Protein AF-A0A543AIZ7-F1 (afdb_monomer_lite)

InterPro domains:
  IPR013549 Domain of unknown function DUF1731 [PF08338] (418-453)
  IPR019587 Polyketide cyclase/dehydrase [PF10604] (6-138)
  IPR023393 START-like domain superfamily [G3DSA:3.30.530.20] (2-149)
  IPR036291 NAD(P)-binding domain superfamily [SSF51735] (160-445)

pLDDT: mean 88.49, std 11.75, range [43.41, 98.62]

Foldseek 3Di:
DKQKAKDKAKFPAALQLVQVQVQAQVNCVQLQVQWPFWAWDADDDRGDDFFTWTLTAGPQQPPPPPQSVVFGTWTFHDRDRSAKTKTWGDDVFWIKMWMWGWDADPSRIIIIMIMIMIDGPCRVVCCVNPVVSRNPQVLLSLLSSCVVRHAADLLAAAEEEEVLVDDLNLSLQSNCSSVRHHYEYEDCDDDPPRSHHYDYDDDPDCPSVLVSQLRPSAHEYHYPFFDDQWADLDVVSLVNRLVRQQVSQLVVQVSNVVSVVVPGDYDAYEAEAAQAFAALPDPDEAEQPDQLPNHCRARHNRSVSRVSNLVSHDDRHAYEHEFAEFAQPDPVVVVLLVCLVQLEAAPGWAWGQYDYSVQVSLVVVCQSPDPDHDRYWHSGAADIGISLVLSCLLPVVVPSRGDHDYLVRVSVVCVVVRHYCSSSRGHHNYHYPRCVVVPHDGPDNDSNSSSVNNND

Structure (mmCIF, N/CA/C/O backbone):
data_AF-A0A543AIZ7-F1
#
_entry.id   AF-A0A543AIZ7-F1
#
loop_
_atom_site.group_PDB
_atom_site.id
_atom_site.type_symbol
_atom_site.label_atom_id
_atom_site.label_alt_id
_atom_site.label_comp_id
_atom_site.label_asym_id
_atom_site.label_entity_id
_atom_site.label_seq_id
_atom_site.pdbx_PDB_ins_code
_atom_site.Cartn_x
_atom_site.Cartn_y
_atom_site.Cartn_z
_atom_site.occupancy
_atom_site.B_iso_or_equiv
_atom_site.auth_seq_id
_atom_site.auth_comp_id
_atom_site.auth_asym_id
_atom_site.auth_atom_id
_atom_site.pdbx_PDB_model_num
ATOM 1 N N . MET A 1 1 ? -20.139 23.470 1.898 1.00 52.34 1 MET A N 1
ATOM 2 C CA . MET A 1 1 ? -19.293 22.330 1.492 1.00 52.34 1 MET A CA 1
ATOM 3 C C . MET A 1 1 ? -18.878 21.617 2.762 1.00 52.34 1 MET A C 1
ATOM 5 O O . MET A 1 1 ? -18.315 22.275 3.629 1.00 52.34 1 MET A O 1
ATOM 9 N N . GLY A 1 2 ? -19.282 20.357 2.920 1.00 68.94 2 GLY A N 1
ATOM 10 C CA . GLY A 1 2 ? -18.852 19.510 4.035 1.00 68.94 2 GLY A CA 1
ATOM 11 C C . GLY A 1 2 ? -17.487 18.885 3.745 1.00 68.94 2 GLY A C 1
ATOM 12 O O . GLY A 1 2 ? -17.076 18.846 2.588 1.00 68.94 2 GLY A O 1
ATOM 13 N N . PHE A 1 3 ? -16.800 18.411 4.779 1.00 82.31 3 PHE A N 1
ATOM 14 C CA . PHE A 1 3 ? -15.708 17.446 4.620 1.00 82.31 3 PHE A CA 1
ATOM 15 C C . PHE A 1 3 ? -16.319 16.050 4.736 1.00 82.31 3 PHE A C 1
ATOM 17 O O . PHE A 1 3 ? -17.136 15.834 5.631 1.00 82.31 3 PHE A O 1
ATOM 24 N N . SER A 1 4 ? -15.958 15.117 3.862 1.00 87.12 4 SER A N 1
ATOM 25 C CA . SER A 1 4 ? -16.390 13.723 3.963 1.00 87.12 4 SER A CA 1
ATOM 26 C C . SER A 1 4 ? -15.297 12.818 3.423 1.00 87.12 4 SER A C 1
ATOM 28 O O . SER A 1 4 ? -14.764 13.112 2.359 1.00 87.12 4 SER A O 1
ATOM 30 N N . ARG A 1 5 ? -14.980 11.754 4.165 1.00 87.44 5 ARG A N 1
ATOM 31 C CA . ARG A 1 5 ? -13.922 10.800 3.844 1.00 87.44 5 ARG A CA 1
ATOM 32 C C . ARG A 1 5 ? -14.359 9.386 4.146 1.00 87.44 5 ARG A C 1
ATOM 34 O O . ARG A 1 5 ? -14.850 9.131 5.245 1.00 87.44 5 ARG A O 1
ATOM 41 N N . THR A 1 6 ? -14.173 8.470 3.199 1.00 91.25 6 THR A N 1
ATOM 42 C CA . THR A 1 6 ? -14.511 7.050 3.379 1.00 91.25 6 THR A CA 1
ATOM 43 C C . THR A 1 6 ? -13.324 6.177 3.020 1.00 91.25 6 THR A C 1
ATOM 45 O O . THR A 1 6 ? -12.800 6.260 1.918 1.00 91.25 6 THR A O 1
ATOM 48 N N . GLN A 1 7 ? -12.925 5.307 3.939 1.00 92.25 7 GLN A N 1
ATOM 49 C CA . GLN A 1 7 ? -11.838 4.353 3.747 1.00 92.25 7 GLN A CA 1
ATOM 50 C C . GLN A 1 7 ? -12.317 2.970 4.175 1.00 92.25 7 GLN A C 1
ATOM 52 O O . GLN A 1 7 ? -13.063 2.851 5.145 1.00 92.25 7 GLN A O 1
ATOM 57 N N . SER A 1 8 ? -11.896 1.927 3.464 1.00 94.75 8 SER A N 1
ATOM 58 C CA . SER A 1 8 ? -12.238 0.542 3.801 1.00 94.75 8 SER A CA 1
ATOM 59 C C . SER A 1 8 ? -10.995 -0.331 3.806 1.00 94.75 8 SER A C 1
ATOM 61 O O . SER A 1 8 ? -10.092 -0.117 3.001 1.00 94.75 8 SER A O 1
ATOM 63 N N . ILE A 1 9 ? -10.970 -1.319 4.694 1.00 96.81 9 ILE A N 1
ATOM 64 C CA . ILE A 1 9 ? -9.908 -2.318 4.791 1.00 96.81 9 ILE A CA 1
ATOM 65 C C . ILE A 1 9 ? -10.525 -3.690 5.053 1.00 96.81 9 ILE A C 1
ATOM 67 O O . ILE A 1 9 ? -11.509 -3.809 5.784 1.00 96.81 9 ILE A O 1
ATOM 71 N N . TYR A 1 10 ? -9.946 -4.726 4.454 1.00 97.88 10 TYR A N 1
ATOM 72 C CA . TYR A 1 10 ? -10.261 -6.102 4.814 1.00 97.88 10 TYR A CA 1
ATOM 73 C C . TYR A 1 10 ? -9.465 -6.511 6.059 1.00 97.88 10 TYR A C 1
ATOM 75 O O . TYR A 1 10 ? -8.259 -6.273 6.143 1.00 97.88 10 TYR A O 1
ATOM 83 N N . LEU A 1 11 ? -10.147 -7.145 7.006 1.00 98.12 11 LEU A N 1
ATOM 84 C CA . LEU A 1 11 ? -9.579 -7.745 8.201 1.00 98.12 11 LEU A CA 1
ATOM 85 C C . LEU A 1 11 ? -9.800 -9.253 8.158 1.00 98.12 11 LEU A C 1
ATOM 87 O O . LEU A 1 11 ? -10.943 -9.699 8.081 1.00 98.12 11 LEU A O 1
ATOM 91 N N . ALA A 1 12 ? -8.736 -10.033 8.331 1.00 98.25 12 ALA A N 1
ATOM 92 C CA . ALA A 1 12 ? -8.815 -11.468 8.609 1.00 98.25 12 ALA A CA 1
ATOM 93 C C . ALA A 1 12 ? -9.242 -11.719 10.072 1.00 98.25 12 ALA A C 1
ATOM 95 O O . ALA A 1 12 ? -8.576 -12.418 10.832 1.00 98.25 12 ALA A O 1
ATOM 96 N N . LEU A 1 13 ? -10.331 -11.070 10.483 1.00 98.44 13 LEU A N 1
ATOM 97 C CA . LEU A 1 13 ? -10.968 -11.178 11.787 1.00 98.44 13 LEU A CA 1
ATOM 98 C C . LEU A 1 13 ? -12.482 -11.296 11.588 1.00 98.44 13 LEU A C 1
ATOM 100 O O . LEU A 1 13 ? -13.034 -10.575 10.746 1.00 98.44 13 LEU A O 1
ATOM 104 N N . PRO A 1 14 ? -13.169 -12.120 12.392 1.00 98.31 14 PRO A N 1
ATOM 105 C CA . PRO A 1 14 ? -14.622 -12.159 12.386 1.00 98.31 14 PRO A CA 1
ATOM 106 C C . PRO A 1 14 ? -15.194 -10.854 12.958 1.00 98.31 14 PRO A C 1
ATOM 108 O O . PRO A 1 14 ? -14.534 -10.154 13.738 1.00 98.31 14 PRO A O 1
ATOM 111 N N . THR A 1 15 ? -16.434 -10.522 12.592 1.00 98.12 15 THR A N 1
ATOM 112 C CA . THR A 1 15 ? -17.074 -9.253 12.979 1.00 98.12 15 THR A CA 1
ATOM 113 C C . THR A 1 15 ? -17.149 -9.056 14.492 1.00 98.12 15 THR A C 1
ATOM 115 O O . THR A 1 15 ? -17.023 -7.929 14.961 1.00 98.12 15 THR A O 1
ATOM 118 N N . GLU A 1 16 ? -17.270 -10.144 15.255 1.00 98.25 16 GLU A N 1
ATOM 119 C CA . GLU A 1 16 ? -17.281 -10.166 16.718 1.00 98.25 16 GLU A CA 1
ATOM 120 C C . GLU A 1 16 ? -15.966 -9.639 17.302 1.00 98.25 16 GLU A C 1
ATOM 122 O O . GLU A 1 16 ? -15.972 -8.794 18.195 1.00 98.25 16 GLU A O 1
ATOM 127 N N . ALA A 1 17 ? -14.825 -10.072 16.758 1.00 98.31 17 ALA A N 1
ATOM 128 C CA . ALA A 1 17 ? -13.512 -9.624 17.217 1.00 98.31 17 ALA A CA 1
ATOM 129 C C . ALA A 1 17 ? -13.271 -8.144 16.877 1.00 98.31 17 ALA A C 1
ATOM 131 O O . ALA A 1 17 ? -12.712 -7.389 17.676 1.00 98.31 17 ALA A O 1
ATOM 132 N N . VAL A 1 18 ? -13.726 -7.705 15.699 1.00 98.44 18 VAL A N 1
ATOM 133 C CA . VAL A 1 18 ? -13.649 -6.296 15.283 1.00 98.44 18 VAL A CA 1
ATOM 134 C C . VAL A 1 18 ? -14.538 -5.423 16.176 1.00 98.44 18 VAL A C 1
ATOM 136 O O . VAL A 1 18 ? -14.096 -4.374 16.655 1.00 98.44 18 VAL A O 1
ATOM 139 N N . TRP A 1 19 ? -15.760 -5.877 16.460 1.00 98.44 19 TRP A N 1
ATOM 140 C CA . TRP A 1 19 ? -16.688 -5.220 17.376 1.00 98.44 19 TRP A CA 1
ATOM 141 C C . TRP A 1 19 ? -16.131 -5.132 18.794 1.00 98.44 19 TRP A C 1
ATOM 143 O O . TRP A 1 19 ? -16.206 -4.071 19.416 1.00 98.44 19 TRP A O 1
ATOM 153 N N . ASP A 1 20 ? -15.528 -6.203 19.304 1.00 98.06 20 ASP A N 1
ATOM 154 C CA . ASP A 1 20 ? -14.906 -6.222 20.624 1.00 98.06 20 ASP A CA 1
ATOM 155 C C . ASP A 1 20 ? -13.806 -5.162 20.753 1.00 98.06 20 ASP A C 1
ATOM 157 O O . ASP A 1 20 ? -13.664 -4.541 21.805 1.00 98.06 20 ASP A O 1
ATOM 161 N N . LEU A 1 21 ? -13.043 -4.892 19.697 1.00 98.06 21 LEU A N 1
ATOM 162 C CA . LEU A 1 21 ? -12.058 -3.813 19.722 1.00 98.06 21 LEU A CA 1
ATOM 163 C C . LEU A 1 21 ? -12.724 -2.433 19.663 1.00 98.06 21 LEU A C 1
ATOM 165 O O . LEU A 1 21 ? -12.423 -1.566 20.484 1.00 98.06 21 LEU A O 1
ATOM 169 N N . LEU A 1 22 ? -13.651 -2.223 18.727 1.00 97.81 22 LEU A N 1
ATOM 170 C CA . LEU A 1 22 ? -14.294 -0.921 18.516 1.00 97.81 22 LEU A CA 1
ATOM 171 C C . LEU A 1 22 ? -15.179 -0.488 19.692 1.00 97.81 22 LEU A C 1
ATOM 173 O O . LEU A 1 22 ? -15.226 0.695 20.040 1.00 97.81 22 LEU A O 1
ATOM 177 N N . SER A 1 23 ? -15.860 -1.438 20.326 1.00 97.31 23 SER A N 1
ATOM 178 C CA . SER A 1 23 ? -16.725 -1.190 21.477 1.00 97.31 23 SER A CA 1
ATOM 179 C C . SER A 1 23 ? -15.944 -1.003 22.781 1.00 97.31 23 SER A C 1
ATOM 181 O O . SER A 1 23 ? -16.521 -0.492 23.734 1.00 97.31 23 SER A O 1
ATOM 183 N N . ALA A 1 24 ? -14.652 -1.357 22.862 1.00 97.12 24 ALA A N 1
ATOM 184 C CA . ALA A 1 24 ? -13.809 -1.119 24.040 1.00 97.12 24 ALA A CA 1
ATOM 185 C C . ALA A 1 24 ? -13.039 0.210 23.939 1.00 97.12 24 ALA A C 1
ATOM 187 O O . ALA A 1 24 ? -12.033 0.276 23.233 1.00 97.12 24 ALA A O 1
ATOM 188 N N . PRO A 1 25 ? -13.376 1.250 24.726 1.00 95.19 25 PRO A N 1
ATOM 189 C CA . PRO A 1 25 ? -12.649 2.526 24.705 1.00 95.19 25 PRO A CA 1
ATOM 190 C C . PRO A 1 25 ? -11.145 2.387 24.982 1.00 95.19 25 PRO A C 1
ATOM 192 O O . PRO A 1 25 ? -10.338 3.134 24.437 1.00 95.19 25 PRO A O 1
ATOM 195 N N . SER A 1 26 ? -10.758 1.411 25.808 1.00 94.62 26 SER A N 1
ATOM 196 C CA . SER A 1 26 ? -9.363 1.121 26.166 1.00 94.62 26 SER A CA 1
ATOM 197 C C . SER A 1 26 ? -8.513 0.590 25.002 1.00 94.62 26 SER A C 1
ATOM 199 O O . SER A 1 26 ? -7.282 0.635 25.082 1.00 94.62 26 SER A O 1
ATOM 201 N N . ALA A 1 27 ? -9.136 0.103 23.926 1.00 96.62 27 ALA A N 1
ATOM 202 C CA . ALA A 1 27 ? -8.449 -0.423 22.748 1.00 96.62 27 ALA A CA 1
ATOM 203 C C . ALA A 1 27 ? -8.089 0.668 21.724 1.00 96.62 27 ALA A C 1
ATOM 205 O O . ALA A 1 27 ? -7.119 0.512 20.986 1.00 96.62 27 ALA A O 1
ATOM 206 N N . TRP A 1 28 ? -8.810 1.794 21.698 1.00 96.06 28 TRP A N 1
ATOM 207 C CA . TRP A 1 28 ? -8.714 2.791 20.622 1.00 96.06 28 TRP A CA 1
ATOM 208 C C . TRP A 1 28 ? -7.314 3.367 20.423 1.00 96.06 28 TRP A C 1
ATOM 210 O O . TRP A 1 28 ? -6.854 3.478 19.295 1.00 96.06 28 TRP A O 1
ATOM 220 N N . LEU A 1 29 ? -6.592 3.676 21.503 1.00 95.12 29 LEU A N 1
ATOM 221 C CA . LEU A 1 29 ? -5.227 4.210 21.387 1.00 95.12 29 LEU A CA 1
ATOM 222 C C . LEU A 1 29 ? -4.194 3.160 20.945 1.00 95.12 29 LEU A C 1
ATOM 224 O O . LEU A 1 29 ? -3.069 3.518 20.598 1.00 95.12 29 LEU A O 1
ATOM 228 N N . GLN A 1 30 ? -4.551 1.874 20.997 1.00 94.88 30 GLN A N 1
ATOM 229 C CA . GLN A 1 30 ? -3.675 0.774 20.598 1.00 94.88 30 GLN A CA 1
ATOM 230 C C . GLN A 1 30 ? -3.769 0.507 19.095 1.00 94.88 30 GLN A C 1
ATOM 232 O O . GLN A 1 30 ? -2.745 0.200 18.483 1.00 94.88 30 GLN A O 1
ATOM 237 N N . PHE A 1 31 ? -4.962 0.655 18.499 1.00 95.31 31 PHE A N 1
ATOM 238 C CA . PHE A 1 31 ? -5.165 0.442 17.064 1.00 95.31 31 PHE A CA 1
ATOM 239 C C . PHE A 1 31 ? -5.218 1.722 16.225 1.00 95.31 31 PHE A C 1
ATOM 241 O O . PHE A 1 31 ? -4.879 1.665 15.050 1.00 95.31 31 PHE A O 1
ATOM 248 N N . ASP A 1 32 ? -5.599 2.869 16.786 1.00 93.94 32 ASP A N 1
ATOM 249 C CA . ASP A 1 32 ? -5.689 4.130 16.048 1.00 93.94 32 ASP A CA 1
ATOM 250 C C . ASP A 1 32 ? -4.625 5.112 16.548 1.00 93.94 32 ASP A C 1
ATOM 252 O O . ASP A 1 32 ? -4.763 5.794 17.569 1.00 93.94 32 ASP A O 1
ATOM 256 N N . ASP A 1 33 ? -3.516 5.176 15.812 1.00 89.69 33 ASP A N 1
ATOM 257 C CA . ASP A 1 33 ? -2.404 6.056 16.140 1.00 89.69 33 ASP A CA 1
ATOM 258 C C . ASP A 1 33 ? -2.650 7.521 15.767 1.00 89.69 33 ASP A C 1
ATOM 260 O O . ASP A 1 33 ? -1.801 8.355 16.091 1.00 89.69 33 ASP A O 1
ATOM 264 N N . GLN A 1 34 ? -3.805 7.857 15.193 1.00 89.81 34 GLN A N 1
ATOM 265 C CA . GLN A 1 34 ? -4.230 9.238 14.995 1.00 89.81 34 GLN A CA 1
ATOM 266 C C . GLN A 1 34 ? -4.853 9.834 16.257 1.00 89.81 34 GLN A C 1
ATOM 268 O O . GLN A 1 34 ? -5.013 11.052 16.349 1.00 89.81 34 GLN A O 1
ATOM 273 N N . LEU A 1 35 ? -5.155 9.017 17.270 1.00 90.81 35 LEU A N 1
ATOM 274 C CA . LEU A 1 35 ? -5.750 9.465 18.524 1.00 90.81 35 LEU A CA 1
ATOM 275 C C . LEU A 1 35 ? -4.697 9.725 19.604 1.00 90.81 35 LEU A C 1
ATOM 277 O O . LEU A 1 35 ? -3.839 8.901 19.912 1.00 90.81 35 LEU A O 1
ATOM 281 N N . GLN A 1 36 ? -4.778 10.904 20.215 1.00 89.44 36 GLN A N 1
ATOM 282 C CA . GLN A 1 36 ? -4.082 11.231 21.457 1.00 89.44 36 GLN A CA 1
ATOM 283 C C . GLN A 1 36 ? -4.896 10.780 22.672 1.00 89.44 36 GLN A C 1
ATOM 285 O O . GLN A 1 36 ? -4.326 10.344 23.671 1.00 89.44 36 GLN A O 1
ATOM 290 N N . LYS A 1 37 ? -6.225 10.933 22.611 1.00 90.06 37 LYS A N 1
ATOM 291 C CA . LYS A 1 37 ? -7.149 10.512 23.669 1.00 90.06 37 LYS A CA 1
ATOM 292 C C . LYS A 1 37 ? -8.422 9.937 23.069 1.00 90.06 37 LYS A C 1
ATOM 294 O O . LYS A 1 37 ? -8.981 10.508 22.136 1.00 90.06 37 LYS A O 1
ATOM 299 N N . PHE A 1 38 ? -8.879 8.855 23.680 1.00 93.25 38 PHE A N 1
ATOM 300 C CA . PHE A 1 38 ? -10.201 8.280 23.503 1.00 93.25 38 PHE A CA 1
ATOM 301 C C . PHE A 1 38 ? -10.618 7.727 24.866 1.00 93.25 38 PHE A C 1
ATOM 303 O O . PHE A 1 38 ? -10.222 6.633 25.257 1.00 93.25 38 PHE A O 1
ATOM 310 N N . THR A 1 39 ? -11.279 8.552 25.676 1.00 92.62 39 THR A N 1
ATOM 311 C CA . THR A 1 39 ? -11.505 8.244 27.099 1.00 92.62 39 THR A CA 1
ATOM 312 C C . THR A 1 39 ? -12.979 8.401 27.450 1.00 92.62 39 THR A C 1
ATOM 314 O O . THR A 1 39 ? -13.532 9.461 27.157 1.00 92.62 39 THR A O 1
ATOM 317 N N . PRO A 1 40 ? -13.619 7.407 28.089 1.00 93.62 40 PRO A N 1
ATOM 318 C CA . PRO A 1 40 ? -14.992 7.540 28.570 1.00 93.62 40 PRO A CA 1
ATOM 319 C C . PRO A 1 40 ? -15.163 8.740 29.504 1.00 93.62 40 PRO A C 1
ATOM 321 O O . PRO A 1 40 ? -14.300 9.015 30.337 1.00 93.62 40 PRO A O 1
ATOM 324 N N . VAL A 1 41 ? -16.275 9.455 29.349 1.00 92.88 41 VAL A N 1
ATOM 325 C CA . VAL A 1 41 ? -16.694 10.563 30.223 1.00 92.88 41 VAL A CA 1
ATOM 326 C C . VAL A 1 41 ? -17.929 10.158 31.019 1.00 92.88 41 VAL A C 1
ATOM 328 O O . VAL A 1 41 ? -17.942 10.291 32.238 1.00 92.88 41 VAL A O 1
ATOM 331 N N . ASN A 1 42 ? -18.943 9.627 30.337 1.00 93.38 42 ASN A N 1
ATOM 332 C CA . ASN A 1 42 ? -20.112 9.010 30.953 1.00 93.38 42 ASN A CA 1
ATOM 333 C C . ASN A 1 42 ? -20.409 7.710 30.210 1.00 93.38 42 ASN A C 1
ATOM 335 O O . ASN A 1 42 ? -20.662 7.749 29.006 1.00 93.38 42 ASN A O 1
ATOM 339 N N . MET A 1 43 ? -20.298 6.592 30.921 1.00 93.62 43 MET A N 1
ATOM 340 C CA . MET A 1 43 ? -20.423 5.246 30.380 1.00 93.62 43 MET A CA 1
ATOM 341 C C . MET A 1 43 ? -20.744 4.286 31.527 1.00 93.62 43 MET A C 1
ATOM 343 O O . MET A 1 43 ? -20.052 4.292 32.545 1.00 93.62 43 MET A O 1
ATOM 347 N N . ALA A 1 44 ? -21.803 3.489 31.377 1.00 83.88 44 ALA A N 1
ATOM 348 C CA . ALA A 1 44 ? -22.279 2.599 32.441 1.00 83.88 44 ALA A CA 1
ATOM 349 C C . ALA A 1 44 ? -21.519 1.260 32.506 1.00 83.88 44 ALA A C 1
ATOM 351 O O . ALA A 1 44 ? -21.436 0.651 33.572 1.00 83.88 44 ALA A O 1
ATOM 352 N N . GLY A 1 45 ? -20.981 0.795 31.373 1.00 89.12 45 GLY A N 1
ATOM 353 C CA . GLY A 1 45 ? -20.309 -0.500 31.240 1.00 89.12 45 GLY A CA 1
ATOM 354 C C . GLY A 1 45 ? -18.845 -0.398 30.810 1.00 89.12 45 GLY A C 1
ATOM 355 O O . GLY A 1 45 ? -18.206 0.642 30.932 1.00 89.12 45 GLY A O 1
ATOM 356 N N . ASN A 1 46 ? -18.311 -1.502 30.285 1.00 89.38 46 ASN A N 1
ATOM 357 C CA . ASN A 1 46 ? -16.980 -1.585 29.668 1.00 89.38 46 ASN A CA 1
ATOM 358 C C . ASN A 1 46 ? -17.025 -1.606 28.124 1.00 89.38 46 ASN A C 1
ATOM 360 O O . ASN A 1 46 ? -15.978 -1.497 27.484 1.00 89.38 46 ASN A O 1
ATOM 364 N N . ARG A 1 47 ? -18.226 -1.706 27.538 1.00 95.31 47 ARG A N 1
ATOM 365 C CA . ARG A 1 47 ? -18.500 -1.596 26.102 1.00 95.31 47 ARG A CA 1
ATOM 366 C C . ARG A 1 47 ? -19.321 -0.340 25.813 1.00 95.31 47 ARG A C 1
ATOM 368 O O . ARG A 1 47 ? -20.258 -0.056 26.553 1.00 95.31 47 ARG A O 1
ATOM 375 N N . LEU A 1 48 ? -18.967 0.379 24.752 1.00 96.44 48 LEU A N 1
ATOM 376 C CA . LEU A 1 48 ? -19.675 1.569 24.287 1.00 96.44 48 LEU A CA 1
ATOM 377 C C . LEU A 1 48 ? -21.099 1.225 23.848 1.00 96.44 48 LEU A C 1
ATOM 379 O O . LEU A 1 48 ? -21.311 0.319 23.042 1.00 96.44 48 LEU A O 1
ATOM 383 N N . GLN A 1 49 ? -22.057 2.005 24.332 1.00 96.62 49 GLN A N 1
ATOM 384 C CA . GLN A 1 49 ? -23.468 1.946 23.973 1.00 96.62 49 GLN A CA 1
ATOM 385 C C . GLN A 1 49 ? -23.950 3.303 23.459 1.00 96.62 49 GLN A C 1
ATOM 387 O O . GLN A 1 49 ? -23.343 4.345 23.710 1.00 96.62 49 GLN A O 1
ATOM 392 N N . ALA A 1 50 ? -25.065 3.303 22.727 1.00 96.94 50 ALA A N 1
ATOM 393 C CA . ALA A 1 50 ? -25.680 4.546 22.281 1.00 96.94 50 ALA A CA 1
ATOM 394 C C . ALA A 1 50 ? -26.051 5.425 23.490 1.00 96.94 50 ALA A C 1
ATOM 396 O O . ALA A 1 50 ? -26.682 4.960 24.436 1.00 96.94 50 ALA A O 1
ATOM 397 N N . GLY A 1 51 ? -25.665 6.699 23.444 1.00 95.94 51 GLY A N 1
ATOM 398 C CA . GLY A 1 51 ? -25.833 7.652 24.543 1.00 95.94 51 GLY A CA 1
ATOM 399 C C . GLY A 1 51 ? -24.603 7.819 25.438 1.00 95.94 51 GLY A C 1
ATOM 400 O O . GLY A 1 51 ? -24.496 8.855 26.099 1.00 95.94 51 GLY A O 1
ATOM 401 N N . ASP A 1 52 ? -23.644 6.885 25.409 1.00 97.31 52 ASP A N 1
ATOM 402 C CA . ASP A 1 52 ? -22.366 7.063 26.102 1.00 97.31 52 ASP A CA 1
ATOM 403 C C . ASP A 1 52 ? -21.612 8.275 25.547 1.00 97.31 52 ASP A C 1
ATOM 405 O O . ASP A 1 52 ? -21.794 8.697 24.399 1.00 97.31 52 ASP A O 1
ATOM 409 N N . THR A 1 53 ? -20.724 8.841 26.362 1.00 96.62 53 THR A N 1
ATOM 410 C CA . THR A 1 53 ? -19.888 9.970 25.952 1.00 96.62 53 THR A CA 1
ATOM 411 C C . THR A 1 53 ? -18.410 9.678 26.134 1.00 96.62 53 THR A C 1
ATOM 413 O O . THR A 1 53 ? -17.981 9.129 27.149 1.00 96.62 53 THR A O 1
ATOM 416 N N . VAL A 1 54 ? -17.616 10.084 25.146 1.00 94.62 54 VAL A N 1
ATOM 417 C CA . VAL A 1 54 ? -16.169 9.873 25.082 1.00 94.62 54 VAL A CA 1
ATOM 418 C C . VAL A 1 54 ? -15.454 11.171 24.729 1.00 94.62 54 VAL A C 1
ATOM 420 O O . VAL A 1 54 ? -15.901 11.966 23.903 1.00 94.62 54 VAL A O 1
ATOM 423 N N . LYS A 1 55 ? -14.300 11.404 25.346 1.00 91.88 55 LYS A N 1
ATOM 424 C CA . LYS A 1 55 ? -13.386 12.471 24.957 1.00 91.88 55 LYS A CA 1
ATOM 425 C C . LYS A 1 55 ? -12.484 11.961 23.841 1.00 91.88 55 LYS A C 1
ATOM 427 O O . LYS A 1 55 ? -11.630 11.116 24.096 1.00 91.88 55 LYS A O 1
ATOM 432 N N . VAL A 1 56 ? -12.659 12.509 22.641 1.00 89.69 56 VAL A N 1
ATOM 433 C CA . VAL A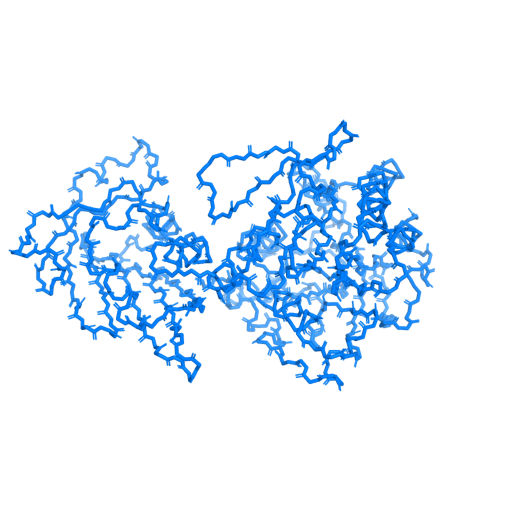 1 56 ? -11.848 12.210 21.454 1.00 89.69 56 VAL A CA 1
ATOM 434 C C . VAL A 1 56 ? -10.907 13.381 21.190 1.00 89.69 56 VAL A C 1
ATOM 436 O O . VAL A 1 56 ? -11.353 14.525 21.115 1.00 89.69 56 VAL A O 1
ATOM 439 N N . VAL A 1 57 ? -9.606 13.112 21.084 1.00 86.44 57 VAL A N 1
ATOM 440 C CA . VAL A 1 57 ? -8.588 14.125 20.766 1.00 86.44 57 VAL A CA 1
ATOM 441 C C . VAL A 1 57 ? -7.627 13.559 19.717 1.00 86.44 57 VAL A C 1
ATOM 443 O O . VAL A 1 57 ? -6.883 12.638 20.051 1.00 86.44 57 VAL A O 1
ATOM 446 N N . PRO A 1 58 ? -7.613 14.089 18.482 1.00 85.00 58 PRO A N 1
ATOM 447 C CA . PRO A 1 58 ? -6.599 13.769 17.470 1.00 85.00 58 PRO A CA 1
ATOM 448 C C . PRO A 1 58 ? -5.167 14.155 17.893 1.00 85.00 58 PRO A C 1
ATOM 450 O O . PRO A 1 58 ? -4.971 15.164 18.570 1.00 85.00 58 PRO A O 1
ATOM 453 N N . LYS A 1 59 ? -4.142 13.411 17.451 1.00 82.69 59 LYS A N 1
ATOM 454 C CA . LYS A 1 59 ? -2.718 13.713 17.715 1.00 82.69 59 LYS A CA 1
ATOM 455 C C . LYS A 1 59 ? -2.211 14.952 16.983 1.00 82.69 59 LYS A C 1
ATOM 457 O O . LYS A 1 59 ? -1.394 15.675 17.545 1.00 82.69 59 LYS A O 1
ATOM 462 N N . ALA A 1 60 ? -2.667 15.200 15.753 1.00 70.00 60 ALA A N 1
ATOM 463 C CA . ALA A 1 60 ? -2.147 16.288 14.916 1.00 70.00 60 ALA A CA 1
ATOM 464 C C . ALA A 1 60 ? -2.626 17.691 15.335 1.00 70.00 60 ALA A C 1
ATOM 466 O O . ALA A 1 60 ? -2.235 18.684 14.722 1.00 70.00 60 ALA A O 1
ATOM 467 N N . LEU A 1 61 ? -3.446 17.802 16.386 1.00 62.94 61 LEU A N 1
ATOM 468 C CA . LEU A 1 61 ? -3.849 19.086 16.951 1.00 62.94 61 LEU A CA 1
ATOM 469 C C . LEU A 1 61 ? -2.637 19.810 17.551 1.00 62.94 61 LEU A C 1
ATOM 471 O O . LEU A 1 61 ? -2.260 19.631 18.710 1.00 62.94 61 LEU A O 1
ATOM 475 N N . VAL A 1 62 ? -2.028 20.662 16.726 1.00 50.47 62 VAL A N 1
ATOM 476 C CA . VAL A 1 62 ? -1.010 21.634 17.123 1.00 50.47 62 VAL A CA 1
ATOM 477 C C . VAL A 1 62 ? -1.555 22.489 18.272 1.00 50.47 62 VAL A C 1
ATOM 479 O O . VAL A 1 62 ? -2.722 22.882 18.271 1.00 50.47 62 VAL A O 1
ATOM 482 N N . ARG A 1 63 ? -0.672 22.827 19.223 1.00 43.41 63 ARG A N 1
ATOM 483 C CA . ARG A 1 63 ? -0.856 23.663 20.433 1.00 43.41 63 ARG A CA 1
ATOM 484 C C . ARG A 1 63 ? -1.600 25.016 20.267 1.00 43.41 63 ARG A C 1
ATOM 486 O O . ARG A 1 63 ? -1.684 25.754 21.241 1.00 43.41 63 ARG A O 1
ATOM 493 N N . GLY A 1 64 ? -2.125 25.363 19.089 1.00 44.25 64 GLY A N 1
ATOM 494 C CA . GLY A 1 64 ? -2.788 26.639 18.786 1.00 44.25 64 GLY A CA 1
ATOM 495 C C . GLY A 1 64 ? -4.323 26.631 18.793 1.00 44.25 64 GLY A C 1
ATOM 496 O O . GLY A 1 64 ? -4.918 27.692 18.962 1.00 44.25 64 GLY A O 1
ATOM 497 N N . PHE A 1 65 ? -4.993 25.478 18.668 1.00 49.88 65 PHE A N 1
ATOM 498 C CA . PHE A 1 65 ? -6.455 25.414 18.814 1.00 49.88 65 PHE A CA 1
ATOM 499 C C . PHE A 1 65 ? -6.823 25.125 20.272 1.00 49.88 65 PHE A C 1
ATOM 501 O O . PHE A 1 65 ? -6.989 23.978 20.685 1.00 49.88 65 PHE A O 1
ATOM 508 N N . VAL A 1 66 ? -7.011 26.196 21.049 1.00 47.09 66 VAL A N 1
ATOM 509 C CA . VAL A 1 66 ? -7.540 26.172 22.431 1.00 47.09 66 VAL A CA 1
ATOM 510 C C . VAL A 1 66 ? -8.852 25.360 22.538 1.00 47.09 66 VAL A C 1
ATOM 512 O O . VAL A 1 66 ? -9.188 24.843 23.601 1.00 47.09 66 VAL A O 1
ATOM 515 N N . HIS A 1 67 ? -9.552 25.156 21.416 1.00 50.62 67 HIS A N 1
ATOM 516 C CA . HIS A 1 67 ? -10.808 24.417 21.327 1.00 50.62 67 HIS A CA 1
ATOM 517 C C . HIS A 1 67 ? -10.731 22.896 21.542 1.00 50.62 67 HIS A C 1
ATOM 519 O O . HIS A 1 67 ? -11.712 22.328 22.008 1.00 50.62 67 HIS A O 1
ATOM 525 N N . ALA A 1 68 ? -9.614 22.207 21.274 1.00 51.62 68 ALA A N 1
ATOM 526 C CA . ALA A 1 68 ? -9.570 20.744 21.453 1.00 51.62 68 ALA A CA 1
ATOM 527 C C . ALA A 1 68 ? -9.642 20.304 22.929 1.00 51.62 68 ALA A C 1
ATOM 529 O O . ALA A 1 68 ? -10.038 19.181 23.245 1.00 51.62 68 ALA A O 1
ATOM 530 N N . VAL A 1 69 ? -9.277 21.198 23.853 1.00 50.41 69 VAL A N 1
ATOM 531 C CA . VAL A 1 69 ? -9.358 20.942 25.297 1.00 50.41 69 VAL A CA 1
ATOM 532 C C . VAL A 1 69 ? -10.760 21.243 25.843 1.00 50.41 69 VAL A C 1
ATOM 534 O O . VAL A 1 69 ? -11.170 20.579 26.799 1.00 50.41 69 VAL A O 1
ATOM 537 N N . THR A 1 70 ? -11.489 22.179 25.219 1.00 58.75 70 THR A N 1
ATOM 538 C CA . THR A 1 70 ? -12.805 22.690 25.653 1.00 58.75 70 THR A CA 1
ATOM 539 C C . THR A 1 70 ? -13.993 22.159 24.847 1.00 58.75 70 THR A C 1
ATOM 541 O O . THR A 1 70 ? -15.135 22.419 25.222 1.00 58.75 70 THR A O 1
ATOM 544 N N . ALA A 1 71 ? -13.755 21.422 23.758 1.00 68.81 71 ALA A N 1
ATOM 545 C CA . ALA A 1 71 ? -14.815 20.798 22.978 1.00 68.81 71 ALA A CA 1
ATOM 546 C C . ALA A 1 71 ? -15.633 19.830 23.855 1.00 68.81 71 ALA A C 1
ATOM 548 O O . ALA A 1 71 ? -15.050 19.104 24.673 1.00 68.81 71 ALA A O 1
ATOM 549 N N . PRO A 1 72 ? -16.971 19.806 23.702 1.00 82.38 72 PRO A N 1
ATOM 550 C CA . PRO A 1 72 ? -17.808 18.881 24.448 1.00 82.38 72 PRO A CA 1
ATOM 551 C C . PRO A 1 72 ? -17.406 17.429 24.135 1.00 82.38 72 PRO A C 1
ATOM 553 O O . PRO A 1 72 ? -16.881 17.152 23.048 1.00 82.38 72 PRO A O 1
ATOM 556 N N . PRO A 1 73 ? -17.641 16.489 25.065 1.00 90.69 73 PRO A N 1
ATOM 557 C CA . PRO A 1 73 ? -17.491 15.068 24.781 1.00 90.69 73 PRO A CA 1
ATOM 558 C C . PRO A 1 73 ? -18.261 14.677 23.514 1.00 90.69 73 PRO A C 1
ATOM 560 O O . PRO A 1 73 ? -19.351 15.192 23.259 1.00 90.69 73 PRO A O 1
ATOM 563 N N . ALA A 1 74 ? -17.696 13.767 22.725 1.00 94.25 74 ALA A N 1
ATOM 564 C CA . ALA A 1 74 ? -18.433 13.134 21.647 1.00 94.25 74 ALA A CA 1
ATOM 565 C C . ALA A 1 74 ? -19.457 12.163 22.244 1.00 94.25 74 ALA A C 1
ATOM 567 O O . ALA A 1 74 ? -19.163 11.475 23.220 1.00 94.25 74 ALA A O 1
ATOM 568 N N . THR A 1 75 ? -20.642 12.095 21.655 1.00 97.25 75 THR A N 1
ATOM 569 C CA . THR A 1 75 ? -21.685 11.131 22.013 1.00 97.25 75 THR A CA 1
ATOM 570 C C . THR A 1 75 ? -21.613 9.944 21.066 1.00 97.25 75 THR A C 1
ATOM 572 O O . THR A 1 75 ? -21.496 10.136 19.855 1.00 97.25 75 THR A O 1
ATOM 575 N N . ILE A 1 76 ? -21.726 8.724 21.583 1.00 97.88 76 ILE A N 1
ATOM 576 C CA . ILE A 1 76 ? -21.967 7.538 20.763 1.00 97.88 76 ILE A CA 1
ATOM 577 C C . ILE A 1 76 ? -23.406 7.618 20.245 1.00 97.88 76 ILE A C 1
ATOM 579 O O . ILE A 1 76 ? -24.362 7.460 21.001 1.00 97.88 76 ILE A O 1
ATOM 583 N N . VAL A 1 77 ? -23.570 7.922 18.960 1.00 97.56 77 VAL A N 1
ATOM 584 C CA . VAL A 1 77 ? -24.887 8.107 18.324 1.00 97.56 77 VAL A CA 1
ATOM 585 C C . VAL A 1 77 ? -25.446 6.809 17.754 1.00 97.56 77 VAL A C 1
ATOM 587 O O . VAL A 1 77 ? -26.645 6.700 17.516 1.00 97.56 77 VAL A O 1
ATOM 590 N N . THR A 1 78 ? -24.597 5.809 17.524 1.00 97.69 78 THR A N 1
ATOM 591 C CA . THR A 1 78 ? -25.003 4.467 17.097 1.00 97.69 78 THR A CA 1
ATOM 592 C C . THR A 1 78 ? -24.021 3.453 17.664 1.00 97.69 78 THR A C 1
ATOM 594 O O . THR A 1 78 ? -22.817 3.692 17.651 1.00 97.69 78 THR A O 1
ATOM 597 N N . ALA A 1 79 ? -24.542 2.343 18.177 1.00 97.31 79 ALA A N 1
ATOM 598 C CA . ALA A 1 79 ? -23.783 1.184 18.630 1.00 97.31 79 ALA A CA 1
ATOM 599 C C . ALA A 1 79 ? -24.657 -0.053 18.385 1.00 97.31 79 ALA A C 1
A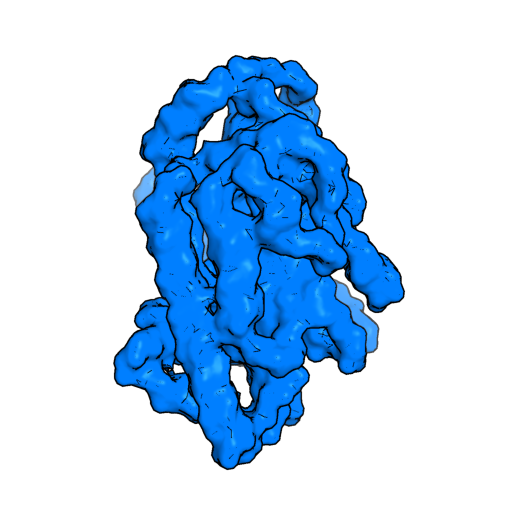TOM 601 O O . ALA A 1 79 ? -25.535 -0.373 19.185 1.00 97.31 79 ALA A O 1
ATOM 602 N N . ARG A 1 80 ? -24.484 -0.678 17.222 1.00 97.75 80 ARG A N 1
ATOM 603 C CA . ARG A 1 80 ? -25.166 -1.904 16.806 1.00 97.75 80 ARG A CA 1
ATOM 604 C C . ARG A 1 80 ? -24.125 -3.005 16.743 1.00 97.75 80 ARG A C 1
ATOM 606 O O . ARG A 1 80 ? -23.222 -2.949 15.907 1.00 97.75 80 ARG A O 1
ATOM 613 N N . GLU A 1 81 ? -24.265 -3.967 17.642 1.00 97.62 81 GLU A N 1
ATOM 614 C CA . GLU A 1 81 ? -23.329 -5.074 17.799 1.00 97.62 81 GLU A CA 1
ATOM 615 C C . GLU A 1 81 ? -23.018 -5.753 16.462 1.00 97.62 81 GLU A C 1
ATOM 617 O O . GLU A 1 81 ? -23.924 -6.030 15.673 1.00 97.62 81 GLU A O 1
ATOM 622 N N . ASN A 1 82 ? -21.723 -5.947 16.193 1.00 97.50 82 ASN A N 1
ATOM 623 C CA . ASN A 1 82 ? -21.167 -6.557 14.977 1.00 97.50 82 ASN A CA 1
ATOM 624 C C . ASN A 1 82 ? -21.522 -5.863 13.648 1.00 97.50 82 ASN A C 1
ATOM 626 O O . ASN A 1 82 ? -21.212 -6.394 12.586 1.00 97.50 82 ASN A O 1
ATOM 630 N N . GLN A 1 83 ? -22.148 -4.680 13.678 1.00 97.62 83 GLN A N 1
ATOM 631 C CA . GLN A 1 83 ? -22.609 -3.978 12.473 1.00 97.62 83 GLN A CA 1
ATOM 632 C C . GLN A 1 83 ? -22.046 -2.566 12.353 1.00 97.62 83 GLN A C 1
ATOM 634 O O . GLN A 1 83 ? -21.487 -2.206 11.319 1.00 97.62 83 GLN A O 1
ATOM 639 N N . GLU A 1 84 ? -22.192 -1.744 13.394 1.00 98.06 84 GLU A N 1
ATOM 640 C CA . GLU A 1 84 ? -21.857 -0.325 13.297 1.00 98.06 84 GLU A CA 1
ATOM 641 C C . GLU A 1 84 ? -21.602 0.317 14.660 1.00 98.06 84 GLU A C 1
ATOM 643 O O . GLU A 1 84 ? -22.366 0.123 15.606 1.00 98.06 84 GLU A O 1
ATOM 648 N N . ILE A 1 85 ? -20.593 1.183 14.740 1.00 98.19 85 ILE A N 1
ATOM 649 C CA . ILE A 1 85 ? -20.455 2.143 15.836 1.00 98.19 85 ILE A CA 1
ATOM 650 C C . ILE A 1 85 ? -20.142 3.534 15.292 1.00 98.19 85 ILE A C 1
ATOM 652 O O . ILE A 1 85 ? -19.327 3.700 14.387 1.00 98.19 85 ILE A O 1
ATOM 656 N N . ALA A 1 86 ? -20.780 4.556 15.851 1.00 98.00 86 ALA A N 1
ATOM 657 C CA . ALA A 1 86 ? -20.570 5.933 15.439 1.00 98.00 86 ALA A CA 1
ATOM 658 C C . ALA A 1 86 ? -20.529 6.863 16.640 1.00 98.00 86 ALA A C 1
ATOM 660 O O . ALA A 1 86 ? -21.405 6.820 17.508 1.00 98.00 86 ALA A O 1
ATOM 661 N N . TRP A 1 87 ? -19.544 7.754 16.650 1.00 96.75 87 TRP A N 1
ATOM 662 C CA . TRP A 1 87 ? -19.475 8.851 17.601 1.00 96.75 87 TRP A CA 1
ATOM 663 C C . TRP A 1 87 ? -19.617 10.189 16.881 1.00 96.75 87 TRP A C 1
ATOM 665 O O . TRP A 1 87 ? -19.172 10.361 15.746 1.00 96.75 87 TRP A O 1
ATOM 675 N N . ARG A 1 88 ? -20.248 11.154 17.552 1.00 95.50 88 ARG A N 1
ATOM 676 C CA . ARG A 1 88 ? -20.481 12.507 17.049 1.00 95.50 88 ARG A CA 1
ATOM 677 C C . ARG A 1 88 ? -20.062 13.533 18.085 1.00 95.50 88 ARG A C 1
ATOM 679 O O . ARG A 1 88 ? -20.544 13.514 19.214 1.00 95.50 88 ARG A O 1
ATOM 686 N N . GLN A 1 89 ? -19.224 14.475 17.679 1.00 91.69 89 GLN A N 1
ATOM 687 C CA . GLN A 1 89 ? -18.892 15.654 18.464 1.00 91.69 89 GLN A CA 1
ATOM 688 C C . GLN A 1 89 ? -19.602 16.875 17.878 1.00 91.69 89 GLN A C 1
ATOM 690 O O . GLN A 1 89 ? -19.293 17.325 16.774 1.00 91.69 89 GLN A O 1
ATOM 695 N N . ASN A 1 90 ? -20.567 17.408 18.626 1.00 89.94 90 ASN A N 1
ATOM 696 C CA . ASN A 1 90 ? -21.302 18.603 18.221 1.00 89.94 90 ASN A CA 1
ATOM 697 C C . ASN A 1 90 ? -20.428 19.856 18.344 1.00 89.94 90 ASN A C 1
ATOM 699 O O . ASN A 1 90 ? -19.636 20.001 19.277 1.00 89.94 90 ASN A O 1
ATOM 703 N N . GLN A 1 91 ? -20.612 20.775 17.403 1.00 83.81 91 GLN A N 1
ATOM 704 C CA . GLN A 1 91 ? -19.918 22.056 17.308 1.00 83.81 91 GLN A CA 1
ATOM 705 C C . GLN A 1 91 ? -20.950 23.154 16.990 1.00 83.81 91 GLN A C 1
ATOM 707 O O . GLN A 1 91 ? -22.062 22.842 16.557 1.00 83.81 91 GLN A O 1
ATOM 712 N N . PRO A 1 92 ? -20.640 24.447 17.189 1.00 82.31 92 PRO A N 1
ATOM 713 C CA . PRO A 1 92 ? -21.580 25.516 16.861 1.00 82.31 92 PRO A CA 1
ATOM 714 C C . PRO A 1 92 ? -22.049 25.449 15.396 1.00 82.31 92 PRO A C 1
ATOM 716 O O . PRO A 1 92 ? -21.260 25.627 14.469 1.00 82.31 92 PRO A O 1
ATOM 719 N N . GLY A 1 93 ? -23.341 25.175 15.190 1.00 84.25 93 GLY A N 1
ATOM 720 C CA . GLY A 1 93 ? -23.957 25.078 13.861 1.00 84.25 93 GLY A CA 1
ATOM 721 C C . GLY A 1 93 ? -23.590 23.825 13.055 1.00 84.25 93 GLY A C 1
ATOM 722 O O . GLY A 1 93 ? -23.802 23.817 11.842 1.00 84.25 93 GLY A O 1
ATOM 723 N N . GLY A 1 94 ? -23.026 22.788 13.683 1.00 89.69 94 GLY A N 1
ATOM 724 C CA . GLY A 1 94 ? -22.488 21.635 12.967 1.00 89.69 94 GLY A CA 1
ATOM 725 C C . GLY A 1 94 ? -22.060 20.463 13.850 1.00 89.69 94 GLY A C 1
ATOM 726 O O . GLY A 1 94 ? -22.343 20.419 15.047 1.00 89.69 94 GLY A O 1
ATOM 727 N N . HIS A 1 95 ? -21.372 19.497 13.251 1.00 90.62 95 HIS A N 1
ATOM 728 C CA . HIS A 1 95 ? -20.756 18.384 13.969 1.00 90.62 95 HIS A CA 1
ATOM 729 C C . HIS A 1 95 ? -19.624 17.744 13.164 1.00 90.62 95 HIS A C 1
ATOM 731 O O . HIS A 1 95 ? -19.611 17.795 11.935 1.00 90.62 95 HIS A O 1
ATOM 737 N N . THR A 1 96 ? -18.721 17.081 13.882 1.00 91.19 96 THR A N 1
ATOM 738 C CA . THR A 1 96 ? -17.823 16.062 13.332 1.00 91.19 96 THR A CA 1
ATOM 739 C C . THR A 1 96 ? -18.348 14.696 13.755 1.00 91.19 96 THR A C 1
ATOM 741 O O . THR A 1 96 ? -18.665 14.496 14.929 1.00 91.19 96 THR A O 1
ATOM 744 N N . GLN A 1 97 ? -18.458 13.759 12.821 1.00 94.19 97 GLN A N 1
ATOM 745 C CA . GLN A 1 97 ? -18.893 12.392 13.093 1.00 94.19 97 GLN A CA 1
ATOM 746 C C . GLN A 1 97 ? -17.935 11.407 12.440 1.00 94.19 97 GLN A C 1
ATOM 748 O O . GLN A 1 97 ? -17.520 11.603 11.302 1.00 94.19 97 GLN A O 1
ATOM 753 N N . GLN A 1 98 ? -17.622 10.337 13.162 1.00 95.75 98 GLN A N 1
ATOM 754 C CA . GLN A 1 98 ? -16.904 9.192 12.628 1.00 95.75 98 GLN A CA 1
ATOM 755 C C . GLN A 1 98 ? -17.734 7.941 12.875 1.00 95.75 98 GLN A C 1
ATOM 757 O O . GLN A 1 98 ? -18.134 7.645 14.004 1.00 95.75 98 GLN A O 1
ATOM 762 N N . ARG A 1 99 ? -18.000 7.230 11.788 1.00 97.75 99 ARG A N 1
ATOM 763 C CA . ARG A 1 99 ? -18.802 6.018 11.714 1.00 97.75 99 ARG A CA 1
ATOM 764 C C . ARG A 1 99 ? -17.907 4.877 11.263 1.00 97.75 99 ARG A C 1
ATOM 766 O O . ARG A 1 99 ? -17.136 5.037 10.320 1.00 97.75 99 ARG A O 1
ATOM 773 N N . TRP A 1 100 ? -18.035 3.742 11.921 1.00 98.25 100 TRP A N 1
ATOM 774 C CA . TRP A 1 100 ? -17.374 2.500 11.568 1.00 98.25 100 TRP A CA 1
ATOM 775 C C . TRP A 1 100 ? -18.441 1.465 11.266 1.00 98.25 100 TRP A C 1
ATOM 777 O O . TRP A 1 100 ? -19.273 1.202 12.131 1.00 98.25 100 TRP A O 1
ATOM 787 N N . THR A 1 101 ? -18.426 0.895 10.067 1.00 98.56 101 THR A N 1
ATOM 788 C CA . THR A 1 101 ? -19.324 -0.196 9.676 1.00 98.56 101 THR A CA 1
ATOM 789 C C . THR A 1 101 ? -18.526 -1.465 9.428 1.00 98.56 101 THR A C 1
ATOM 791 O O . THR A 1 101 ? -17.400 -1.421 8.932 1.00 98.56 101 THR A O 1
ATOM 794 N N . MET A 1 102 ? -19.110 -2.595 9.804 1.00 98.44 102 MET A N 1
ATOM 795 C CA . MET A 1 102 ? -18.528 -3.924 9.679 1.00 98.44 102 MET A CA 1
ATOM 796 C C . MET A 1 102 ? -19.437 -4.767 8.797 1.00 98.44 102 MET A C 1
ATOM 798 O O . MET A 1 102 ? -20.641 -4.860 9.036 1.00 98.44 102 MET A O 1
ATOM 802 N N . HIS A 1 103 ? -18.852 -5.387 7.779 1.00 98.38 103 HIS A N 1
ATOM 803 C CA . HIS A 1 103 ? -19.544 -6.330 6.911 1.00 98.38 103 HIS A CA 1
ATOM 804 C C . HIS A 1 103 ? -18.763 -7.638 6.882 1.00 98.38 103 HIS A C 1
ATOM 806 O O . HIS A 1 103 ? -17.607 -7.651 6.462 1.00 98.38 103 HIS A O 1
ATOM 812 N N . ALA A 1 104 ? -19.387 -8.725 7.334 1.00 97.88 104 ALA A N 1
ATOM 813 C CA . ALA A 1 104 ? -18.793 -10.053 7.251 1.00 97.88 104 ALA A CA 1
ATOM 814 C C . ALA A 1 104 ? -18.538 -10.430 5.785 1.00 97.88 104 ALA A C 1
ATOM 816 O O . ALA A 1 104 ? -19.375 -10.178 4.913 1.00 97.88 104 ALA A O 1
ATOM 817 N N . THR A 1 105 ? -17.387 -11.036 5.519 1.00 97.44 105 THR A N 1
ATOM 818 C CA . THR A 1 105 ? -17.024 -11.569 4.202 1.00 97.44 105 THR A CA 1
ATOM 819 C C . THR A 1 105 ? -17.212 -13.086 4.175 1.00 97.44 105 THR A C 1
ATOM 821 O O . THR A 1 105 ? -17.270 -13.751 5.209 1.00 97.44 105 THR A O 1
ATOM 824 N N . SER A 1 106 ? -17.343 -13.661 2.979 1.00 95.38 106 SER A N 1
ATOM 825 C CA . SER A 1 106 ? -17.646 -15.091 2.805 1.00 95.38 106 SER A CA 1
ATOM 826 C C . SER A 1 106 ? -16.556 -16.036 3.318 1.00 95.38 106 SER A C 1
ATOM 828 O O . SER A 1 106 ? -16.831 -17.201 3.579 1.00 95.38 106 SER A O 1
ATOM 830 N N . ASP A 1 107 ? -15.326 -15.548 3.447 1.00 94.19 107 ASP A N 1
ATOM 831 C CA . ASP A 1 107 ? -14.158 -16.260 3.973 1.00 94.19 107 ASP A CA 1
ATOM 832 C C . ASP A 1 107 ? -13.997 -16.120 5.501 1.00 94.19 107 ASP A C 1
ATOM 834 O O . ASP A 1 107 ? -12.991 -16.553 6.056 1.00 94.19 107 ASP A O 1
ATOM 838 N N . GLY A 1 108 ? -14.982 -15.530 6.191 1.00 94.88 108 GLY A N 1
ATOM 839 C CA . GLY A 1 108 ? -14.980 -15.361 7.648 1.00 94.88 108 GLY A CA 1
ATOM 840 C C . GLY A 1 108 ? -14.239 -14.117 8.151 1.00 94.88 108 GLY A C 1
ATOM 841 O O . GLY A 1 108 ? -14.124 -13.931 9.363 1.00 94.88 108 GLY A O 1
ATOM 842 N N . GLY A 1 109 ? -13.749 -13.268 7.245 1.00 97.94 109 GLY A N 1
ATOM 843 C CA . GLY A 1 109 ? -13.193 -11.957 7.569 1.00 97.94 109 GLY A CA 1
ATOM 844 C C . GLY A 1 109 ? -14.250 -10.856 7.728 1.00 97.94 109 GLY A C 1
ATOM 845 O O . GLY A 1 109 ? -15.463 -11.090 7.761 1.00 97.94 109 GLY A O 1
ATOM 846 N N . THR A 1 110 ? -13.770 -9.616 7.806 1.00 98.62 110 THR A N 1
ATOM 847 C CA . THR A 1 110 ? -14.591 -8.407 7.929 1.00 98.62 110 THR A CA 1
ATOM 848 C C . THR A 1 110 ? -14.087 -7.323 6.987 1.00 98.62 110 THR A C 1
ATOM 850 O O . THR A 1 110 ? -12.927 -6.924 7.048 1.00 98.62 110 THR A O 1
ATOM 853 N N . THR A 1 111 ? -14.974 -6.757 6.172 1.00 98.38 111 THR A N 1
ATOM 854 C CA . THR A 1 111 ? -14.740 -5.446 5.558 1.00 98.38 111 THR A CA 1
ATOM 855 C C . THR A 1 111 ? -15.090 -4.373 6.583 1.00 98.38 111 THR A C 1
ATOM 857 O O . THR A 1 111 ? -16.261 -4.192 6.926 1.00 98.38 111 THR A O 1
ATOM 860 N N . LEU A 1 112 ? -14.068 -3.686 7.095 1.00 98.44 112 LEU A N 1
ATOM 861 C CA . LEU A 1 112 ? -14.209 -2.566 8.019 1.00 98.44 112 LEU A CA 1
ATOM 862 C C . LEU A 1 112 ? -14.146 -1.257 7.234 1.00 98.44 112 LEU A C 1
ATOM 864 O O . LEU A 1 112 ? -13.128 -0.948 6.613 1.00 98.44 112 LEU A O 1
ATOM 868 N N . THR A 1 113 ? -15.208 -0.462 7.307 1.00 97.81 113 THR A N 1
ATOM 869 C CA . THR A 1 113 ? -15.282 0.847 6.656 1.00 97.81 113 THR A CA 1
ATOM 870 C C . THR A 1 113 ? -15.332 1.947 7.703 1.00 97.81 113 THR A C 1
ATOM 872 O O . THR A 1 113 ? -16.202 1.955 8.570 1.00 97.81 113 THR A O 1
ATOM 875 N N . ARG A 1 114 ? -14.416 2.911 7.598 1.00 96.75 114 ARG A N 1
ATOM 876 C CA . ARG A 1 114 ? -14.428 4.161 8.358 1.00 96.75 114 ARG A CA 1
ATOM 877 C C . ARG A 1 114 ? -14.956 5.276 7.472 1.00 96.75 114 ARG A C 1
ATOM 879 O O . ARG A 1 114 ? -14.402 5.539 6.408 1.00 96.75 114 ARG A O 1
ATOM 886 N N . HIS A 1 115 ? -15.970 5.976 7.952 1.00 95.62 115 HIS A N 1
ATOM 887 C CA . HIS A 1 115 ? -16.487 7.183 7.331 1.00 95.62 115 HIS A CA 1
ATOM 888 C C . HIS A 1 115 ? -16.412 8.352 8.307 1.00 95.62 115 HIS A C 1
ATOM 890 O O . HIS A 1 115 ? -16.937 8.265 9.416 1.00 95.62 115 HIS A O 1
ATOM 896 N N . ILE A 1 116 ? -15.786 9.448 7.891 1.00 93.69 116 ILE A N 1
ATOM 897 C CA . ILE A 1 116 ? -15.658 10.676 8.675 1.00 93.69 116 ILE A CA 1
ATOM 898 C C . ILE A 1 116 ? -16.352 11.798 7.921 1.00 93.69 116 ILE A C 1
ATOM 900 O O . ILE A 1 116 ? -16.104 11.991 6.736 1.00 93.69 116 ILE A O 1
ATOM 904 N N . GLU A 1 117 ? -17.188 12.566 8.605 1.00 92.56 117 GLU A N 1
ATOM 905 C CA . GLU A 1 117 ? -17.837 13.740 8.035 1.00 92.56 117 GLU A CA 1
ATOM 906 C C . GLU A 1 117 ? -17.758 14.940 8.975 1.00 92.56 117 GLU A C 1
ATOM 908 O O . GLU A 1 117 ? -17.796 14.812 10.203 1.00 92.56 117 GLU A O 1
ATOM 913 N N . VAL A 1 118 ? -17.662 16.128 8.381 1.00 90.94 118 VAL A N 1
ATOM 914 C CA . VAL A 1 118 ? -17.825 17.402 9.076 1.00 90.94 118 VAL A CA 1
ATOM 915 C C . VAL A 1 118 ? -18.898 18.207 8.370 1.00 90.94 118 VAL A C 1
ATOM 917 O O . VAL A 1 118 ? -18.784 18.544 7.188 1.00 90.94 118 VAL A O 1
ATOM 920 N N . VAL A 1 119 ? -19.933 18.546 9.128 1.00 91.44 119 VAL A N 1
ATOM 921 C CA . VAL A 1 119 ? -21.100 19.293 8.666 1.00 91.44 119 VAL A CA 1
ATOM 922 C C . VAL A 1 119 ? -21.165 20.616 9.415 1.00 91.44 119 VAL A C 1
ATOM 924 O O . VAL A 1 119 ? -20.916 20.659 10.616 1.00 91.44 119 VAL A O 1
ATOM 927 N N . GLY A 1 120 ? -21.531 21.693 8.719 1.00 89.06 120 GLY A N 1
ATOM 928 C CA . GLY A 1 120 ? -21.759 23.014 9.310 1.00 89.06 120 GLY A CA 1
ATOM 929 C C . GLY A 1 120 ? -20.942 24.136 8.660 1.00 89.06 120 GLY A C 1
ATOM 930 O O . GLY A 1 120 ? -20.188 23.899 7.714 1.00 89.06 120 GLY A O 1
ATOM 931 N N . PRO A 1 121 ? -21.068 25.378 9.160 1.00 84.44 121 PRO A N 1
ATOM 932 C CA . PRO A 1 121 ? -20.401 26.549 8.583 1.00 84.44 121 PRO A CA 1
ATOM 933 C C . PRO A 1 121 ? -18.872 26.494 8.715 1.00 84.44 121 PRO A C 1
ATOM 935 O O . PRO A 1 121 ? -18.162 27.120 7.935 1.00 84.44 121 PRO A O 1
ATOM 938 N N . LEU A 1 122 ? -18.363 25.715 9.673 1.00 81.31 122 LEU A N 1
ATOM 939 C CA . LEU A 1 122 ? -16.934 25.513 9.917 1.00 81.31 122 LEU A CA 1
ATOM 940 C C . LEU A 1 122 ? -16.400 24.205 9.310 1.00 81.31 122 LEU A C 1
ATOM 942 O O . LEU A 1 122 ? -15.290 23.793 9.636 1.00 81.31 122 LEU A O 1
ATOM 946 N N . ALA A 1 123 ? -17.159 23.548 8.427 1.00 83.75 123 ALA A N 1
ATOM 947 C CA . ALA A 1 123 ? -16.804 22.223 7.926 1.00 83.75 123 ALA A CA 1
ATOM 948 C C . ALA A 1 123 ? -15.457 22.164 7.195 1.00 83.75 123 ALA A C 1
ATOM 950 O O . ALA A 1 123 ? -14.705 21.225 7.411 1.00 83.75 123 ALA A O 1
ATOM 951 N N . ALA A 1 124 ? -15.114 23.167 6.383 1.00 79.56 124 ALA A N 1
ATOM 952 C CA . ALA A 1 124 ? -13.817 23.209 5.707 1.00 79.56 124 ALA A CA 1
ATOM 953 C C . ALA A 1 124 ? -12.629 23.367 6.687 1.00 79.56 124 ALA A C 1
ATOM 955 O O . ALA A 1 124 ? -11.747 22.506 6.684 1.00 79.56 124 ALA A O 1
ATOM 956 N N . PRO A 1 125 ? -12.582 24.398 7.562 1.00 77.75 125 PRO A N 1
ATOM 957 C CA . PRO A 1 125 ? -11.466 24.550 8.496 1.00 77.75 125 PRO A CA 1
ATOM 958 C C . PRO A 1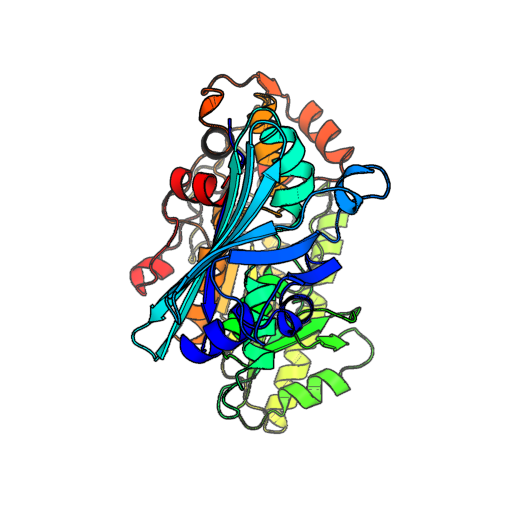 125 ? -11.391 23.427 9.541 1.00 77.75 125 PRO A C 1
ATOM 960 O O . PRO A 1 125 ? -10.292 23.015 9.901 1.00 77.75 125 PRO A O 1
ATOM 963 N N . LEU A 1 126 ? -12.525 22.896 10.011 1.00 77.31 126 LEU A N 1
ATOM 964 C CA . LEU A 1 126 ? -12.539 21.775 10.961 1.00 77.31 126 LEU A CA 1
ATOM 965 C C . LEU A 1 126 ? -12.285 20.428 10.282 1.00 77.31 126 LEU A C 1
ATOM 967 O O . LEU A 1 126 ? -11.687 19.551 10.896 1.00 77.31 126 LEU A O 1
ATOM 971 N N . GLY A 1 127 ? -12.659 20.284 9.012 1.00 79.62 127 GLY A N 1
ATOM 972 C CA . GLY A 1 127 ? -12.258 19.168 8.164 1.00 79.62 127 GLY A CA 1
ATOM 973 C C . GLY A 1 127 ? -10.741 19.028 8.139 1.00 79.62 127 GLY A C 1
ATOM 974 O O . GLY A 1 127 ? -10.213 18.018 8.585 1.00 79.62 127 GLY A O 1
ATOM 975 N N . ALA A 1 128 ? -10.039 20.094 7.750 1.00 76.62 128 ALA A N 1
ATOM 976 C CA . ALA A 1 128 ? -8.577 20.107 7.704 1.00 76.62 128 ALA A CA 1
ATOM 977 C C . ALA A 1 128 ? -7.910 19.976 9.089 1.00 76.62 128 ALA A C 1
ATOM 979 O O . ALA A 1 128 ? -6.860 19.354 9.214 1.00 76.62 128 ALA A O 1
ATOM 980 N N . ALA A 1 129 ? -8.487 20.573 10.138 1.00 73.31 129 ALA A N 1
ATOM 981 C CA . ALA A 1 129 ? -7.855 20.616 11.460 1.00 73.31 129 ALA A CA 1
ATOM 982 C C . ALA A 1 129 ? -8.150 19.400 12.358 1.00 73.31 129 ALA A C 1
ATOM 984 O O . ALA A 1 129 ? -7.375 19.131 13.276 1.00 73.31 129 ALA A O 1
ATOM 985 N N . LEU A 1 130 ? -9.275 18.707 12.150 1.00 74.38 130 LEU A N 1
ATOM 986 C CA . LEU A 1 130 ? -9.744 17.616 13.015 1.00 74.38 130 LEU A CA 1
ATOM 987 C C . LEU A 1 130 ? -9.987 16.319 12.249 1.00 74.38 130 LEU A C 1
ATOM 989 O O . LEU A 1 130 ? -9.479 15.280 12.657 1.00 74.38 130 LEU A O 1
ATOM 993 N N . ALA A 1 131 ? -10.771 16.368 11.173 1.00 80.50 131 ALA A N 1
ATOM 994 C CA . ALA A 1 131 ? -11.229 15.161 10.490 1.00 80.50 131 ALA A CA 1
ATOM 995 C C . ALA A 1 131 ? -10.153 14.531 9.600 1.00 80.50 131 ALA A C 1
ATOM 997 O O . ALA A 1 131 ? -9.996 13.315 9.621 1.00 80.50 131 ALA A O 1
ATOM 998 N N . ASP A 1 132 ? -9.381 15.340 8.877 1.00 79.62 132 ASP A N 1
ATOM 999 C CA . ASP A 1 132 ? -8.284 14.861 8.039 1.00 79.62 132 ASP A CA 1
ATOM 1000 C C . ASP A 1 132 ? -7.174 14.181 8.866 1.00 79.62 132 ASP A C 1
ATOM 1002 O O . ASP A 1 132 ? -6.808 13.053 8.539 1.00 79.62 132 ASP A O 1
ATOM 1006 N N . PRO A 1 133 ? -6.750 14.725 10.028 1.00 82.31 133 PRO A N 1
ATOM 1007 C CA . PRO A 1 133 ? -5.908 13.986 10.967 1.00 82.31 133 PRO A CA 1
ATOM 1008 C C . PRO A 1 133 ? -6.462 12.633 11.416 1.00 82.31 133 PRO A C 1
ATOM 1010 O O . PRO A 1 133 ? -5.690 11.719 11.662 1.00 82.31 133 PRO A O 1
ATOM 1013 N N . LEU A 1 134 ? -7.783 12.488 11.553 1.00 84.00 134 LEU A N 1
ATOM 1014 C CA . LEU A 1 134 ? -8.414 11.218 11.933 1.00 84.00 134 LEU A CA 1
ATOM 1015 C C . LEU A 1 134 ? -8.525 10.236 10.755 1.00 84.00 134 LEU A C 1
ATOM 1017 O O . LEU A 1 134 ? -8.747 9.046 10.968 1.00 84.00 134 LEU A O 1
ATOM 1021 N N . ALA A 1 135 ? -8.351 10.715 9.523 1.00 84.31 135 ALA A N 1
ATOM 1022 C CA . ALA A 1 135 ? -8.441 9.942 8.290 1.00 84.31 135 ALA A CA 1
ATOM 1023 C C . ALA A 1 135 ? -7.091 9.355 7.826 1.00 84.31 135 ALA A C 1
ATOM 1025 O O . ALA A 1 135 ? -6.923 9.072 6.638 1.00 84.31 135 ALA A O 1
ATOM 1026 N N . GLY A 1 136 ? -6.137 9.155 8.746 1.00 85.38 136 GLY A N 1
ATOM 1027 C CA . GLY A 1 136 ? -4.834 8.537 8.452 1.00 85.38 136 GLY A CA 1
ATOM 1028 C C . GLY A 1 136 ? -4.938 7.113 7.881 1.00 85.38 136 GLY A C 1
ATOM 1029 O O . GLY A 1 136 ? -6.027 6.603 7.644 1.00 85.38 136 GLY A O 1
ATOM 1030 N N . ASP A 1 137 ? -3.820 6.426 7.662 1.00 89.19 137 ASP A N 1
ATOM 1031 C CA . ASP A 1 137 ? -3.811 5.104 7.011 1.00 89.19 137 ASP A CA 1
ATOM 1032 C C . ASP A 1 137 ? -4.717 4.058 7.711 1.00 89.19 137 ASP A C 1
ATOM 1034 O O . ASP A 1 137 ? -4.402 3.551 8.791 1.00 89.19 137 ASP A O 1
ATOM 1038 N N . ILE A 1 138 ? -5.845 3.699 7.076 1.00 93.94 138 ILE A N 1
ATOM 1039 C CA . ILE A 1 138 ? -6.757 2.661 7.583 1.00 93.94 138 ILE A CA 1
ATOM 1040 C C . ILE A 1 138 ? -6.110 1.268 7.561 1.00 93.94 138 ILE A C 1
ATOM 1042 O O . ILE A 1 138 ? -6.469 0.412 8.370 1.00 93.94 138 ILE A O 1
ATOM 1046 N N . GLY A 1 139 ? -5.126 1.040 6.685 1.00 95.38 139 GLY A N 1
ATOM 1047 C CA . GLY A 1 139 ? -4.341 -0.188 6.661 1.00 95.38 139 GLY A CA 1
ATOM 1048 C C . GLY A 1 139 ? -3.574 -0.359 7.966 1.00 95.38 139 GLY A C 1
ATOM 1049 O O . GLY A 1 139 ? -3.628 -1.424 8.578 1.00 95.38 139 GLY A O 1
ATOM 1050 N N . ALA A 1 140 ? -2.915 0.698 8.454 1.00 95.88 140 ALA A N 1
ATOM 1051 C CA . ALA A 1 140 ? -2.220 0.681 9.741 1.00 95.88 140 ALA A CA 1
ATOM 1052 C C . ALA A 1 140 ? -3.168 0.405 10.916 1.00 95.88 140 ALA A C 1
ATOM 1054 O O . ALA A 1 140 ? -2.809 -0.368 11.809 1.00 95.88 140 ALA A O 1
ATOM 1055 N N . VAL A 1 141 ? -4.377 0.980 10.890 1.00 97.00 141 VAL A N 1
ATOM 1056 C CA . VAL A 1 141 ? -5.431 0.652 11.862 1.00 97.00 141 VAL A CA 1
ATOM 1057 C C . VAL A 1 141 ? -5.749 -0.838 11.814 1.00 97.00 141 VAL A C 1
ATOM 1059 O O . VAL A 1 141 ? -5.660 -1.523 12.835 1.00 97.00 141 VAL A O 1
ATOM 1062 N N . GLY A 1 142 ? -6.040 -1.363 10.624 1.00 98.00 142 GLY A N 1
ATOM 1063 C CA . GLY A 1 142 ? -6.407 -2.761 10.465 1.00 98.00 142 GLY A CA 1
ATOM 1064 C C . GLY A 1 142 ? -5.295 -3.735 10.860 1.00 98.00 142 GLY A C 1
ATOM 1065 O O . GLY A 1 142 ? -5.549 -4.712 11.560 1.00 98.00 142 GLY A O 1
ATOM 1066 N N . ALA A 1 143 ? -4.043 -3.423 10.525 1.00 98.19 143 ALA A N 1
ATOM 1067 C CA . ALA A 1 143 ? -2.878 -4.208 10.922 1.00 98.19 143 ALA A CA 1
ATOM 1068 C C . ALA A 1 143 ? -2.716 -4.280 12.446 1.00 98.19 143 ALA A C 1
ATOM 1070 O O . ALA A 1 143 ? -2.367 -5.325 12.997 1.00 98.19 143 ALA A O 1
ATOM 1071 N N . ARG A 1 144 ? -2.955 -3.170 13.157 1.00 98.00 144 ARG A N 1
ATOM 1072 C CA . ARG A 1 144 ? -2.912 -3.158 14.625 1.00 98.00 144 ARG A CA 1
ATOM 1073 C C . ARG A 1 144 ? -4.078 -3.944 15.217 1.00 98.00 144 ARG A C 1
ATOM 1075 O O . ARG A 1 144 ? -3.830 -4.730 16.123 1.00 98.00 144 ARG A O 1
ATOM 1082 N N . MET A 1 145 ? -5.291 -3.803 14.676 1.00 98.50 145 MET A N 1
ATOM 1083 C CA . MET A 1 145 ? -6.448 -4.603 15.102 1.00 98.50 145 MET A CA 1
ATOM 1084 C C . MET A 1 145 ? -6.191 -6.104 14.925 1.00 98.50 145 MET A C 1
ATOM 1086 O O . MET A 1 145 ? -6.380 -6.865 15.872 1.00 98.50 145 MET A O 1
ATOM 1090 N N . PHE A 1 146 ? -5.671 -6.522 13.766 1.00 98.44 146 PHE A N 1
ATOM 1091 C CA . PHE A 1 146 ? -5.309 -7.919 13.517 1.00 98.44 146 PHE A CA 1
ATOM 1092 C C . PHE A 1 146 ? -4.285 -8.433 14.534 1.00 98.44 146 PHE A C 1
ATOM 1094 O O . PHE A 1 146 ? -4.490 -9.482 15.128 1.00 98.44 146 PHE A O 1
ATOM 1101 N N . LYS A 1 147 ? -3.228 -7.668 14.831 1.00 97.06 147 LYS A N 1
ATOM 1102 C CA . LYS A 1 147 ? -2.239 -8.064 15.852 1.00 97.06 147 LYS A CA 1
ATOM 1103 C C . LYS A 1 147 ? -2.796 -8.132 17.278 1.00 97.06 147 LYS A C 1
ATOM 1105 O O . LYS A 1 147 ? -2.188 -8.781 18.121 1.00 97.06 147 LYS A O 1
ATOM 1110 N N . MET A 1 148 ? -3.884 -7.420 17.572 1.00 97.50 148 MET A N 1
ATOM 1111 C CA . MET A 1 148 ? -4.511 -7.424 18.897 1.00 97.50 148 MET A CA 1
ATOM 1112 C C . MET A 1 148 ? -5.458 -8.610 19.096 1.00 97.50 148 MET A C 1
ATOM 1114 O O . MET A 1 148 ? -5.592 -9.077 20.223 1.00 97.50 148 MET A O 1
ATOM 1118 N N . ALA A 1 149 ? -6.132 -9.058 18.034 1.00 97.44 149 ALA A N 1
ATOM 1119 C CA . ALA A 1 149 ? -7.240 -10.011 18.132 1.00 97.44 149 ALA A CA 1
ATOM 1120 C C . ALA A 1 149 ? -7.086 -11.270 17.260 1.00 97.44 149 ALA A C 1
ATOM 1122 O O . ALA A 1 149 ? -7.935 -12.155 17.319 1.00 97.44 149 ALA A O 1
ATOM 1123 N N . GLY A 1 150 ? -6.025 -11.363 16.459 1.00 95.88 150 GLY A N 1
ATOM 1124 C CA . GLY A 1 150 ? -5.763 -12.475 15.551 1.00 95.88 150 GLY A CA 1
ATOM 1125 C C . GLY A 1 150 ? -4.315 -12.949 15.599 1.00 95.88 150 GLY A C 1
ATOM 1126 O O . GLY A 1 150 ? -3.458 -12.392 16.288 1.00 95.88 150 GLY A O 1
ATOM 1127 N N . SER A 1 151 ? -4.039 -14.000 14.837 1.00 94.31 151 SER A N 1
ATOM 1128 C CA . SER A 1 151 ? -2.689 -14.511 14.615 1.00 94.31 151 SER A CA 1
ATOM 1129 C C . SER A 1 151 ? -2.562 -15.003 13.186 1.00 94.31 151 SER A C 1
ATOM 1131 O O . SER A 1 151 ? -3.459 -15.677 12.681 1.00 94.31 151 SER A O 1
ATOM 1133 N N . ALA A 1 152 ? -1.450 -14.669 12.539 1.00 94.50 152 ALA A N 1
ATOM 1134 C CA . ALA A 1 152 ? -1.163 -15.178 11.207 1.00 94.50 152 ALA A CA 1
ATOM 1135 C C . ALA A 1 152 ? -0.882 -16.685 11.274 1.00 94.50 152 ALA A C 1
ATOM 1137 O O . ALA A 1 152 ? -0.292 -17.169 12.241 1.00 94.50 152 ALA A O 1
ATOM 1138 N N . ASP A 1 153 ? -1.285 -17.410 10.236 1.00 94.62 153 ASP A N 1
ATOM 1139 C CA . ASP A 1 153 ? -1.003 -18.836 10.103 1.00 94.62 153 ASP A CA 1
ATOM 1140 C C . ASP A 1 153 ? 0.508 -19.048 9.874 1.00 94.62 153 ASP A C 1
ATOM 1142 O O . ASP A 1 153 ? 1.035 -18.579 8.859 1.00 94.62 153 ASP A O 1
ATOM 1146 N N . PRO A 1 154 ? 1.223 -19.728 10.792 1.00 94.62 154 PRO A N 1
ATOM 1147 C CA . PRO A 1 154 ? 2.667 -19.923 10.690 1.00 94.62 154 PRO A CA 1
ATOM 1148 C C . PRO A 1 154 ? 3.074 -20.810 9.509 1.00 94.62 154 PRO A C 1
ATOM 1150 O O . PRO A 1 154 ? 4.239 -20.781 9.132 1.00 94.62 154 PRO A O 1
ATOM 1153 N N . SER A 1 155 ? 2.147 -21.567 8.910 1.00 96.50 155 SER A N 1
ATOM 1154 C CA . SER A 1 155 ? 2.421 -22.372 7.713 1.00 96.50 155 SER A CA 1
ATOM 1155 C C . SER A 1 155 ? 2.454 -21.549 6.421 1.00 96.50 155 SER A C 1
ATOM 1157 O O . SER A 1 155 ? 2.903 -22.042 5.387 1.00 96.50 155 SER A O 1
ATOM 1159 N N . GLN A 1 156 ? 2.004 -20.290 6.459 1.00 96.31 156 GLN A N 1
ATOM 1160 C CA . GLN A 1 156 ? 2.088 -19.400 5.306 1.00 96.31 156 GLN A CA 1
ATOM 1161 C C . GLN A 1 156 ? 3.514 -18.864 5.137 1.00 96.31 156 GLN A C 1
ATOM 1163 O O . GLN A 1 156 ? 4.159 -18.538 6.137 1.00 96.31 156 GLN A O 1
ATOM 1168 N N . PRO A 1 157 ? 3.993 -18.678 3.895 1.00 97.56 157 PRO A N 1
ATOM 1169 C CA . PRO A 1 157 ? 5.294 -18.070 3.653 1.00 97.56 157 PRO A CA 1
ATOM 1170 C C . PRO A 1 157 ? 5.410 -16.661 4.244 1.00 97.56 157 PRO A C 1
ATOM 1172 O O . PRO A 1 157 ? 4.462 -15.865 4.205 1.00 97.56 157 PRO A O 1
ATOM 1175 N N . LEU A 1 158 ? 6.599 -16.320 4.741 1.00 98.50 158 LEU A N 1
ATOM 1176 C CA . LEU A 1 158 ? 6.909 -14.970 5.206 1.00 98.50 158 LEU A CA 1
ATOM 1177 C C . LEU A 1 158 ? 7.058 -14.003 4.021 1.00 98.50 158 LEU A C 1
ATOM 1179 O O . LEU A 1 158 ? 7.863 -14.230 3.122 1.00 98.50 158 LEU A O 1
ATOM 1183 N N . ASN A 1 159 ? 6.335 -12.882 4.024 1.00 98.56 159 ASN A N 1
ATOM 1184 C CA . ASN A 1 159 ? 6.452 -11.861 2.979 1.00 98.56 159 ASN A CA 1
ATOM 1185 C C . ASN A 1 159 ? 7.477 -10.798 3.381 1.00 98.56 159 ASN A C 1
ATOM 1187 O O . ASN A 1 159 ? 7.205 -9.924 4.208 1.00 98.56 159 ASN A O 1
ATOM 1191 N N . ILE A 1 160 ? 8.670 -10.872 2.798 1.00 98.25 160 ILE A N 1
ATOM 1192 C CA . ILE A 1 160 ? 9.781 -9.972 3.095 1.00 98.25 160 ILE A CA 1
ATOM 1193 C C . ILE A 1 160 ? 9.756 -8.802 2.107 1.00 98.25 160 ILE A C 1
ATOM 1195 O O . ILE A 1 160 ? 9.973 -8.975 0.907 1.00 98.25 160 ILE A O 1
ATOM 1199 N N . ILE A 1 161 ? 9.517 -7.591 2.610 1.00 97.88 161 ILE A N 1
ATOM 1200 C CA . ILE A 1 161 ? 9.386 -6.380 1.790 1.00 97.88 161 ILE A CA 1
ATOM 1201 C C . ILE A 1 161 ? 10.656 -5.534 1.922 1.00 97.88 161 ILE A C 1
ATOM 1203 O O . ILE A 1 161 ? 10.862 -4.828 2.917 1.00 97.88 161 ILE A O 1
ATOM 1207 N N . ALA A 1 162 ? 11.513 -5.575 0.901 1.00 94.31 162 ALA A N 1
ATOM 1208 C CA . ALA A 1 162 ? 12.720 -4.759 0.840 1.00 94.31 162 ALA A CA 1
ATOM 1209 C C . ALA A 1 162 ? 12.399 -3.336 0.372 1.00 94.31 162 ALA A C 1
ATOM 1211 O O . ALA A 1 162 ? 11.689 -3.145 -0.609 1.00 94.31 162 ALA A O 1
ATOM 1212 N N . GLY A 1 163 ? 12.886 -2.317 1.091 1.00 86.88 163 GLY A N 1
ATOM 1213 C CA . GLY A 1 163 ? 12.417 -0.940 0.874 1.00 86.88 163 GLY A CA 1
ATOM 1214 C C . GLY A 1 163 ? 10.998 -0.699 1.412 1.00 86.88 163 GLY A C 1
ATOM 1215 O O . GLY A 1 163 ? 10.376 0.312 1.088 1.00 86.88 163 GLY A O 1
ATOM 1216 N N . GLY A 1 164 ? 10.503 -1.598 2.272 1.00 88.12 164 GLY A N 1
ATOM 1217 C CA . GLY A 1 164 ? 9.139 -1.584 2.802 1.00 88.12 164 GLY A CA 1
ATOM 1218 C C . GLY A 1 164 ? 8.801 -0.411 3.730 1.00 88.12 164 GLY A C 1
ATOM 1219 O O . GLY A 1 164 ? 7.658 -0.264 4.130 1.00 88.12 164 GLY A O 1
ATOM 1220 N N . SER A 1 165 ? 9.767 0.437 4.095 1.00 89.94 165 SER A N 1
ATOM 1221 C CA . SER A 1 165 ? 9.520 1.659 4.879 1.00 89.94 165 SER A CA 1
ATOM 1222 C C . SER A 1 165 ? 9.108 2.870 4.032 1.00 89.94 165 SER A C 1
ATOM 1224 O O . SER A 1 165 ? 8.801 3.925 4.585 1.00 89.94 165 SER A O 1
ATOM 1226 N N . GLY A 1 166 ? 9.126 2.750 2.699 1.00 90.12 166 GLY A N 1
ATOM 1227 C CA . GLY A 1 166 ? 8.572 3.753 1.787 1.00 90.12 166 GLY A CA 1
ATOM 1228 C C . GLY A 1 166 ? 7.045 3.675 1.676 1.00 90.12 166 GLY A C 1
ATOM 1229 O O . GLY A 1 166 ? 6.439 2.729 2.158 1.00 90.12 166 GLY A O 1
ATOM 1230 N N . TYR A 1 167 ? 6.443 4.644 0.979 1.00 90.38 167 TYR A N 1
ATOM 1231 C CA . TYR A 1 167 ? 4.986 4.818 0.868 1.00 90.38 167 TYR A CA 1
ATOM 1232 C C . TYR A 1 167 ? 4.216 3.541 0.484 1.00 90.38 167 TYR A C 1
ATOM 1234 O O . TYR A 1 167 ? 3.344 3.094 1.224 1.00 90.38 167 TYR A O 1
ATOM 1242 N N . LEU A 1 168 ? 4.562 2.937 -0.660 1.00 93.75 168 LEU A N 1
ATOM 1243 C CA . LEU A 1 168 ? 3.894 1.725 -1.146 1.00 93.75 168 LEU A CA 1
ATOM 1244 C C . LEU A 1 168 ? 4.192 0.529 -0.246 1.00 93.75 168 LEU A C 1
ATOM 1246 O O . LEU A 1 168 ? 3.299 -0.236 0.094 1.00 93.75 168 LEU A O 1
ATOM 1250 N N . GLY A 1 169 ? 5.449 0.390 0.171 1.00 95.38 169 GLY A N 1
ATOM 1251 C CA . GLY A 1 169 ? 5.890 -0.726 0.993 1.00 95.38 169 GLY A CA 1
ATOM 1252 C C . GLY A 1 169 ? 5.209 -0.777 2.360 1.00 95.38 169 GLY A C 1
ATOM 1253 O O . GLY A 1 169 ? 4.809 -1.855 2.791 1.00 95.38 169 GLY A O 1
ATOM 1254 N N . SER A 1 170 ? 5.030 0.373 3.017 1.00 95.19 170 SER A N 1
ATOM 1255 C CA . SER A 1 170 ? 4.422 0.428 4.346 1.00 95.19 170 SER A CA 1
ATOM 1256 C C . SER A 1 170 ? 2.930 0.127 4.282 1.00 95.19 170 SER A C 1
ATOM 1258 O O . SER A 1 170 ? 2.436 -0.625 5.115 1.00 95.19 170 SER A O 1
ATOM 1260 N N . ARG A 1 171 ? 2.229 0.662 3.273 1.00 95.81 171 ARG A N 1
ATOM 1261 C CA . ARG A 1 171 ? 0.797 0.406 3.052 1.00 95.81 171 ARG A CA 1
ATOM 1262 C C . ARG A 1 171 ? 0.531 -1.032 2.604 1.00 95.81 171 ARG A C 1
ATOM 1264 O O . ARG A 1 171 ? -0.396 -1.661 3.101 1.00 95.81 171 ARG A O 1
ATOM 1271 N N . LEU A 1 172 ? 1.390 -1.595 1.751 1.00 97.56 172 LEU A N 1
ATOM 1272 C CA . LEU A 1 172 ? 1.344 -3.018 1.411 1.00 97.56 172 LEU A CA 1
ATOM 1273 C C . LEU A 1 172 ? 1.545 -3.880 2.666 1.00 97.56 172 LEU A C 1
ATOM 1275 O O . LEU A 1 172 ? 0.766 -4.794 2.911 1.00 97.56 172 LEU A O 1
ATOM 1279 N N . ALA A 1 173 ? 2.544 -3.564 3.499 1.00 97.94 173 ALA A N 1
ATOM 1280 C CA . ALA A 1 173 ? 2.809 -4.300 4.733 1.00 97.94 173 ALA A CA 1
ATOM 1281 C C . ALA A 1 173 ? 1.608 -4.284 5.689 1.00 97.94 173 ALA A C 1
ATOM 1283 O O . ALA A 1 173 ? 1.226 -5.327 6.218 1.00 97.94 173 ALA A O 1
ATOM 1284 N N . THR A 1 174 ? 1.004 -3.113 5.919 1.00 97.50 174 THR A N 1
ATOM 1285 C CA . THR A 1 174 ? -0.150 -2.996 6.817 1.00 97.50 174 THR A CA 1
ATOM 1286 C C . THR A 1 174 ? -1.378 -3.704 6.255 1.00 97.50 174 THR A C 1
ATOM 1288 O O . THR A 1 174 ? -2.040 -4.434 6.991 1.00 97.50 174 THR A O 1
ATOM 1291 N N . ARG A 1 175 ? -1.633 -3.590 4.950 1.00 97.31 175 ARG A N 1
ATOM 1292 C CA . ARG A 1 175 ? -2.711 -4.314 4.270 1.00 97.31 175 ARG A CA 1
ATOM 1293 C C . ARG A 1 175 ? -2.546 -5.834 4.359 1.00 97.31 175 ARG A C 1
ATOM 1295 O O . ARG A 1 175 ? -3.488 -6.526 4.733 1.00 97.31 175 ARG A O 1
ATOM 1302 N N . MET A 1 176 ? -1.345 -6.349 4.106 1.00 98.06 176 MET A N 1
ATOM 1303 C CA . MET A 1 176 ? -1.050 -7.781 4.210 1.00 98.06 176 MET A CA 1
ATOM 1304 C C . MET A 1 176 ? -1.238 -8.301 5.642 1.00 98.06 176 MET A C 1
ATOM 1306 O O . MET A 1 176 ? -1.840 -9.356 5.829 1.00 98.06 176 MET A O 1
ATOM 1310 N N . ILE A 1 177 ? -0.792 -7.554 6.660 1.00 98.44 177 ILE A N 1
ATOM 1311 C CA . ILE A 1 177 ? -1.009 -7.925 8.070 1.00 98.44 177 ILE A CA 1
ATOM 1312 C C . ILE A 1 177 ? -2.499 -7.896 8.417 1.00 98.44 177 ILE A C 1
ATOM 1314 O O . ILE A 1 177 ? -2.980 -8.812 9.074 1.00 98.44 177 ILE A O 1
ATOM 1318 N N . ALA A 1 178 ? -3.235 -6.874 7.974 1.00 98.25 178 ALA A N 1
ATOM 1319 C CA . ALA A 1 178 ? -4.682 -6.795 8.163 1.00 98.25 178 ALA A CA 1
ATOM 1320 C C . ALA A 1 178 ? -5.398 -8.014 7.549 1.00 98.25 178 ALA A C 1
ATOM 1322 O O . ALA A 1 178 ? -6.297 -8.575 8.172 1.00 98.25 178 ALA A O 1
ATOM 1323 N N . ALA A 1 179 ? -4.925 -8.489 6.393 1.00 97.69 179 ALA A N 1
ATOM 1324 C CA . ALA A 1 179 ? -5.375 -9.712 5.727 1.00 97.69 179 ALA A CA 1
ATOM 1325 C C . ALA A 1 179 ? -4.792 -11.018 6.315 1.00 97.69 179 ALA A C 1
ATOM 1327 O O . ALA A 1 179 ? -4.891 -12.081 5.702 1.00 97.69 179 ALA A O 1
ATOM 1328 N N . GLY A 1 180 ? -4.160 -10.953 7.489 1.00 97.50 180 GLY A N 1
ATOM 1329 C CA . GLY A 1 180 ? -3.646 -12.107 8.222 1.00 97.50 180 GLY A CA 1
ATOM 1330 C C . GLY A 1 180 ? -2.381 -12.747 7.659 1.00 97.50 180 GLY A C 1
ATOM 1331 O O . GLY A 1 180 ? -2.035 -13.865 8.041 1.00 97.50 180 GLY A O 1
ATOM 1332 N N . LYS A 1 181 ? -1.669 -12.054 6.766 1.00 97.94 181 LYS A N 1
ATOM 1333 C CA . LYS A 1 181 ? -0.405 -12.523 6.190 1.00 97.94 181 LYS A CA 1
ATOM 1334 C C . LYS A 1 181 ? 0.778 -12.190 7.095 1.00 97.94 181 LYS A C 1
ATOM 1336 O O . LYS A 1 181 ? 0.821 -11.155 7.763 1.00 97.94 181 LYS A O 1
ATOM 1341 N N . ARG A 1 182 ? 1.792 -13.054 7.055 1.00 97.88 182 ARG A N 1
ATOM 1342 C CA . ARG A 1 182 ? 3.085 -12.834 7.716 1.00 97.88 182 ARG A CA 1
ATOM 1343 C C . ARG A 1 182 ? 3.914 -11.856 6.893 1.00 97.88 182 ARG A C 1
ATOM 1345 O O . ARG A 1 182 ? 4.084 -12.063 5.693 1.00 97.88 182 ARG A O 1
ATOM 1352 N N . VAL A 1 183 ? 4.441 -10.811 7.523 1.00 98.00 183 VAL A N 1
ATOM 1353 C CA . VAL A 1 183 ? 5.226 -9.764 6.853 1.00 98.00 183 VAL A CA 1
ATOM 1354 C C . VAL A 1 183 ? 6.485 -9.466 7.654 1.00 98.00 183 VAL A C 1
ATOM 1356 O O . VAL A 1 183 ? 6.429 -9.442 8.878 1.00 98.00 183 VAL A O 1
ATOM 1359 N N . MET A 1 184 ? 7.589 -9.172 6.968 1.00 97.50 184 MET A N 1
ATOM 1360 C CA . MET A 1 184 ? 8.791 -8.570 7.544 1.00 97.50 184 MET A CA 1
ATOM 1361 C C . MET A 1 184 ? 9.289 -7.437 6.643 1.00 97.50 184 MET A C 1
ATOM 1363 O O . MET A 1 184 ? 9.581 -7.649 5.468 1.00 97.50 184 MET A O 1
ATOM 1367 N N . VAL A 1 185 ? 9.415 -6.220 7.174 1.00 96.94 185 VAL A N 1
ATOM 1368 C CA . VAL A 1 185 ? 9.937 -5.080 6.405 1.00 96.94 185 VAL A CA 1
ATOM 1369 C C . VAL A 1 185 ? 11.445 -4.947 6.596 1.00 96.94 185 VAL A C 1
ATOM 1371 O O . VAL A 1 185 ? 11.924 -4.757 7.715 1.00 96.94 185 VAL A O 1
ATOM 1374 N N . LEU A 1 186 ? 12.197 -4.945 5.494 1.00 93.44 186 LEU A N 1
ATOM 1375 C CA . LEU A 1 186 ? 13.622 -4.619 5.514 1.00 93.44 186 LEU A CA 1
ATOM 1376 C C . LEU A 1 186 ? 13.815 -3.107 5.365 1.00 93.44 186 LEU A C 1
ATOM 1378 O O . LEU A 1 186 ? 13.363 -2.494 4.390 1.00 93.44 186 LEU A O 1
ATOM 1382 N N . THR A 1 187 ? 14.522 -2.492 6.312 1.00 90.25 187 THR A N 1
ATOM 1383 C CA . THR A 1 187 ? 14.798 -1.049 6.298 1.00 90.25 187 THR A CA 1
ATOM 1384 C C . THR A 1 187 ? 16.190 -0.737 6.833 1.00 90.25 187 THR A C 1
ATOM 1386 O O . THR A 1 187 ? 16.700 -1.406 7.724 1.00 90.25 187 THR A O 1
ATOM 1389 N N . ARG A 1 188 ? 16.799 0.344 6.345 1.00 86.62 188 ARG A N 1
ATOM 1390 C CA . ARG A 1 188 ? 18.084 0.839 6.874 1.00 86.62 188 ARG A CA 1
ATOM 1391 C C . ARG A 1 188 ? 17.943 1.449 8.271 1.00 86.62 188 ARG A C 1
ATOM 1393 O O . ARG A 1 188 ? 18.878 1.408 9.063 1.00 86.62 188 ARG A O 1
ATOM 1400 N N . SER A 1 189 ? 16.759 1.985 8.568 1.00 88.00 189 SER A N 1
ATOM 1401 C CA . SER A 1 189 ? 16.467 2.712 9.803 1.00 88.00 189 SER A CA 1
ATOM 1402 C C . SER A 1 189 ? 15.144 2.218 10.393 1.00 88.00 189 SER A C 1
ATOM 1404 O O . SER A 1 189 ? 14.095 2.770 10.053 1.00 88.00 189 SER A O 1
ATOM 1406 N N . PRO A 1 190 ? 15.157 1.154 11.217 1.00 90.00 190 PRO A N 1
ATOM 1407 C CA . PRO A 1 190 ? 13.974 0.712 11.952 1.00 90.00 190 PRO A CA 1
ATOM 1408 C C . PRO A 1 190 ? 13.440 1.819 12.867 1.00 90.00 190 PRO A C 1
ATOM 1410 O O . PRO A 1 190 ? 14.221 2.576 13.449 1.00 90.00 190 PRO A O 1
ATOM 1413 N N . GLN A 1 191 ? 12.119 1.914 12.991 1.00 91.00 191 GLN A N 1
ATOM 1414 C CA . GLN A 1 191 ? 11.436 2.914 13.808 1.00 91.00 191 GLN A CA 1
ATOM 1415 C C . GLN A 1 191 ? 10.500 2.234 14.807 1.00 91.00 191 GLN A C 1
ATOM 1417 O O . GLN A 1 191 ? 9.880 1.218 14.510 1.00 91.00 191 GLN A O 1
ATOM 1422 N N . SER A 1 192 ? 10.380 2.800 16.006 1.00 89.38 192 SER A N 1
ATOM 1423 C CA . SER A 1 192 ? 9.412 2.319 16.988 1.00 89.38 192 SER A CA 1
ATOM 1424 C C . SER A 1 192 ? 7.999 2.792 16.642 1.00 89.38 192 SER A C 1
ATOM 1426 O O . SER A 1 192 ? 7.799 3.832 16.017 1.00 89.38 192 SER A O 1
ATOM 1428 N N . GLY A 1 193 ? 6.997 2.021 17.064 1.00 87.56 193 GLY A N 1
ATOM 1429 C CA . GLY A 1 193 ? 5.593 2.414 16.954 1.00 87.56 193 GLY A CA 1
ATOM 1430 C C . GLY A 1 193 ? 4.946 2.196 15.586 1.00 87.56 193 GLY A C 1
ATOM 1431 O O . GLY A 1 193 ? 3.743 2.422 15.484 1.00 87.56 193 GLY A O 1
ATOM 1432 N N . VAL A 1 194 ? 5.665 1.718 14.565 1.00 92.81 194 VAL A N 1
ATOM 1433 C CA . VAL A 1 194 ? 5.074 1.338 13.267 1.00 92.81 194 VAL A CA 1
ATOM 1434 C C . VAL A 1 194 ? 4.130 0.130 13.392 1.00 92.81 194 VAL A C 1
ATOM 1436 O O . VAL A 1 194 ? 4.189 -0.645 14.349 1.00 92.81 194 VAL A O 1
ATOM 1439 N N . ALA A 1 195 ? 3.225 -0.036 12.425 1.00 94.50 195 ALA A N 1
ATOM 1440 C CA . ALA A 1 195 ? 2.203 -1.085 12.451 1.00 94.50 195 ALA A CA 1
ATOM 1441 C C . ALA A 1 195 ? 2.690 -2.462 11.947 1.00 94.50 195 ALA A C 1
ATOM 1443 O O . ALA A 1 195 ? 1.943 -3.433 12.040 1.00 94.50 195 ALA A O 1
ATOM 1444 N N . TYR A 1 196 ? 3.946 -2.591 11.524 1.00 95.50 196 TYR A N 1
ATOM 1445 C CA . TYR A 1 196 ? 4.541 -3.813 10.968 1.00 95.50 196 TYR A CA 1
ATOM 1446 C C . TYR A 1 196 ? 5.910 -4.106 11.603 1.00 95.50 196 TYR A C 1
ATOM 1448 O O . TYR A 1 196 ? 6.589 -3.173 12.035 1.00 95.50 196 TYR A O 1
ATOM 1456 N N . PRO A 1 197 ? 6.339 -5.377 11.678 1.00 95.50 197 PRO A N 1
ATOM 1457 C CA . PRO A 1 197 ? 7.681 -5.711 12.138 1.00 95.50 197 PRO A CA 1
ATOM 1458 C C . PRO A 1 197 ? 8.730 -5.236 11.126 1.00 95.50 197 PRO A C 1
ATOM 1460 O O . PRO A 1 197 ? 8.494 -5.195 9.915 1.00 95.50 197 PRO A O 1
ATOM 1463 N N . GLN A 1 198 ? 9.895 -4.856 11.641 1.00 94.62 198 GLN A N 1
ATOM 1464 C CA . GLN A 1 198 ? 11.008 -4.365 10.842 1.00 94.62 198 GLN A CA 1
ATOM 1465 C C . GLN A 1 198 ? 12.296 -5.042 11.277 1.00 94.62 198 GLN A C 1
ATOM 1467 O O . GLN A 1 198 ? 12.553 -5.173 12.472 1.00 94.62 198 GLN A O 1
ATOM 1472 N N . THR A 1 199 ? 13.145 -5.358 10.308 1.00 91.31 199 THR A N 1
ATOM 1473 C CA . THR A 1 199 ? 14.529 -5.740 10.564 1.00 91.31 199 THR A CA 1
ATOM 1474 C C . THR A 1 199 ? 15.474 -4.803 9.825 1.00 91.31 199 THR A C 1
ATOM 1476 O O . THR A 1 199 ? 15.143 -4.228 8.776 1.00 91.31 199 THR A O 1
ATOM 1479 N N . ARG A 1 200 ? 16.646 -4.581 10.423 1.00 87.56 200 ARG A N 1
ATOM 1480 C CA . ARG A 1 200 ? 17.660 -3.724 9.820 1.00 87.56 200 ARG A CA 1
ATOM 1481 C C . ARG A 1 200 ? 18.256 -4.445 8.615 1.00 87.56 200 ARG A C 1
ATOM 1483 O O . ARG A 1 200 ? 18.639 -5.602 8.709 1.00 87.56 200 ARG A O 1
ATOM 1490 N N . TRP A 1 201 ? 18.371 -3.733 7.503 1.00 82.56 201 TRP A N 1
ATOM 1491 C CA . TRP A 1 201 ? 19.003 -4.231 6.288 1.00 82.56 201 TRP A CA 1
ATOM 1492 C C . TRP A 1 201 ? 19.817 -3.121 5.617 1.00 82.56 201 TRP A C 1
ATOM 1494 O O . TRP A 1 201 ? 19.323 -2.006 5.416 1.00 82.56 201 TRP A O 1
ATOM 1504 N N . GLY A 1 202 ? 21.080 -3.421 5.310 1.00 71.69 202 GLY A N 1
ATOM 1505 C CA . GLY A 1 202 ? 22.093 -2.487 4.816 1.00 71.69 202 GLY A CA 1
ATOM 1506 C C . GLY A 1 202 ? 23.338 -3.223 4.312 1.00 71.69 202 GLY A C 1
ATOM 1507 O O . GLY A 1 202 ? 23.279 -4.423 4.069 1.00 71.69 202 GLY A O 1
ATOM 1508 N N . GLU A 1 203 ? 24.445 -2.508 4.108 1.00 66.38 203 GLU A N 1
ATOM 1509 C CA . GLU A 1 203 ? 25.657 -3.085 3.496 1.00 66.38 203 GLU A CA 1
ATOM 1510 C C . GLU A 1 203 ? 26.455 -3.990 4.447 1.00 66.38 203 GLU A C 1
ATOM 1512 O O . GLU A 1 203 ? 27.109 -4.914 3.973 1.00 66.38 203 GLU A O 1
ATOM 1517 N N . ASP A 1 204 ? 26.345 -3.780 5.762 1.00 66.94 204 ASP A N 1
ATOM 1518 C CA . ASP A 1 204 ? 27.342 -4.287 6.718 1.00 66.94 204 ASP A CA 1
ATOM 1519 C C . ASP A 1 204 ? 26.886 -5.492 7.560 1.00 66.94 204 ASP A C 1
ATOM 1521 O O . ASP A 1 204 ? 27.725 -6.177 8.139 1.00 66.94 204 ASP A O 1
ATOM 1525 N N . ASP A 1 205 ? 25.578 -5.773 7.641 1.00 72.81 205 ASP A N 1
ATOM 1526 C CA . ASP A 1 205 ? 25.044 -6.891 8.434 1.00 72.81 205 ASP A CA 1
ATOM 1527 C C . ASP A 1 205 ? 23.833 -7.545 7.752 1.00 72.81 205 ASP A C 1
ATOM 1529 O O . ASP A 1 205 ? 22.771 -6.934 7.589 1.00 72.81 205 ASP A O 1
ATOM 1533 N N . LEU A 1 206 ? 24.017 -8.800 7.336 1.00 79.69 206 LEU A N 1
ATOM 1534 C CA . LEU A 1 206 ? 22.993 -9.636 6.709 1.00 79.69 206 LEU A CA 1
ATOM 1535 C C . LEU A 1 206 ? 22.450 -10.712 7.657 1.00 79.69 206 LEU A C 1
ATOM 1537 O O . LEU A 1 206 ? 21.520 -11.417 7.269 1.00 79.69 206 LEU A O 1
ATOM 1541 N N . ALA A 1 207 ? 22.982 -10.854 8.876 1.00 82.25 207 ALA A N 1
ATOM 1542 C CA . ALA A 1 207 ? 22.545 -11.903 9.797 1.00 82.25 207 ALA A CA 1
ATOM 1543 C C . ALA A 1 207 ? 21.048 -11.793 10.156 1.00 82.25 207 ALA A C 1
ATOM 1545 O O . ALA A 1 207 ? 20.354 -12.807 10.056 1.00 82.25 207 ALA A O 1
ATOM 1546 N N . PRO A 1 208 ? 20.493 -10.593 10.441 1.00 84.81 208 PRO A N 1
ATOM 1547 C CA . PRO A 1 208 ? 19.060 -10.448 10.690 1.00 84.81 208 PRO A CA 1
ATOM 1548 C C . PRO A 1 208 ? 18.187 -10.775 9.477 1.00 84.81 208 PRO A C 1
ATOM 1550 O O . PRO A 1 208 ? 17.033 -11.144 9.648 1.00 84.81 208 PRO A O 1
ATOM 1553 N N . LEU A 1 209 ? 18.703 -10.612 8.254 1.00 89.69 209 LEU A N 1
ATOM 1554 C CA . LEU A 1 209 ? 18.003 -11.037 7.043 1.00 89.69 209 LEU A CA 1
ATOM 1555 C C . LEU A 1 209 ? 18.060 -12.560 6.910 1.00 89.69 209 LEU A C 1
ATOM 1557 O O . LEU A 1 209 ? 17.041 -13.174 6.622 1.00 89.69 209 LEU A O 1
ATOM 1561 N N . HIS A 1 210 ? 19.228 -13.161 7.137 1.00 91.25 210 HIS A N 1
ATOM 1562 C CA . HIS A 1 210 ? 19.426 -14.600 7.007 1.00 91.25 210 HIS A CA 1
ATOM 1563 C C . HIS A 1 210 ? 18.453 -15.403 7.882 1.00 91.25 210 HIS A C 1
ATOM 1565 O O . HIS A 1 210 ? 17.849 -16.340 7.378 1.00 91.25 210 HIS A O 1
ATOM 1571 N N . GLU A 1 211 ? 18.210 -14.982 9.128 1.00 91.88 211 GLU A N 1
ATOM 1572 C CA . GLU A 1 211 ? 17.202 -15.605 10.004 1.00 91.88 211 GLU A CA 1
ATOM 1573 C C . GLU A 1 211 ? 15.809 -15.661 9.350 1.00 91.88 211 GLU A C 1
ATOM 1575 O O . GLU A 1 211 ? 15.146 -16.690 9.386 1.00 91.88 211 GLU A O 1
ATOM 1580 N N . GLN A 1 212 ? 15.389 -14.580 8.686 1.00 94.88 212 GLN A N 1
ATOM 1581 C CA . GLN A 1 212 ? 14.084 -14.507 8.016 1.00 94.88 212 GLN A CA 1
ATOM 1582 C C . GLN A 1 212 ? 14.035 -15.356 6.740 1.00 94.88 212 GLN A C 1
ATOM 1584 O O . GLN A 1 212 ? 12.970 -15.815 6.341 1.00 94.88 212 GLN A O 1
ATOM 1589 N N . LEU A 1 213 ? 15.179 -15.554 6.080 1.00 96.44 213 LEU A N 1
ATOM 1590 C CA . LEU A 1 213 ? 15.294 -16.398 4.888 1.00 96.44 213 LEU A CA 1
ATOM 1591 C C . LEU A 1 213 ? 15.312 -17.900 5.224 1.00 96.44 213 LEU A C 1
ATOM 1593 O O . LEU A 1 213 ? 15.158 -18.725 4.327 1.00 96.44 213 LEU A O 1
ATOM 1597 N N . MET A 1 214 ? 15.487 -18.254 6.497 1.00 97.31 214 MET A N 1
ATOM 1598 C CA . MET A 1 214 ? 15.447 -19.632 6.993 1.00 97.31 214 MET A CA 1
ATOM 1599 C C . MET A 1 214 ? 14.093 -19.990 7.626 1.00 97.31 214 MET A C 1
ATOM 1601 O O . MET A 1 214 ? 14.010 -20.940 8.395 1.00 97.31 214 MET A O 1
ATOM 1605 N N . ASP A 1 215 ? 13.036 -19.232 7.321 1.00 97.00 215 ASP A N 1
ATOM 1606 C CA . ASP A 1 215 ? 11.676 -19.530 7.773 1.00 97.00 215 ASP A CA 1
ATOM 1607 C C . ASP A 1 215 ? 11.214 -20.910 7.277 1.00 97.00 215 ASP A C 1
ATOM 1609 O O . ASP A 1 215 ? 11.285 -21.191 6.078 1.00 97.00 215 ASP A O 1
ATOM 1613 N N . ASP A 1 216 ? 10.703 -21.751 8.183 1.00 96.50 216 ASP A N 1
ATOM 1614 C CA . ASP A 1 216 ? 10.283 -23.127 7.873 1.00 96.50 216 ASP A CA 1
ATOM 1615 C C . ASP A 1 216 ? 9.178 -23.192 6.804 1.00 96.50 216 ASP A C 1
ATOM 1617 O O . ASP A 1 216 ? 9.118 -24.142 6.022 1.00 96.50 216 ASP A O 1
ATOM 1621 N N . ALA A 1 217 ? 8.307 -22.178 6.736 1.00 97.56 217 ALA A N 1
ATOM 1622 C CA . ALA A 1 217 ? 7.260 -22.089 5.715 1.00 97.56 217 ALA A CA 1
ATOM 1623 C C . ALA A 1 217 ? 7.779 -21.549 4.367 1.00 97.56 217 ALA A C 1
ATOM 1625 O O . ALA A 1 217 ? 7.028 -21.447 3.391 1.00 97.56 217 ALA A O 1
ATOM 1626 N N . GLY A 1 218 ? 9.059 -21.181 4.301 1.00 98.31 218 GLY A N 1
ATOM 1627 C CA . GLY A 1 218 ? 9.651 -20.430 3.207 1.00 98.31 218 GLY A CA 1
ATOM 1628 C C . GLY A 1 218 ? 9.230 -18.960 3.203 1.00 98.31 218 GLY A C 1
ATOM 1629 O O . GLY A 1 218 ? 8.550 -18.454 4.099 1.00 98.31 218 GLY A O 1
ATOM 1630 N N . PHE A 1 219 ? 9.643 -18.247 2.160 1.00 98.50 219 PHE A N 1
ATOM 1631 C CA . PHE A 1 219 ? 9.460 -16.804 2.069 1.00 98.50 219 PHE A CA 1
ATOM 1632 C C . PHE A 1 219 ? 9.182 -16.322 0.642 1.00 98.50 219 PHE A C 1
ATOM 1634 O O . PHE A 1 219 ? 9.538 -16.952 -0.354 1.00 98.50 219 PHE A O 1
ATOM 1641 N N . ASN A 1 220 ? 8.558 -15.149 0.562 1.00 98.56 220 ASN A N 1
ATOM 1642 C CA . ASN A 1 220 ? 8.439 -14.333 -0.638 1.00 98.56 220 ASN A CA 1
ATOM 1643 C C . ASN A 1 220 ? 9.313 -13.087 -0.488 1.00 98.56 220 ASN A C 1
ATOM 1645 O O . ASN A 1 220 ? 9.402 -12.513 0.598 1.00 98.56 220 ASN A O 1
ATOM 1649 N N . ILE A 1 221 ? 9.893 -12.618 -1.589 1.00 98.44 221 ILE A N 1
ATOM 1650 C CA . ILE A 1 221 ? 10.602 -11.339 -1.651 1.00 98.44 221 ILE A CA 1
ATOM 1651 C C . ILE A 1 221 ? 9.773 -10.358 -2.471 1.00 98.44 221 ILE A C 1
ATOM 1653 O O . ILE A 1 221 ? 9.495 -10.607 -3.639 1.00 98.44 221 ILE A O 1
ATOM 1657 N N . ILE A 1 222 ? 9.436 -9.213 -1.883 1.00 98.62 222 ILE A N 1
ATOM 1658 C CA . ILE A 1 222 ? 8.889 -8.056 -2.592 1.00 98.62 222 ILE A CA 1
ATOM 1659 C C . ILE A 1 222 ? 9.945 -6.953 -2.534 1.00 98.62 222 ILE A C 1
ATOM 1661 O O . ILE A 1 222 ? 10.105 -6.264 -1.524 1.00 98.62 222 ILE A O 1
ATOM 1665 N N . ASN A 1 223 ? 10.718 -6.813 -3.608 1.00 97.50 223 ASN A N 1
ATOM 1666 C CA . ASN A 1 223 ? 11.830 -5.878 -3.672 1.00 97.50 223 ASN A CA 1
ATOM 1667 C C . ASN A 1 223 ? 11.403 -4.524 -4.250 1.00 97.50 223 ASN A C 1
ATOM 1669 O O . ASN A 1 223 ? 11.330 -4.348 -5.465 1.00 97.50 223 ASN A O 1
ATOM 1673 N N . LEU A 1 224 ? 11.190 -3.550 -3.367 1.00 95.06 224 LEU A N 1
ATOM 1674 C CA . LEU A 1 224 ? 10.865 -2.157 -3.688 1.00 95.06 224 LEU A CA 1
ATOM 1675 C C . LEU A 1 224 ? 12.050 -1.220 -3.406 1.00 95.06 224 LEU A C 1
ATOM 1677 O O . LEU A 1 224 ? 11.869 -0.016 -3.209 1.00 95.06 224 LEU A O 1
ATOM 1681 N N . VAL A 1 225 ? 13.273 -1.762 -3.320 1.00 89.31 225 VAL A N 1
ATOM 1682 C CA . VAL A 1 225 ? 14.451 -0.967 -2.977 1.00 89.31 225 VAL A CA 1
ATOM 1683 C C . VAL A 1 225 ? 14.743 0.078 -4.049 1.00 89.31 225 VAL A C 1
ATOM 1685 O O . VAL A 1 225 ? 14.824 -0.200 -5.242 1.00 89.31 225 VAL A O 1
ATOM 1688 N N . GLY A 1 226 ? 14.939 1.309 -3.603 1.00 83.25 226 GLY A N 1
ATOM 1689 C CA . GLY A 1 226 ? 15.311 2.410 -4.468 1.00 83.25 226 GLY A CA 1
ATOM 1690 C C . GLY A 1 226 ? 15.169 3.723 -3.727 1.00 83.25 226 GLY A C 1
ATOM 1691 O O . GLY A 1 226 ? 14.313 3.887 -2.854 1.00 83.25 226 GLY A O 1
ATOM 1692 N N . ARG A 1 227 ? 16.025 4.688 -4.057 1.00 82.06 227 ARG A N 1
ATOM 1693 C CA . ARG A 1 227 ? 15.795 6.061 -3.606 1.00 82.06 227 ARG A CA 1
ATOM 1694 C C . ARG A 1 227 ? 14.618 6.669 -4.372 1.00 82.06 227 ARG A C 1
ATOM 1696 O O . ARG A 1 227 ? 14.383 6.339 -5.540 1.00 82.06 227 ARG A O 1
ATOM 1703 N N . ARG A 1 228 ? 13.940 7.621 -3.728 1.00 74.81 228 ARG A N 1
ATOM 1704 C CA . ARG A 1 228 ? 13.009 8.526 -4.412 1.00 74.81 228 ARG A CA 1
ATOM 1705 C C . ARG A 1 228 ? 13.752 9.265 -5.527 1.00 74.81 228 ARG A C 1
ATOM 1707 O O . ARG A 1 228 ? 14.931 9.591 -5.363 1.00 74.81 228 ARG A O 1
ATOM 1714 N N . MET A 1 229 ? 13.070 9.501 -6.641 1.00 68.88 229 MET A N 1
ATOM 1715 C CA . MET A 1 229 ? 13.625 10.277 -7.748 1.00 68.88 229 MET A CA 1
ATOM 1716 C C . MET A 1 229 ? 13.850 11.728 -7.310 1.00 68.88 229 MET A C 1
ATOM 1718 O O . MET A 1 229 ? 13.003 12.317 -6.637 1.00 68.88 229 MET A O 1
ATOM 1722 N N . GLY A 1 230 ? 15.031 12.274 -7.610 1.00 58.84 230 GLY A N 1
ATOM 1723 C CA . GLY A 1 230 ? 15.362 13.672 -7.346 1.00 58.84 230 GLY A CA 1
ATOM 1724 C C . GLY A 1 230 ? 14.676 14.644 -8.314 1.00 58.84 230 GLY A C 1
ATOM 1725 O O . GLY A 1 230 ? 14.123 14.257 -9.334 1.00 58.84 230 GLY A O 1
ATOM 1726 N N . ALA A 1 231 ? 14.755 15.945 -8.024 1.00 55.44 231 ALA A N 1
ATOM 1727 C CA . ALA A 1 231 ? 14.041 16.989 -8.771 1.00 55.44 231 ALA A CA 1
ATOM 1728 C C . ALA A 1 231 ? 14.527 17.222 -10.220 1.00 55.44 231 ALA A C 1
ATOM 1730 O O . ALA A 1 231 ? 13.888 17.960 -10.967 1.00 55.44 231 ALA A O 1
ATOM 1731 N N . LYS A 1 232 ? 15.677 16.663 -10.619 1.00 64.88 232 LYS A N 1
ATOM 1732 C CA . LYS A 1 232 ? 16.248 16.810 -11.967 1.00 64.88 232 LYS A CA 1
ATOM 1733 C C . LYS A 1 232 ? 16.891 15.505 -12.410 1.00 64.88 232 LYS A C 1
ATOM 1735 O O . LYS A 1 232 ? 17.717 14.960 -11.685 1.00 64.88 232 LYS A O 1
ATOM 1740 N N . PHE A 1 233 ? 16.602 15.082 -13.635 1.00 69.00 233 PHE A N 1
ATOM 1741 C CA . PHE A 1 233 ? 17.314 13.980 -14.272 1.00 69.00 233 PHE A CA 1
ATOM 1742 C C . PHE A 1 233 ? 18.585 14.473 -14.956 1.00 69.00 233 PHE A C 1
ATOM 1744 O O . PHE A 1 233 ? 18.643 14.676 -16.167 1.00 69.00 233 PHE A O 1
ATOM 1751 N N . SER A 1 234 ? 19.615 14.710 -14.151 1.00 77.06 234 SER A N 1
ATOM 1752 C CA . SER A 1 234 ? 20.984 14.782 -14.653 1.00 77.06 234 SER A CA 1
ATOM 1753 C C . SER A 1 234 ? 21.553 13.367 -14.809 1.00 77.06 234 SER A C 1
ATOM 1755 O O . SER A 1 234 ? 21.103 12.456 -14.112 1.00 77.06 234 SER A O 1
ATOM 1757 N N . PRO A 1 235 ? 22.597 13.174 -15.635 1.00 81.44 235 PRO A N 1
ATOM 1758 C CA . PRO A 1 235 ? 23.354 11.921 -15.650 1.00 81.44 235 PRO A CA 1
ATOM 1759 C C . PRO A 1 235 ? 23.779 11.474 -14.242 1.00 81.44 235 PRO A C 1
ATOM 1761 O O . PRO A 1 235 ? 23.637 10.312 -13.895 1.00 81.44 235 PRO A O 1
ATOM 1764 N N . THR A 1 236 ? 24.161 12.421 -13.378 1.00 85.06 236 THR A N 1
ATOM 1765 C CA . THR A 1 236 ? 24.506 12.139 -11.976 1.00 85.06 236 THR A CA 1
ATOM 1766 C C . THR A 1 236 ? 23.336 11.618 -11.137 1.00 85.06 236 THR A C 1
ATOM 1768 O O . THR A 1 236 ? 23.555 10.810 -10.238 1.00 85.06 236 THR A O 1
ATOM 1771 N N . GLU A 1 237 ? 22.100 12.061 -11.396 1.00 84.19 237 GLU A N 1
ATOM 1772 C CA . GLU A 1 237 ? 20.926 11.501 -10.722 1.00 84.19 237 GLU A CA 1
ATOM 1773 C C . GLU A 1 237 ? 20.626 10.105 -11.269 1.00 84.19 237 GLU A C 1
ATOM 1775 O O . GLU A 1 237 ? 20.349 9.218 -10.473 1.00 84.19 237 GLU A O 1
ATOM 1780 N N . VAL A 1 238 ? 20.756 9.870 -12.581 1.00 85.62 238 VAL A N 1
ATOM 1781 C CA . VAL A 1 238 ? 20.624 8.523 -13.173 1.00 85.62 238 VAL A CA 1
ATOM 1782 C C . VAL A 1 238 ? 21.632 7.556 -12.542 1.00 85.62 238 VAL A C 1
ATOM 1784 O O . VAL A 1 238 ? 21.231 6.502 -12.051 1.00 85.62 238 VAL A O 1
ATOM 1787 N N . ASP A 1 239 ? 22.902 7.941 -12.421 1.00 87.56 239 ASP A N 1
ATOM 1788 C CA . ASP A 1 239 ? 23.923 7.123 -11.755 1.00 87.56 239 ASP A CA 1
ATOM 1789 C C . ASP A 1 239 ? 23.564 6.852 -10.283 1.00 87.56 239 ASP A C 1
ATOM 1791 O O . ASP A 1 239 ? 23.643 5.721 -9.797 1.00 87.56 239 ASP A O 1
ATOM 1795 N N . ALA A 1 240 ? 23.095 7.872 -9.557 1.00 89.19 240 ALA A N 1
ATOM 1796 C CA . ALA A 1 240 ? 22.690 7.716 -8.163 1.00 89.19 240 ALA A CA 1
ATOM 1797 C C . ALA A 1 240 ? 21.440 6.827 -8.002 1.00 89.19 240 ALA A C 1
ATOM 1799 O O . ALA A 1 240 ? 21.323 6.076 -7.026 1.00 89.19 240 ALA A O 1
ATOM 1800 N N . LEU A 1 241 ? 20.500 6.901 -8.948 1.00 88.38 241 LEU A N 1
ATOM 1801 C CA . LEU A 1 241 ? 19.329 6.035 -9.021 1.00 88.38 241 LEU A CA 1
ATOM 1802 C C . LEU A 1 241 ? 19.753 4.586 -9.286 1.00 88.38 241 LEU A C 1
ATOM 1804 O O . LEU A 1 241 ? 19.230 3.701 -8.604 1.00 88.38 241 LEU A O 1
ATOM 1808 N N . ALA A 1 242 ? 20.711 4.362 -10.189 1.00 90.44 242 ALA A N 1
ATOM 1809 C CA . ALA A 1 242 ? 21.263 3.050 -10.512 1.00 90.44 242 ALA A CA 1
ATOM 1810 C C . ALA A 1 242 ? 21.946 2.419 -9.288 1.00 90.44 242 ALA A C 1
ATOM 1812 O O . ALA A 1 242 ? 21.577 1.317 -8.878 1.00 90.44 242 ALA A O 1
ATOM 1813 N N . VAL A 1 243 ? 22.840 3.155 -8.614 1.00 90.69 243 VAL A N 1
ATOM 1814 C CA . VAL A 1 243 ? 23.513 2.700 -7.380 1.00 90.69 243 VAL A CA 1
ATOM 1815 C C . VAL A 1 243 ? 22.502 2.312 -6.299 1.00 90.69 243 VAL A C 1
ATOM 1817 O O . VAL A 1 243 ? 22.646 1.279 -5.651 1.00 90.69 243 VAL A O 1
ATOM 1820 N N . SER A 1 244 ? 21.439 3.102 -6.123 1.00 89.88 244 SER A N 1
ATOM 1821 C CA . SER A 1 244 ? 20.427 2.846 -5.088 1.00 89.88 244 SER A CA 1
ATOM 1822 C C . SER A 1 244 ? 19.504 1.650 -5.359 1.00 89.88 244 SER A C 1
ATOM 1824 O O . SER A 1 244 ? 18.720 1.292 -4.480 1.00 89.88 244 SER A O 1
ATOM 1826 N N . ARG A 1 245 ? 19.555 1.076 -6.567 1.00 92.94 245 ARG A N 1
ATOM 1827 C CA . ARG A 1 245 ? 18.641 0.030 -7.049 1.00 92.94 245 ARG A CA 1
ATOM 1828 C C . ARG A 1 245 ? 19.373 -1.267 -7.365 1.00 92.94 245 ARG A C 1
ATOM 1830 O O . AR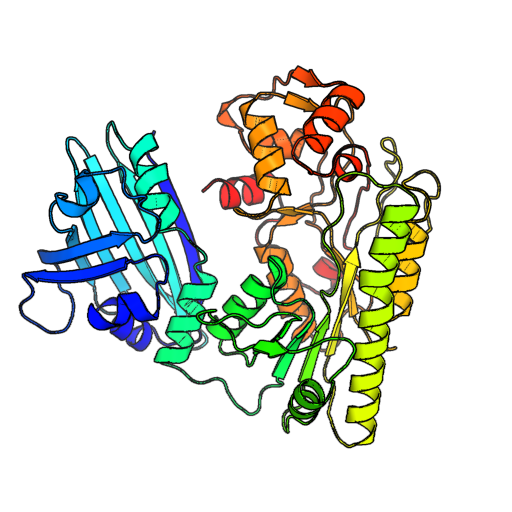G A 1 245 ? 19.024 -2.313 -6.822 1.00 92.94 245 ARG A O 1
ATOM 1837 N N . ILE A 1 246 ? 20.414 -1.193 -8.191 1.00 94.94 246 ILE A N 1
ATOM 1838 C CA . ILE A 1 246 ? 21.127 -2.355 -8.733 1.00 94.94 246 ILE A CA 1
ATOM 1839 C C . ILE A 1 246 ? 21.915 -3.064 -7.630 1.00 94.94 246 ILE A C 1
ATOM 1841 O O . ILE A 1 246 ? 21.659 -4.235 -7.357 1.00 94.94 246 ILE A O 1
ATOM 1845 N N . ALA A 1 247 ? 22.823 -2.358 -6.947 1.00 92.38 247 ALA A N 1
ATOM 1846 C CA . ALA A 1 247 ? 23.681 -2.976 -5.934 1.00 92.38 247 ALA A CA 1
ATOM 1847 C C . ALA A 1 247 ? 22.882 -3.579 -4.756 1.00 92.38 247 ALA A C 1
ATOM 1849 O O . ALA A 1 247 ? 23.144 -4.729 -4.393 1.00 92.38 247 ALA A O 1
ATOM 1850 N N . PRO A 1 248 ? 21.858 -2.905 -4.189 1.00 91.88 248 PRO A N 1
ATOM 1851 C CA . PRO A 1 248 ? 21.002 -3.521 -3.176 1.00 91.88 248 PRO A CA 1
ATOM 1852 C C . PRO A 1 248 ? 20.229 -4.745 -3.682 1.00 91.88 248 PRO A C 1
ATOM 1854 O O . PRO A 1 248 ? 20.117 -5.724 -2.948 1.00 91.88 248 PRO A O 1
ATOM 1857 N N . THR A 1 249 ? 19.739 -4.724 -4.928 1.00 95.19 249 THR A N 1
ATOM 1858 C CA . THR A 1 249 ? 19.036 -5.870 -5.532 1.00 95.19 249 THR A CA 1
ATOM 1859 C C . THR A 1 249 ? 19.974 -7.065 -5.703 1.00 95.19 249 THR A C 1
ATOM 1861 O O . THR A 1 249 ? 19.624 -8.175 -5.311 1.00 95.19 249 THR A O 1
ATOM 1864 N N . GLN A 1 250 ? 21.199 -6.842 -6.189 1.00 95.25 250 GLN A N 1
ATOM 1865 C CA . GLN A 1 250 ? 22.218 -7.890 -6.305 1.00 95.25 250 GLN A CA 1
ATOM 1866 C C . GLN A 1 250 ? 22.601 -8.469 -4.939 1.00 95.25 250 GLN A C 1
ATOM 1868 O O . GLN A 1 250 ? 22.727 -9.684 -4.804 1.00 95.25 250 GLN A O 1
ATOM 1873 N N . ARG A 1 251 ? 22.749 -7.626 -3.909 1.00 92.81 251 ARG A N 1
ATOM 1874 C CA . ARG A 1 251 ? 23.014 -8.091 -2.539 1.00 92.81 251 ARG A CA 1
ATOM 1875 C C . ARG A 1 251 ? 21.873 -8.938 -1.991 1.00 92.81 251 ARG A C 1
ATOM 1877 O O . ARG A 1 251 ? 22.136 -10.004 -1.442 1.00 92.81 251 ARG A O 1
ATOM 1884 N N . LEU A 1 252 ? 20.627 -8.494 -2.166 1.00 94.25 252 LEU A N 1
ATOM 1885 C CA . LEU A 1 252 ? 19.452 -9.259 -1.747 1.00 94.25 252 LEU A CA 1
ATOM 1886 C C . LEU A 1 252 ? 19.398 -10.609 -2.468 1.00 94.25 252 LEU A C 1
ATOM 1888 O O . LEU A 1 252 ? 19.212 -11.636 -1.825 1.00 94.25 252 LEU A O 1
ATOM 1892 N N . ARG A 1 253 ? 19.646 -10.618 -3.784 1.00 96.12 253 ARG A N 1
ATOM 1893 C CA . ARG A 1 253 ? 19.709 -11.840 -4.594 1.00 96.12 253 ARG A CA 1
ATOM 1894 C C . ARG A 1 253 ? 20.777 -12.795 -4.073 1.00 96.12 253 ARG A C 1
ATOM 1896 O O . ARG A 1 253 ? 20.512 -13.978 -3.923 1.00 96.12 253 ARG A O 1
ATOM 1903 N N . ASN A 1 254 ? 21.973 -12.292 -3.774 1.00 94.94 254 ASN A N 1
ATOM 1904 C CA . ASN A 1 254 ? 23.063 -13.126 -3.272 1.00 94.94 254 ASN A CA 1
ATOM 1905 C C . ASN A 1 254 ? 22.728 -13.726 -1.895 1.00 94.94 254 ASN A C 1
ATOM 1907 O O . ASN A 1 254 ? 23.015 -14.899 -1.661 1.00 94.94 254 ASN A O 1
ATOM 1911 N N . ALA A 1 255 ? 22.098 -12.951 -1.006 1.00 94.38 255 ALA A N 1
ATOM 1912 C CA . ALA A 1 255 ? 21.639 -13.438 0.295 1.00 94.38 255 ALA A CA 1
ATOM 1913 C C . ALA A 1 255 ? 20.581 -14.544 0.156 1.00 94.38 255 ALA A C 1
ATOM 1915 O O . ALA A 1 255 ? 20.696 -15.580 0.806 1.00 94.38 255 ALA A O 1
ATOM 1916 N N . VAL A 1 256 ? 19.605 -14.356 -0.736 1.00 96.19 256 VAL A N 1
ATOM 1917 C CA . VAL A 1 256 ? 18.577 -15.363 -1.038 1.00 96.19 256 VAL A CA 1
ATOM 1918 C C . VAL A 1 256 ? 19.192 -16.622 -1.634 1.00 96.19 256 VAL A C 1
ATOM 1920 O O . VAL A 1 256 ? 18.977 -17.694 -1.083 1.00 96.19 256 VAL A O 1
ATOM 1923 N N . ASN A 1 257 ? 20.056 -16.495 -2.645 1.00 96.50 257 ASN A N 1
ATOM 1924 C CA . ASN A 1 257 ? 20.770 -17.639 -3.210 1.00 96.50 257 ASN A CA 1
ATOM 1925 C C . ASN A 1 257 ? 21.540 -18.404 -2.122 1.00 96.50 257 ASN A C 1
ATOM 1927 O O . ASN A 1 257 ? 21.590 -19.627 -2.140 1.00 96.50 257 ASN A O 1
ATOM 1931 N N . THR A 1 258 ? 22.161 -17.696 -1.174 1.00 95.62 258 THR A N 1
ATOM 1932 C CA . THR A 1 258 ? 22.914 -18.327 -0.077 1.00 95.62 258 THR A CA 1
ATOM 1933 C C . THR A 1 258 ? 21.986 -19.108 0.848 1.00 95.62 258 THR A C 1
ATOM 1935 O O . THR A 1 258 ? 22.288 -20.253 1.175 1.00 95.62 258 THR A O 1
ATOM 1938 N N . ALA A 1 259 ? 20.845 -18.521 1.214 1.00 96.31 259 ALA A N 1
ATOM 1939 C CA . ALA A 1 259 ? 19.832 -19.181 2.029 1.00 96.31 259 ALA A CA 1
ATOM 1940 C C . ALA A 1 259 ? 19.238 -20.412 1.324 1.00 96.31 259 ALA A C 1
ATOM 1942 O O . ALA A 1 259 ? 19.120 -21.458 1.952 1.00 96.31 259 ALA A O 1
ATOM 1943 N N . GLU A 1 260 ? 18.955 -20.344 0.019 1.00 96.81 260 GLU A N 1
ATOM 1944 C CA . GLU A 1 260 ? 18.454 -21.493 -0.754 1.00 96.81 260 GLU A CA 1
ATOM 1945 C C . GLU A 1 260 ? 19.441 -22.670 -0.758 1.00 96.81 260 GLU A C 1
ATOM 1947 O O . GLU A 1 260 ? 19.045 -23.814 -0.538 1.00 96.81 260 GLU A O 1
ATOM 1952 N N . HIS A 1 261 ? 20.750 -22.411 -0.892 1.00 97.06 261 HIS A N 1
ATOM 1953 C CA . HIS A 1 261 ? 21.772 -23.462 -0.758 1.00 97.06 261 HIS A CA 1
ATOM 1954 C C . HIS A 1 261 ? 21.850 -24.059 0.659 1.00 97.06 261 HIS A C 1
ATOM 1956 O O . HIS A 1 261 ? 22.395 -25.148 0.835 1.00 97.06 261 HIS A O 1
ATOM 1962 N N . GLN A 1 262 ? 21.334 -23.353 1.665 1.00 97.12 262 GLN A N 1
ATOM 1963 C CA . GLN A 1 262 ? 21.320 -23.760 3.072 1.00 97.12 262 GLN A CA 1
ATOM 1964 C C . GLN A 1 262 ? 19.967 -24.344 3.514 1.00 97.12 262 GLN A C 1
ATOM 1966 O O . GLN A 1 262 ? 19.819 -24.698 4.681 1.00 97.12 262 GLN A O 1
ATOM 1971 N N . GLY A 1 263 ? 19.007 -24.494 2.595 1.00 97.56 263 GLY A N 1
ATOM 1972 C CA . GLY A 1 263 ? 17.694 -25.093 2.852 1.00 97.56 263 GLY A CA 1
ATOM 1973 C C . GLY A 1 263 ? 16.537 -24.097 2.988 1.00 97.56 263 GLY A C 1
ATOM 1974 O O . GLY A 1 263 ? 15.402 -24.527 3.176 1.00 97.56 263 GLY A O 1
ATOM 1975 N N . GLY A 1 264 ? 16.789 -22.790 2.867 1.00 97.88 264 GLY A N 1
ATOM 1976 C CA . GLY A 1 264 ? 15.735 -21.782 2.749 1.00 97.88 264 GLY A CA 1
ATOM 1977 C C . GLY A 1 264 ? 14.907 -21.985 1.476 1.00 97.88 264 GLY A C 1
ATOM 1978 O O . GLY A 1 264 ? 15.423 -22.419 0.450 1.00 97.88 264 GLY A O 1
ATOM 1979 N N . THR A 1 265 ? 13.612 -21.672 1.528 1.00 98.25 265 THR A N 1
ATOM 1980 C CA . THR A 1 265 ? 12.695 -21.890 0.395 1.00 98.25 265 THR A CA 1
ATOM 1981 C C . THR A 1 265 ? 12.127 -20.566 -0.107 1.00 98.25 265 THR A C 1
ATOM 1983 O O . THR A 1 265 ? 11.276 -19.965 0.550 1.00 98.25 265 THR A O 1
ATOM 1986 N N . LEU A 1 266 ? 12.572 -20.116 -1.284 1.00 98.12 266 LEU A N 1
ATOM 1987 C CA . LEU A 1 266 ? 11.978 -18.977 -1.985 1.00 98.12 266 LEU A CA 1
ATOM 1988 C C . LEU A 1 266 ? 10.754 -19.438 -2.790 1.00 98.12 266 LEU A C 1
ATOM 1990 O O . LEU A 1 266 ? 10.875 -20.224 -3.727 1.00 98.12 266 LEU A O 1
ATOM 1994 N N . HIS A 1 267 ? 9.578 -18.889 -2.485 1.00 97.38 267 HIS A N 1
ATOM 1995 C CA . HIS A 1 267 ? 8.346 -19.179 -3.232 1.00 97.38 267 HIS A CA 1
ATOM 1996 C C . HIS A 1 267 ? 8.128 -18.224 -4.407 1.00 97.38 267 HIS A C 1
ATOM 1998 O O . HIS A 1 267 ? 7.767 -18.654 -5.507 1.00 97.38 267 HIS A O 1
ATOM 2004 N N . ARG A 1 268 ? 8.322 -16.917 -4.186 1.00 97.62 268 ARG A N 1
ATOM 2005 C CA . ARG A 1 268 ? 8.163 -15.863 -5.202 1.00 97.62 268 ARG A CA 1
ATOM 2006 C C . ARG A 1 268 ? 9.149 -14.723 -4.976 1.00 97.62 268 ARG A C 1
ATOM 2008 O O . ARG A 1 268 ? 9.384 -14.300 -3.846 1.00 97.62 268 ARG A O 1
ATOM 2015 N N . TRP A 1 269 ? 9.650 -14.158 -6.074 1.00 98.56 269 TRP A N 1
ATOM 2016 C CA . TRP A 1 269 ? 10.366 -12.883 -6.077 1.00 98.56 269 TRP A CA 1
ATOM 2017 C C . TRP A 1 269 ? 9.635 -11.885 -6.970 1.00 98.56 269 TRP A C 1
ATOM 2019 O O . TRP A 1 269 ? 9.608 -12.052 -8.189 1.00 98.56 269 TRP A O 1
ATOM 2029 N N . ILE A 1 270 ? 9.097 -10.823 -6.378 1.00 98.62 270 ILE A N 1
ATOM 2030 C CA . ILE A 1 270 ? 8.543 -9.671 -7.085 1.00 98.62 270 ILE A CA 1
ATOM 2031 C C . ILE A 1 270 ? 9.576 -8.549 -7.064 1.00 98.62 270 ILE A C 1
ATOM 2033 O O . ILE A 1 270 ? 9.978 -8.061 -6.009 1.00 98.62 270 ILE A O 1
ATOM 2037 N N . GLN A 1 271 ? 10.008 -8.136 -8.249 1.00 98.44 271 GLN A N 1
ATOM 2038 C CA . GLN A 1 271 ? 11.003 -7.100 -8.460 1.00 98.44 271 GLN A CA 1
ATOM 2039 C C . GLN A 1 271 ? 10.340 -5.816 -8.946 1.00 98.44 271 GLN A C 1
ATOM 2041 O O . GLN A 1 271 ? 9.840 -5.761 -10.069 1.00 98.44 271 GLN A O 1
ATOM 2046 N N . GLY A 1 272 ? 10.424 -4.756 -8.144 1.00 96.81 272 GLY A N 1
ATOM 2047 C CA . GLY A 1 272 ? 10.076 -3.411 -8.584 1.00 96.81 272 GLY A CA 1
ATOM 2048 C C . GLY A 1 272 ? 10.912 -2.975 -9.790 1.00 96.81 272 GLY A C 1
ATOM 2049 O O . GLY A 1 272 ? 12.129 -3.162 -9.811 1.00 96.81 272 GLY A O 1
ATOM 2050 N N . SER A 1 273 ? 10.236 -2.388 -10.771 1.00 95.44 273 SER A N 1
ATOM 2051 C CA . SER A 1 273 ? 10.781 -1.711 -11.947 1.00 95.44 273 SER A CA 1
ATOM 2052 C C . SER A 1 273 ? 9.900 -0.485 -12.259 1.00 95.44 273 SER A C 1
ATOM 2054 O O . SER A 1 273 ? 9.007 -0.132 -11.482 1.00 95.44 273 SER A O 1
ATOM 2056 N N . ALA A 1 274 ? 10.131 0.195 -13.378 1.00 91.88 274 ALA A N 1
ATOM 2057 C CA . ALA A 1 274 ? 9.378 1.380 -13.779 1.00 91.88 274 ALA A CA 1
ATOM 2058 C C . ALA A 1 274 ? 8.998 1.336 -15.261 1.00 91.88 274 ALA A C 1
ATOM 2060 O O . ALA A 1 274 ? 9.729 0.787 -16.086 1.00 91.88 274 ALA A O 1
ATOM 2061 N N . VAL A 1 275 ? 7.874 1.966 -15.600 1.00 91.12 275 VAL A N 1
ATOM 2062 C CA . VAL A 1 275 ? 7.603 2.357 -16.988 1.00 91.12 275 VAL A CA 1
ATOM 2063 C C . VAL A 1 275 ? 8.619 3.445 -17.379 1.00 91.12 275 VAL A C 1
ATOM 2065 O O . VAL A 1 275 ? 8.753 4.430 -16.648 1.00 91.12 275 VAL A O 1
ATOM 2068 N N . PRO A 1 276 ? 9.372 3.286 -18.484 1.00 85.94 276 PRO A N 1
ATOM 2069 C CA . PRO A 1 276 ? 10.381 4.260 -18.886 1.00 85.94 276 PRO A CA 1
ATOM 2070 C C . PRO A 1 276 ? 9.744 5.590 -19.306 1.00 85.94 276 PRO A C 1
ATOM 2072 O O . PRO A 1 276 ? 8.610 5.635 -19.780 1.00 85.94 276 PRO A O 1
ATOM 2075 N N . LEU A 1 277 ? 10.503 6.677 -19.155 1.00 80.94 277 LEU A N 1
ATOM 2076 C CA . LEU A 1 277 ? 10.101 8.021 -19.574 1.00 80.94 277 LEU A CA 1
ATOM 2077 C C . LEU A 1 277 ? 10.593 8.284 -21.002 1.00 80.94 277 LEU A C 1
ATOM 2079 O O . LEU A 1 277 ? 11.797 8.457 -21.217 1.00 80.94 277 LEU A O 1
ATOM 2083 N N . TRP A 1 278 ? 9.669 8.297 -21.959 1.00 86.25 278 TRP A N 1
ATOM 2084 C CA . TRP A 1 278 ? 9.943 8.561 -23.376 1.00 86.25 278 TRP A CA 1
ATOM 2085 C C . TRP A 1 278 ? 9.752 10.038 -23.743 1.00 86.25 278 TRP A C 1
ATOM 2087 O O . TRP A 1 278 ? 9.357 10.853 -22.901 1.00 86.25 278 TRP A O 1
ATOM 2097 N N . ASP A 1 279 ? 10.060 10.399 -24.993 1.00 84.00 279 ASP A N 1
ATOM 2098 C CA . ASP A 1 279 ? 9.900 11.772 -25.483 1.00 84.00 279 ASP A CA 1
ATOM 2099 C C . ASP A 1 279 ? 8.467 12.290 -25.267 1.00 84.00 279 ASP A C 1
ATOM 2101 O O . ASP A 1 279 ? 7.484 11.561 -25.399 1.00 84.00 279 ASP A O 1
ATOM 2105 N N . ALA A 1 280 ? 8.340 13.585 -24.977 1.00 81.81 280 ALA A N 1
ATOM 2106 C CA . ALA A 1 280 ? 7.071 14.266 -24.719 1.00 81.81 280 ALA A CA 1
ATOM 2107 C C . ALA A 1 280 ? 6.015 14.097 -25.829 1.00 81.81 280 ALA A C 1
ATOM 2109 O O . ALA A 1 280 ? 4.821 14.281 -25.582 1.00 81.81 280 ALA A O 1
ATOM 2110 N N . LYS A 1 281 ? 6.443 13.811 -27.064 1.00 83.50 281 LYS A N 1
ATOM 2111 C CA . LYS A 1 281 ? 5.582 13.626 -28.239 1.00 83.50 281 LYS A CA 1
ATOM 2112 C C . LYS A 1 281 ? 5.336 12.156 -28.564 1.00 83.50 281 LYS A C 1
ATOM 2114 O O . LYS A 1 281 ? 4.576 11.881 -29.495 1.00 83.50 281 LYS A O 1
ATOM 2119 N N . SER A 1 282 ? 5.958 11.228 -27.837 1.00 85.81 282 SER A N 1
ATOM 2120 C CA . SER A 1 282 ? 5.795 9.804 -28.092 1.00 85.81 282 SER A CA 1
ATOM 2121 C C . SER A 1 282 ? 4.334 9.393 -27.907 1.00 85.81 282 SER A C 1
ATOM 2123 O O . SER A 1 282 ? 3.665 9.745 -26.929 1.00 85.81 282 SER A O 1
ATOM 2125 N N . THR A 1 283 ? 3.826 8.672 -28.903 1.00 86.00 283 THR A N 1
ATOM 2126 C CA . THR A 1 283 ? 2.491 8.050 -28.903 1.00 86.00 283 THR A CA 1
ATOM 2127 C C . THR A 1 283 ? 2.573 6.533 -29.029 1.00 86.00 283 THR A C 1
ATOM 2129 O O . THR A 1 283 ? 1.539 5.865 -29.061 1.00 86.00 283 THR A O 1
ATOM 2132 N N . THR A 1 284 ? 3.800 6.010 -29.090 1.00 88.62 284 THR A N 1
ATOM 2133 C CA . THR A 1 284 ? 4.104 4.587 -29.137 1.00 88.62 284 THR A CA 1
ATOM 2134 C C . THR A 1 284 ? 3.578 3.922 -27.873 1.00 88.62 284 THR A C 1
ATOM 2136 O O . THR A 1 284 ? 3.636 4.496 -26.782 1.00 88.62 284 THR A O 1
ATOM 2139 N N . GLU A 1 285 ? 3.036 2.720 -28.030 1.00 91.31 285 GLU A N 1
ATOM 2140 C CA . GLU A 1 285 ? 2.557 1.935 -26.901 1.00 91.31 285 GLU A CA 1
ATOM 2141 C C . GLU A 1 285 ? 3.721 1.193 -26.228 1.00 91.31 285 GLU A C 1
ATOM 2143 O O . GLU A 1 285 ? 4.593 0.652 -26.908 1.00 91.31 285 GLU A O 1
ATOM 2148 N N . PHE A 1 286 ? 3.739 1.185 -24.894 1.00 93.62 286 PHE A N 1
ATOM 2149 C CA . PHE A 1 286 ? 4.677 0.418 -24.078 1.00 93.62 286 PHE A CA 1
ATOM 2150 C C . PHE A 1 286 ? 3.944 -0.735 -23.391 1.00 93.62 286 PHE A C 1
ATOM 2152 O O . PHE A 1 286 ? 3.070 -0.512 -22.552 1.00 93.62 286 PHE A O 1
ATOM 2159 N N . THR A 1 287 ? 4.335 -1.956 -23.728 1.00 95.56 287 THR A N 1
ATOM 2160 C CA . THR A 1 287 ? 3.758 -3.204 -23.206 1.00 95.56 287 THR A CA 1
ATOM 2161 C C . THR A 1 287 ? 4.839 -4.082 -22.571 1.00 95.56 287 THR A C 1
ATOM 2163 O O . THR A 1 287 ? 6.029 -3.743 -22.571 1.00 95.56 287 THR A O 1
ATOM 2166 N N . GLU A 1 288 ? 4.460 -5.247 -22.047 1.00 96.00 288 GLU A N 1
ATOM 2167 C CA . GLU A 1 288 ? 5.384 -6.240 -21.494 1.00 96.00 288 GLU A CA 1
ATOM 2168 C C . GLU A 1 288 ? 6.460 -6.702 -22.501 1.00 96.00 288 GLU A C 1
ATOM 2170 O O . GLU A 1 288 ? 7.582 -7.013 -22.098 1.00 96.00 288 GLU A O 1
ATOM 2175 N N . GLN A 1 289 ? 6.158 -6.699 -23.806 1.00 94.56 289 GLN A N 1
ATOM 2176 C CA . GLN A 1 289 ? 7.079 -7.101 -24.882 1.00 94.56 289 GLN A CA 1
ATOM 2177 C C . GLN A 1 289 ? 8.020 -5.972 -25.313 1.00 94.56 289 GLN A C 1
ATOM 2179 O O . GLN A 1 289 ? 8.976 -6.202 -26.056 1.00 94.56 289 GLN A O 1
ATOM 2184 N N . THR A 1 290 ? 7.770 -4.745 -24.855 1.00 93.69 290 THR A N 1
ATOM 2185 C CA . THR A 1 290 ? 8.613 -3.605 -25.195 1.00 93.69 290 THR A CA 1
ATOM 2186 C C . THR A 1 290 ? 9.858 -3.603 -24.311 1.00 93.69 290 THR A C 1
ATOM 2188 O O . THR A 1 290 ? 9.776 -3.677 -23.081 1.00 93.69 290 THR A O 1
ATOM 2191 N N . ALA A 1 291 ? 11.040 -3.516 -24.923 1.00 91.06 291 ALA A N 1
ATOM 2192 C CA . ALA A 1 291 ? 12.280 -3.368 -24.170 1.00 91.06 291 ALA A CA 1
ATOM 2193 C C . ALA A 1 291 ? 12.308 -1.998 -23.459 1.00 91.06 291 ALA A C 1
ATOM 2195 O O . ALA A 1 291 ? 11.935 -0.995 -24.073 1.00 91.06 291 ALA A O 1
ATOM 2196 N N . PRO A 1 292 ? 12.817 -1.891 -22.217 1.00 86.81 292 PRO A N 1
ATOM 2197 C CA . PRO A 1 292 ? 12.960 -0.597 -21.541 1.00 86.81 292 PRO A CA 1
ATOM 2198 C C . PRO A 1 292 ? 13.810 0.418 -22.324 1.00 86.81 292 PRO A C 1
ATOM 2200 O O . PRO A 1 292 ? 13.654 1.624 -22.159 1.00 86.81 292 PRO A O 1
ATOM 2203 N N . THR A 1 293 ? 14.693 -0.075 -23.198 1.00 84.81 293 THR A N 1
ATOM 2204 C CA . THR A 1 293 ? 15.600 0.696 -24.060 1.00 84.81 293 THR A CA 1
ATOM 2205 C C . THR A 1 293 ? 15.032 1.002 -25.452 1.00 84.81 293 THR A C 1
ATOM 2207 O O . THR A 1 293 ? 15.781 1.457 -26.311 1.00 84.81 293 THR A O 1
ATOM 2210 N N . ALA A 1 294 ? 13.753 0.708 -25.716 1.00 75.62 294 ALA A N 1
ATOM 2211 C CA . ALA A 1 294 ? 13.163 0.814 -27.056 1.00 75.62 294 ALA A CA 1
ATOM 2212 C C . ALA A 1 294 ? 13.089 2.251 -27.609 1.00 75.62 294 ALA A C 1
ATOM 2214 O O . ALA A 1 294 ? 13.039 2.418 -28.824 1.00 75.62 294 ALA A O 1
ATOM 2215 N N . ASP A 1 295 ? 13.119 3.269 -26.745 1.00 63.88 295 ASP A N 1
ATOM 2216 C CA . ASP A 1 295 ? 13.142 4.680 -27.138 1.00 63.88 295 ASP A CA 1
ATOM 2217 C C . ASP A 1 295 ? 14.340 5.383 -26.477 1.00 63.88 295 ASP A C 1
ATOM 2219 O O . ASP A 1 295 ? 14.506 5.356 -25.252 1.00 63.88 295 ASP A O 1
ATOM 2223 N N . LEU A 1 296 ? 15.208 5.967 -27.309 1.00 61.22 296 LEU A N 1
ATOM 2224 C CA . LEU A 1 296 ? 16.448 6.632 -26.901 1.00 61.22 296 LEU A CA 1
ATOM 2225 C C . LEU A 1 296 ? 16.304 8.161 -26.802 1.00 61.22 296 LEU A C 1
ATOM 2227 O O . LEU A 1 296 ? 17.237 8.807 -26.321 1.00 61.22 296 LEU A O 1
ATOM 2231 N N . ASP A 1 297 ? 15.158 8.725 -27.201 1.00 62.12 297 ASP A N 1
ATOM 2232 C CA . ASP A 1 297 ? 14.929 10.179 -27.246 1.00 62.12 297 ASP A CA 1
ATOM 2233 C C . ASP A 1 297 ? 14.333 10.735 -25.937 1.00 62.12 297 ASP A C 1
ATOM 2235 O O . ASP A 1 297 ? 14.173 11.945 -25.771 1.00 62.12 297 ASP A O 1
ATOM 2239 N N . GLY A 1 298 ? 14.043 9.855 -24.975 1.00 70.25 298 GLY A N 1
ATOM 2240 C CA . GLY A 1 298 ? 13.675 10.222 -23.611 1.00 70.25 298 GLY A CA 1
ATOM 2241 C C . GLY A 1 298 ? 14.866 10.678 -22.757 1.00 70.25 298 GLY A C 1
ATOM 2242 O O . GLY A 1 298 ? 15.864 11.242 -23.211 1.00 70.25 298 GLY A O 1
ATOM 2243 N N . ILE A 1 299 ? 14.783 10.427 -21.453 1.00 75.88 299 ILE A N 1
ATOM 2244 C CA . ILE A 1 299 ? 15.852 10.810 -20.525 1.00 75.88 299 ILE A CA 1
ATOM 2245 C C . ILE A 1 299 ? 17.064 9.895 -20.725 1.00 75.88 299 ILE A C 1
ATOM 2247 O O . ILE A 1 299 ? 17.008 8.698 -20.432 1.00 75.88 299 ILE A O 1
ATOM 2251 N N . LYS A 1 300 ? 18.184 10.469 -21.183 1.00 80.94 300 LYS A N 1
ATOM 2252 C CA . LYS A 1 300 ? 19.424 9.727 -21.460 1.00 80.94 300 LYS A CA 1
ATOM 2253 C C . LYS A 1 300 ? 19.830 8.842 -20.274 1.00 80.94 300 LYS A C 1
ATOM 2255 O O . LYS A 1 300 ? 20.067 9.335 -19.175 1.00 80.94 300 LYS A O 1
ATOM 2260 N N . GLY A 1 301 ? 19.957 7.540 -20.532 1.00 83.94 301 GLY A N 1
ATOM 2261 C CA . GLY A 1 301 ? 20.376 6.531 -19.554 1.00 83.94 301 GLY A CA 1
ATOM 2262 C C . GLY A 1 301 ? 19.242 5.915 -18.728 1.00 83.94 301 GLY A C 1
ATOM 2263 O O . GLY A 1 301 ? 19.471 4.895 -18.089 1.00 83.94 301 GLY A O 1
ATOM 2264 N N . MET A 1 302 ? 18.018 6.457 -18.775 1.00 83.50 302 MET A N 1
ATOM 2265 C CA . MET A 1 302 ? 16.897 5.929 -17.988 1.00 83.50 302 MET A CA 1
ATOM 2266 C C . MET A 1 302 ? 16.483 4.523 -18.433 1.00 83.50 302 MET A C 1
ATOM 2268 O O . MET A 1 302 ? 16.355 3.632 -17.600 1.00 83.50 302 MET A O 1
ATOM 2272 N N . GLY A 1 303 ? 16.326 4.301 -19.742 1.00 88.19 303 GLY A N 1
ATOM 2273 C CA . GLY A 1 303 ? 15.985 2.976 -20.272 1.00 88.19 303 GLY A CA 1
ATOM 2274 C C . GLY A 1 303 ? 17.035 1.918 -19.920 1.00 88.19 303 GLY A C 1
ATOM 2275 O O . GLY A 1 303 ? 16.682 0.810 -19.524 1.00 88.19 303 GLY A O 1
ATOM 2276 N N . GLN A 1 304 ? 18.323 2.282 -19.980 1.00 90.56 304 GLN A N 1
ATOM 2277 C CA . GLN A 1 304 ? 19.415 1.383 -19.598 1.00 90.56 304 GLN A CA 1
ATOM 2278 C C . GLN A 1 304 ? 19.410 1.095 -18.095 1.00 90.56 304 GLN A C 1
ATOM 2280 O O . GLN A 1 304 ? 19.527 -0.058 -17.704 1.00 90.56 304 GLN A O 1
ATOM 2285 N N . LEU A 1 305 ? 19.201 2.112 -17.253 1.00 90.81 305 LEU A N 1
ATOM 2286 C CA . LEU A 1 305 ? 19.059 1.927 -15.809 1.00 90.81 305 LEU A CA 1
ATOM 2287 C C . LEU A 1 305 ? 17.941 0.939 -15.478 1.00 90.81 305 LEU A C 1
ATOM 2289 O O . LEU A 1 305 ? 18.137 0.068 -14.633 1.00 90.81 305 LEU A O 1
ATOM 2293 N N . VAL A 1 306 ? 16.776 1.079 -16.119 1.00 92.06 306 VAL A N 1
ATOM 2294 C CA . VAL A 1 306 ? 15.643 0.165 -15.917 1.00 92.06 306 VAL A CA 1
ATOM 2295 C C . VAL A 1 306 ? 16.029 -1.252 -16.344 1.00 92.06 306 VAL A C 1
ATOM 2297 O O . VAL A 1 306 ? 15.839 -2.181 -15.565 1.00 92.06 306 VAL A O 1
ATOM 2300 N N . ALA A 1 307 ? 16.643 -1.419 -17.519 1.00 94.00 307 ALA A N 1
ATOM 2301 C CA . ALA A 1 307 ? 17.106 -2.725 -17.989 1.00 94.00 307 ALA A CA 1
ATOM 2302 C C . ALA A 1 307 ? 18.133 -3.372 -17.037 1.00 94.00 307 ALA A C 1
ATOM 2304 O O . ALA A 1 307 ? 18.003 -4.546 -16.692 1.00 94.00 307 ALA A O 1
ATOM 2305 N N . ASP A 1 308 ? 19.113 -2.606 -16.553 1.00 95.25 308 ASP A N 1
ATOM 2306 C CA . ASP A 1 308 ? 20.139 -3.092 -15.625 1.00 95.25 308 ASP A CA 1
ATOM 2307 C C . ASP A 1 308 ? 19.552 -3.430 -14.247 1.00 95.25 308 ASP A C 1
ATOM 2309 O O . ASP A 1 308 ? 19.995 -4.370 -13.581 1.00 95.25 308 ASP A O 1
ATOM 2313 N N . TRP A 1 309 ? 18.533 -2.683 -13.808 1.00 95.12 309 TRP A N 1
ATOM 2314 C CA . TRP A 1 309 ? 17.811 -2.969 -12.573 1.00 95.12 309 TRP A CA 1
ATOM 2315 C C . TRP A 1 309 ? 16.994 -4.260 -12.676 1.00 95.12 309 TRP A C 1
ATOM 2317 O O . TRP A 1 309 ? 17.044 -5.081 -11.760 1.00 95.12 309 TRP A O 1
ATOM 2327 N N . GLU A 1 310 ? 16.312 -4.483 -13.800 1.00 96.69 310 GLU A N 1
ATOM 2328 C CA . GLU A 1 310 ? 15.608 -5.741 -14.079 1.00 96.69 310 GLU A CA 1
ATOM 2329 C C . GLU A 1 310 ? 16.589 -6.924 -14.121 1.00 96.69 310 GLU A C 1
ATOM 2331 O O . GLU A 1 310 ? 16.345 -7.954 -13.491 1.00 96.69 310 GLU A O 1
ATOM 2336 N N . ALA A 1 311 ? 17.748 -6.756 -14.766 1.00 96.94 311 ALA A N 1
ATOM 2337 C CA . ALA A 1 311 ? 18.794 -7.779 -14.852 1.00 96.94 311 ALA A CA 1
ATOM 2338 C C . ALA A 1 311 ? 19.494 -8.082 -13.508 1.00 96.94 311 ALA A C 1
ATOM 2340 O O . ALA A 1 311 ? 20.126 -9.131 -13.348 1.00 96.94 311 ALA A O 1
ATOM 2341 N N . ALA A 1 312 ? 19.400 -7.181 -12.525 1.00 97.25 312 ALA A N 1
ATOM 2342 C CA . ALA A 1 312 ? 19.954 -7.392 -11.190 1.00 97.25 312 ALA A CA 1
ATOM 2343 C C . ALA A 1 312 ? 19.178 -8.442 -10.374 1.00 97.25 312 ALA A C 1
ATOM 2345 O O . ALA A 1 312 ? 19.743 -9.027 -9.444 1.00 97.25 312 ALA A O 1
ATOM 2346 N N . ALA A 1 313 ? 17.906 -8.678 -10.705 1.00 97.31 313 ALA A N 1
ATOM 2347 C CA . ALA A 1 313 ? 17.044 -9.646 -10.034 1.00 97.31 313 ALA A CA 1
ATOM 2348 C C . ALA A 1 313 ? 17.479 -11.106 -10.303 1.00 97.31 313 ALA A C 1
ATOM 2350 O O . ALA A 1 313 ? 18.267 -11.367 -11.220 1.00 97.31 313 ALA A O 1
ATOM 2351 N N . PRO A 1 314 ? 17.032 -12.087 -9.495 1.00 96.50 314 PRO A N 1
ATOM 2352 C CA . PRO A 1 314 ? 17.247 -13.497 -9.807 1.00 96.50 314 PRO A CA 1
ATOM 2353 C C . PRO A 1 314 ? 16.489 -13.928 -11.064 1.00 96.50 314 PRO A C 1
ATOM 2355 O O . PRO A 1 314 ? 15.418 -13.413 -11.395 1.00 96.50 314 PRO A O 1
ATOM 2358 N N . HIS A 1 315 ? 17.014 -14.956 -11.731 1.00 93.31 315 HIS A N 1
ATOM 2359 C CA . HIS A 1 315 ? 16.234 -15.683 -12.723 1.00 93.31 315 HIS A CA 1
ATOM 2360 C C . HIS A 1 315 ? 14.997 -16.285 -12.039 1.00 93.31 315 HIS A C 1
ATOM 2362 O O . HIS A 1 315 ? 15.110 -16.871 -10.971 1.00 93.31 315 HIS A O 1
ATOM 2368 N N . GLY A 1 316 ? 13.816 -16.135 -12.633 1.00 93.19 316 GLY A N 1
ATOM 2369 C CA . GLY A 1 316 ? 12.552 -16.511 -11.985 1.00 93.19 316 GLY A CA 1
ATOM 2370 C C . GLY A 1 316 ? 11.762 -15.321 -11.439 1.00 93.19 316 GLY A C 1
ATOM 2371 O O . GLY A 1 316 ? 10.551 -15.439 -11.288 1.00 93.19 316 GLY A O 1
ATOM 2372 N N . ALA A 1 317 ? 12.398 -14.161 -11.232 1.00 97.75 317 ALA A N 1
ATOM 2373 C CA . ALA A 1 317 ? 11.716 -12.969 -10.733 1.00 97.75 317 ALA A CA 1
ATOM 2374 C C . ALA A 1 317 ? 10.569 -12.512 -11.647 1.00 97.75 317 ALA A C 1
ATOM 2376 O O . ALA A 1 317 ? 10.673 -12.566 -12.880 1.00 97.75 317 ALA A O 1
ATOM 2377 N N . ILE A 1 318 ? 9.501 -12.036 -11.011 1.00 98.50 318 ILE A N 1
ATOM 2378 C CA . ILE A 1 318 ? 8.381 -11.324 -11.620 1.00 98.50 318 ILE A CA 1
ATOM 2379 C C . ILE A 1 318 ? 8.727 -9.838 -11.594 1.00 98.50 318 ILE A C 1
ATOM 2381 O O . ILE A 1 318 ? 8.875 -9.250 -10.523 1.00 98.50 318 ILE A O 1
ATOM 2385 N N . ILE A 1 319 ? 8.886 -9.231 -12.760 1.00 98.44 319 ILE A N 1
ATOM 2386 C CA . ILE A 1 319 ? 9.217 -7.817 -12.901 1.00 98.44 319 ILE A CA 1
ATOM 2387 C C . ILE A 1 319 ? 7.927 -6.998 -12.959 1.00 98.44 319 ILE A C 1
ATOM 2389 O O . ILE A 1 319 ? 7.110 -7.216 -13.850 1.00 98.44 319 ILE A O 1
ATOM 2393 N N . ILE A 1 320 ? 7.765 -6.019 -12.065 1.00 97.94 320 ILE A N 1
ATOM 2394 C CA . ILE A 1 320 ? 6.629 -5.088 -12.077 1.00 97.94 320 ILE A CA 1
ATOM 2395 C C . ILE A 1 320 ? 7.070 -3.688 -12.521 1.00 97.94 320 ILE A C 1
ATOM 2397 O O . ILE A 1 320 ? 7.621 -2.900 -11.749 1.00 97.94 320 ILE A O 1
ATOM 2401 N N . ARG A 1 321 ? 6.811 -3.351 -13.786 1.00 97.25 321 ARG A N 1
ATOM 2402 C CA . ARG A 1 321 ? 7.056 -2.025 -14.369 1.00 97.25 321 ARG A CA 1
ATOM 2403 C C . ARG A 1 321 ? 5.930 -1.088 -13.965 1.00 97.25 321 ARG A C 1
ATOM 2405 O O . ARG A 1 321 ? 4.874 -1.056 -14.586 1.00 97.25 321 ARG A O 1
ATOM 2412 N N . THR A 1 322 ? 6.151 -0.366 -12.875 1.00 95.62 322 THR A N 1
ATOM 2413 C CA . THR A 1 322 ? 5.123 0.469 -12.246 1.00 95.62 322 THR A CA 1
ATOM 2414 C C . THR A 1 322 ? 5.036 1.834 -12.929 1.00 95.62 322 THR A C 1
ATOM 2416 O O . THR A 1 322 ? 6.066 2.466 -13.185 1.00 95.62 322 THR A O 1
ATOM 2419 N N . GLY A 1 323 ? 3.814 2.279 -13.234 1.00 93.44 323 GLY A N 1
ATOM 2420 C CA . GLY A 1 323 ? 3.539 3.661 -13.626 1.00 93.44 323 GLY A CA 1
ATOM 2421 C C . GLY A 1 323 ? 3.511 4.618 -12.427 1.00 93.44 323 GLY A C 1
ATOM 2422 O O . GLY A 1 323 ? 3.994 4.334 -11.335 1.00 93.44 323 GLY A O 1
ATOM 2423 N N . VAL A 1 324 ? 2.908 5.780 -12.614 1.00 92.06 324 VAL A N 1
ATOM 2424 C CA . VAL A 1 324 ? 2.610 6.738 -11.555 1.00 92.06 324 VAL A CA 1
ATOM 2425 C C . VAL A 1 324 ? 1.537 6.170 -10.646 1.00 92.06 324 VAL A C 1
ATOM 2427 O O . VAL A 1 324 ? 0.388 6.028 -11.055 1.00 92.06 324 VAL A O 1
ATOM 2430 N N . VAL A 1 325 ? 1.897 5.894 -9.396 1.00 93.88 325 VAL A N 1
ATOM 2431 C CA . VAL A 1 325 ? 0.909 5.470 -8.407 1.00 93.88 325 VAL A CA 1
ATOM 2432 C C . VAL A 1 325 ? 0.176 6.689 -7.851 1.00 93.88 325 VAL A C 1
ATOM 2434 O O . VAL A 1 325 ? 0.791 7.571 -7.245 1.00 93.88 325 VAL A O 1
ATOM 2437 N N . LEU A 1 326 ? -1.135 6.729 -8.071 1.00 93.88 326 LEU A N 1
ATOM 2438 C CA . LEU A 1 326 ? -2.054 7.724 -7.540 1.00 93.88 326 LEU A CA 1
ATOM 2439 C C . LEU A 1 326 ? -2.615 7.234 -6.208 1.00 93.88 326 LEU A C 1
ATOM 2441 O O . LEU A 1 326 ? -3.172 6.143 -6.105 1.00 93.88 326 LEU A O 1
ATOM 2445 N N . GLY A 1 327 ? -2.446 8.062 -5.189 1.00 91.31 327 GLY A N 1
ATOM 2446 C CA . GLY A 1 327 ? -2.859 7.785 -3.822 1.00 91.31 327 GLY A CA 1
ATOM 2447 C C . GLY A 1 327 ? -2.917 9.084 -3.021 1.00 91.31 327 GLY A C 1
ATOM 2448 O O . GLY A 1 327 ? -2.164 10.015 -3.340 1.00 91.31 327 GLY A O 1
ATOM 2449 N N . PRO A 1 328 ? -3.770 9.166 -1.986 1.00 85.38 328 PRO A N 1
ATOM 2450 C CA . PRO A 1 328 ? -4.120 10.414 -1.292 1.00 85.38 328 PRO A CA 1
ATOM 2451 C C . PRO A 1 328 ? -2.932 11.168 -0.705 1.00 85.38 328 PRO A C 1
ATOM 2453 O O . PRO A 1 328 ? -2.929 12.394 -0.651 1.00 85.38 328 PRO A O 1
ATOM 2456 N N . GLU A 1 329 ? -1.896 10.447 -0.296 1.00 83.12 329 GLU A N 1
ATOM 2457 C CA . GLU A 1 329 ? -0.718 11.009 0.365 1.00 83.12 329 GLU A CA 1
ATOM 2458 C C . GLU A 1 329 ? 0.537 10.956 -0.520 1.00 83.12 329 GLU A C 1
ATOM 2460 O O . GLU A 1 329 ? 1.632 11.333 -0.093 1.00 83.12 329 GLU A O 1
ATOM 2465 N N . THR A 1 330 ? 0.407 10.507 -1.773 1.00 84.19 330 THR A N 1
ATOM 2466 C CA . THR A 1 330 ? 1.540 10.499 -2.705 1.00 84.19 330 THR A CA 1
ATOM 2467 C C . THR A 1 330 ? 1.921 11.929 -3.092 1.00 84.19 330 THR A C 1
ATOM 2469 O O . THR A 1 330 ? 1.081 12.760 -3.442 1.00 84.19 330 THR A O 1
ATOM 2472 N N . GLU A 1 331 ? 3.222 12.232 -3.087 1.00 81.75 331 GLU A N 1
ATOM 2473 C CA . GLU A 1 331 ? 3.721 13.581 -3.397 1.00 81.75 331 GLU A CA 1
ATOM 2474 C C . GLU A 1 331 ? 3.312 14.071 -4.794 1.00 81.75 331 GLU A C 1
ATOM 2476 O O . GLU A 1 331 ? 3.128 15.283 -4.990 1.00 81.75 331 GLU A O 1
ATOM 2481 N N . ILE A 1 332 ? 3.184 13.135 -5.744 1.00 83.56 332 ILE A N 1
ATOM 2482 C CA . ILE A 1 332 ? 2.744 13.408 -7.109 1.00 83.56 332 ILE A CA 1
ATOM 2483 C C . ILE A 1 332 ? 1.265 13.755 -7.168 1.00 83.56 332 ILE A C 1
ATOM 2485 O O . ILE A 1 332 ? 0.942 14.784 -7.754 1.00 83.56 332 ILE A O 1
ATOM 2489 N N . THR A 1 333 ? 0.389 12.990 -6.513 1.00 87.88 333 THR A N 1
ATOM 2490 C CA . THR A 1 333 ? -1.042 13.314 -6.487 1.00 87.88 333 THR A CA 1
ATOM 2491 C C . THR A 1 333 ? -1.247 14.677 -5.841 1.00 87.88 333 THR A C 1
ATOM 2493 O O . THR A 1 333 ? -1.856 15.544 -6.453 1.00 87.88 333 THR A O 1
ATOM 2496 N N . LEU A 1 334 ? -0.609 14.948 -4.696 1.00 84.50 334 LEU A N 1
ATOM 2497 C CA . LEU A 1 334 ? -0.667 16.271 -4.061 1.00 84.50 334 LEU A CA 1
ATOM 2498 C C . LEU A 1 334 ? -0.179 17.399 -4.992 1.00 84.50 334 LEU A C 1
ATOM 2500 O O . LEU A 1 334 ? -0.705 18.510 -4.964 1.00 84.50 334 LEU A O 1
ATOM 2504 N N . GLY A 1 335 ? 0.841 17.135 -5.817 1.00 83.31 335 GLY A N 1
ATOM 2505 C CA . GLY A 1 335 ? 1.327 18.080 -6.826 1.00 83.31 335 GLY A CA 1
ATOM 2506 C C . GLY A 1 335 ? 0.336 18.306 -7.973 1.00 83.31 335 GLY A C 1
ATOM 2507 O O . GLY A 1 335 ? 0.093 19.452 -8.350 1.00 83.31 335 GLY A O 1
ATOM 2508 N N . LEU A 1 336 ? -0.255 17.232 -8.498 1.00 86.50 336 LEU A N 1
ATOM 2509 C CA . LEU A 1 336 ? -1.264 17.273 -9.557 1.00 86.50 336 LEU A CA 1
ATOM 2510 C C . LEU A 1 336 ? -2.546 17.967 -9.077 1.00 86.50 336 LEU A C 1
ATOM 2512 O O . LEU A 1 336 ? -3.048 18.850 -9.769 1.00 86.50 336 LEU A O 1
ATOM 2516 N N . THR A 1 337 ? -3.010 17.671 -7.860 1.00 85.56 337 THR A N 1
ATOM 2517 C CA . THR A 1 337 ? -4.153 18.343 -7.229 1.00 85.56 337 THR A CA 1
ATOM 2518 C C . THR A 1 337 ? -3.873 19.831 -7.024 1.00 85.56 337 THR A C 1
ATOM 2520 O O . THR A 1 337 ? -4.728 20.661 -7.317 1.00 85.56 337 THR A O 1
ATOM 2523 N N . ALA A 1 338 ? -2.666 20.221 -6.598 1.00 84.12 338 ALA A N 1
ATOM 2524 C CA . ALA A 1 338 ? -2.305 21.638 -6.486 1.00 84.12 338 ALA A CA 1
ATOM 2525 C C . ALA A 1 338 ? -2.313 22.365 -7.850 1.00 84.12 338 ALA A C 1
ATOM 2527 O O . ALA A 1 338 ? -2.754 23.516 -7.943 1.00 84.12 338 ALA A O 1
ATOM 2528 N N . MET A 1 339 ? -1.870 21.700 -8.922 1.00 83.81 339 MET A N 1
ATOM 2529 C CA . MET A 1 339 ? -1.982 22.229 -10.288 1.00 83.81 339 MET A CA 1
ATOM 2530 C C . MET A 1 339 ? -3.447 22.370 -10.718 1.00 83.81 339 MET A C 1
ATOM 2532 O O . MET A 1 339 ? -3.843 23.442 -11.178 1.00 83.81 339 MET A O 1
ATOM 2536 N N . ALA A 1 340 ? -4.272 21.353 -10.464 1.00 86.56 340 ALA A N 1
ATOM 2537 C CA . ALA A 1 340 ? -5.705 21.382 -10.742 1.00 86.56 340 ALA A CA 1
ATOM 2538 C C . ALA A 1 340 ? -6.401 22.547 -10.013 1.00 86.56 340 ALA A C 1
ATOM 2540 O O . ALA A 1 340 ? -7.093 23.360 -10.626 1.00 86.56 340 ALA A O 1
ATOM 2541 N N . MET A 1 341 ? -6.119 22.708 -8.716 1.00 83.62 341 MET A N 1
ATOM 2542 C CA . MET A 1 341 ? -6.675 23.767 -7.868 1.00 83.62 341 MET A CA 1
ATOM 2543 C C . MET A 1 341 ? -6.248 25.174 -8.288 1.00 83.62 341 MET A C 1
ATOM 2545 O O . MET A 1 341 ? -7.025 26.122 -8.175 1.00 83.62 341 MET A O 1
ATOM 2549 N N . SER A 1 342 ? -5.025 25.321 -8.799 1.00 83.38 342 SER A N 1
ATOM 2550 C CA . SER A 1 342 ? -4.533 26.594 -9.339 1.00 83.38 342 SER A CA 1
ATOM 2551 C C . SER A 1 342 ? -4.977 26.852 -10.782 1.00 83.38 342 SER A C 1
ATOM 2553 O O . SER A 1 342 ? -4.670 27.916 -11.320 1.00 83.38 342 SER A O 1
ATOM 2555 N N . LYS A 1 343 ? -5.710 25.916 -11.407 1.00 84.62 343 LYS A N 1
ATOM 2556 C CA . LYS A 1 343 ? -6.049 25.929 -12.837 1.00 84.62 343 LYS A CA 1
ATOM 2557 C C . LYS A 1 343 ? -4.807 26.070 -13.702 1.00 84.62 343 LYS A C 1
ATOM 2559 O O . LYS A 1 343 ? -4.808 26.822 -14.673 1.00 84.62 343 LYS A O 1
ATOM 2564 N N . THR A 1 344 ? -3.726 25.398 -13.333 1.00 82.12 344 THR A N 1
ATOM 2565 C CA . THR A 1 344 ? -2.470 25.428 -14.078 1.00 82.12 344 THR A CA 1
ATOM 2566 C C . THR A 1 344 ? -2.168 24.062 -14.661 1.00 82.12 344 THR A C 1
ATOM 2568 O O . THR A 1 344 ? -2.541 23.032 -14.106 1.00 82.12 344 THR A O 1
ATOM 2571 N N . ARG A 1 345 ? -1.500 24.042 -15.815 1.00 80.62 345 ARG A N 1
ATOM 2572 C CA . ARG A 1 345 ? -1.005 22.797 -16.409 1.00 80.62 345 ARG A CA 1
ATOM 2573 C C . ARG A 1 345 ? 0.308 23.020 -17.147 1.00 80.62 345 ARG A C 1
ATOM 2575 O O . ARG A 1 345 ? 0.538 24.136 -17.618 1.00 80.62 345 ARG A O 1
ATOM 2582 N N . PRO A 1 346 ? 1.145 21.990 -17.322 1.00 76.56 346 PRO A N 1
ATOM 2583 C CA . PRO A 1 346 ? 2.277 22.086 -18.234 1.00 76.56 346 PRO A CA 1
ATOM 2584 C C . PRO A 1 346 ? 1.798 22.380 -19.666 1.00 76.56 346 PRO A C 1
ATOM 2586 O O . PRO A 1 346 ? 0.719 21.953 -20.078 1.00 76.56 346 PRO A O 1
ATOM 2589 N N . ASN A 1 347 ? 2.616 23.081 -20.455 1.00 79.00 347 ASN A N 1
ATOM 2590 C CA . ASN A 1 347 ? 2.364 23.263 -21.895 1.00 79.00 347 ASN A CA 1
ATOM 2591 C C . ASN A 1 347 ? 2.614 21.979 -22.728 1.00 79.00 347 ASN A C 1
ATOM 2593 O O . ASN A 1 347 ? 2.486 21.991 -23.948 1.00 79.00 347 ASN A O 1
ATOM 2597 N N . ILE A 1 348 ? 2.997 20.885 -22.068 1.00 79.44 348 ILE A N 1
ATOM 2598 C CA . ILE A 1 348 ? 3.159 19.542 -22.632 1.00 79.44 348 ILE A CA 1
ATOM 2599 C C . ILE A 1 348 ? 1.972 18.700 -22.157 1.00 79.44 348 ILE A C 1
ATOM 2601 O O . ILE A 1 348 ? 1.568 18.808 -21.000 1.00 79.44 348 ILE A O 1
ATOM 2605 N N . ASP A 1 349 ? 1.409 17.886 -23.049 1.00 87.44 349 ASP A N 1
ATOM 2606 C CA . ASP A 1 349 ? 0.236 17.049 -22.767 1.00 87.44 349 ASP A CA 1
ATOM 2607 C C . ASP A 1 349 ? 0.446 15.609 -23.261 1.00 87.44 349 ASP A C 1
ATOM 2609 O O . ASP A 1 349 ? -0.224 15.128 -24.181 1.00 87.44 349 ASP A O 1
ATOM 2613 N N . GLY A 1 350 ? 1.457 14.961 -22.681 1.00 88.75 350 GLY A N 1
ATOM 2614 C CA . GLY A 1 350 ? 1.803 13.564 -22.930 1.00 88.75 350 GLY A CA 1
ATOM 2615 C C . GLY A 1 350 ? 0.875 12.579 -22.217 1.00 88.75 350 GLY A C 1
ATOM 2616 O O . GLY A 1 350 ? 0.080 12.962 -21.353 1.00 88.75 350 GLY A O 1
ATOM 2617 N N . TYR A 1 351 ? 0.992 11.299 -22.571 1.00 92.00 351 TYR A N 1
ATOM 2618 C CA . TYR A 1 351 ? 0.384 10.213 -21.802 1.00 92.00 351 TYR A CA 1
ATOM 2619 C C . TYR A 1 351 ? 1.098 10.066 -20.460 1.00 92.00 351 TYR A C 1
ATOM 2621 O O . TYR A 1 351 ? 2.325 9.959 -20.418 1.00 92.00 351 TYR A O 1
ATOM 2629 N N . LEU A 1 352 ? 0.320 10.042 -19.377 1.00 91.75 352 LEU A N 1
ATOM 2630 C CA . LEU A 1 352 ? 0.828 9.758 -18.041 1.00 91.75 352 LEU A CA 1
ATOM 2631 C C . LEU A 1 352 ? 0.495 8.299 -17.718 1.00 91.75 352 LEU A C 1
ATOM 2633 O O . LEU A 1 352 ? -0.676 8.036 -17.467 1.00 91.75 352 LEU A O 1
ATOM 2637 N N . PRO A 1 353 ? 1.458 7.360 -17.706 1.00 93.12 353 PRO A N 1
ATOM 2638 C CA . PRO A 1 353 ? 1.179 5.984 -17.316 1.00 93.12 353 PRO A CA 1
ATOM 2639 C C . PRO A 1 353 ? 0.824 5.970 -15.827 1.00 93.12 353 PRO A C 1
ATOM 2641 O O . PRO A 1 353 ? 1.718 6.165 -15.012 1.00 93.12 353 PRO A O 1
ATOM 2644 N N . TRP A 1 354 ? -0.439 5.798 -15.447 1.00 95.19 354 TRP A N 1
ATOM 2645 C CA . TRP A 1 354 ? -0.895 5.888 -14.053 1.00 95.19 354 TRP A CA 1
ATOM 2646 C C . TRP A 1 354 ? -1.592 4.609 -13.575 1.00 95.19 354 TRP A C 1
ATOM 2648 O O . TRP A 1 354 ? -2.109 3.837 -14.380 1.00 95.19 354 TRP A O 1
ATOM 2658 N N . ILE A 1 355 ? -1.609 4.385 -12.260 1.00 97.38 355 ILE A N 1
ATOM 2659 C CA . ILE A 1 355 ? -2.372 3.331 -11.575 1.00 97.38 355 ILE A CA 1
ATOM 2660 C C . ILE A 1 355 ? -2.831 3.832 -10.204 1.00 97.38 355 ILE A C 1
ATOM 2662 O O . ILE A 1 355 ? -2.108 4.587 -9.558 1.00 97.38 355 ILE A O 1
ATOM 2666 N N . HIS A 1 356 ? -4.010 3.430 -9.734 1.00 97.06 356 HIS A N 1
ATOM 2667 C CA . HIS A 1 356 ? -4.424 3.711 -8.359 1.00 97.06 356 HIS A CA 1
ATOM 2668 C C . HIS A 1 356 ? -3.681 2.795 -7.364 1.00 97.06 356 HIS A C 1
ATOM 2670 O O . HIS A 1 356 ? -3.427 1.629 -7.658 1.00 97.06 356 HIS A O 1
ATOM 2676 N N . GLU A 1 357 ? -3.340 3.282 -6.167 1.00 95.62 357 GLU A N 1
ATOM 2677 C CA . GLU A 1 357 ? -2.560 2.510 -5.183 1.00 95.62 357 GLU A CA 1
ATOM 2678 C C . GLU A 1 357 ? -3.198 1.172 -4.788 1.00 95.62 357 GLU A C 1
ATOM 2680 O O . GLU A 1 357 ? -2.501 0.168 -4.697 1.00 95.62 357 GLU A O 1
ATOM 2685 N N . GLU A 1 358 ? -4.522 1.137 -4.625 1.00 95.31 358 GLU A N 1
ATOM 2686 C CA . GLU A 1 358 ? -5.269 -0.097 -4.343 1.00 95.31 358 GLU A CA 1
ATOM 2687 C C . GLU A 1 358 ? -5.123 -1.152 -5.446 1.00 95.31 358 GLU A C 1
ATOM 2689 O O . GLU A 1 358 ? -5.006 -2.333 -5.128 1.00 95.31 358 GLU A O 1
ATOM 2694 N N . ASP A 1 359 ? -5.089 -0.741 -6.718 1.00 97.56 359 ASP A N 1
ATOM 2695 C CA . ASP A 1 359 ? -4.846 -1.669 -7.826 1.00 97.56 359 ASP A CA 1
ATOM 2696 C C . ASP A 1 359 ? -3.391 -2.127 -7.830 1.00 97.56 359 ASP A C 1
ATOM 2698 O O . ASP A 1 359 ? -3.100 -3.305 -8.004 1.00 97.56 359 ASP A O 1
ATOM 2702 N N . TRP A 1 360 ? -2.454 -1.225 -7.532 1.00 98.06 360 TRP A N 1
ATOM 2703 C CA . TRP A 1 360 ? -1.055 -1.611 -7.383 1.00 98.06 360 TRP A CA 1
ATOM 2704 C C . TRP A 1 360 ? -0.864 -2.657 -6.268 1.00 98.06 360 TRP A C 1
ATOM 2706 O O . TRP A 1 360 ? -0.186 -3.661 -6.490 1.00 98.06 360 TRP A O 1
ATOM 2716 N N . PHE A 1 361 ? -1.498 -2.486 -5.099 1.00 97.44 361 PHE A N 1
ATOM 2717 C CA . PHE A 1 361 ? -1.473 -3.491 -4.026 1.00 97.44 361 PHE A CA 1
ATOM 2718 C C . PHE A 1 361 ? -2.139 -4.799 -4.460 1.00 97.44 361 PHE A C 1
ATOM 2720 O O . PHE A 1 361 ? -1.564 -5.867 -4.255 1.00 97.44 361 PHE A O 1
ATOM 2727 N N . GLY A 1 362 ? -3.305 -4.714 -5.108 1.00 96.81 362 GLY A N 1
ATOM 2728 C CA . GLY A 1 362 ? -4.027 -5.880 -5.610 1.00 96.81 362 GLY A CA 1
ATOM 2729 C C . GLY A 1 362 ? -3.223 -6.683 -6.633 1.00 96.81 362 GLY A C 1
ATOM 2730 O O . GLY A 1 362 ? -3.245 -7.908 -6.583 1.00 96.81 362 GLY A O 1
ATOM 2731 N N . ILE A 1 363 ? -2.460 -6.027 -7.515 1.00 98.06 363 ILE A N 1
ATOM 2732 C CA . ILE A 1 363 ? -1.561 -6.701 -8.465 1.00 98.06 363 ILE A CA 1
ATOM 2733 C C . ILE A 1 363 ? -0.477 -7.479 -7.717 1.00 98.06 363 ILE A C 1
ATOM 2735 O O . ILE A 1 363 ? -0.208 -8.628 -8.054 1.00 98.06 363 ILE A O 1
ATOM 2739 N N . ILE A 1 364 ? 0.144 -6.892 -6.690 1.00 98.06 364 ILE A N 1
ATOM 2740 C CA . ILE A 1 364 ? 1.159 -7.597 -5.894 1.00 98.06 364 ILE A CA 1
ATOM 2741 C C . ILE A 1 364 ? 0.546 -8.823 -5.204 1.00 98.06 364 ILE A C 1
ATOM 2743 O O . ILE A 1 364 ? 1.104 -9.915 -5.292 1.00 98.06 364 ILE A O 1
ATOM 2747 N N . GLU A 1 365 ? -0.612 -8.662 -4.560 1.00 96.12 365 GLU A N 1
ATOM 2748 C CA . GLU A 1 365 ? -1.347 -9.752 -3.899 1.00 96.12 365 GLU A CA 1
ATOM 2749 C C . GLU A 1 365 ? -1.733 -10.864 -4.892 1.00 96.12 365 GLU A C 1
ATOM 2751 O O . GLU A 1 365 ? -1.566 -12.053 -4.607 1.00 96.12 365 GLU A O 1
ATOM 2756 N N . TYR A 1 366 ? -2.175 -10.481 -6.089 1.00 96.31 366 TYR A N 1
ATOM 2757 C CA . TYR A 1 366 ? -2.498 -11.395 -7.179 1.00 96.31 366 TYR A CA 1
ATOM 2758 C C . TYR A 1 366 ? -1.268 -12.193 -7.647 1.00 96.31 366 TYR A C 1
ATOM 2760 O O . TYR A 1 366 ? -1.300 -13.421 -7.709 1.00 96.31 366 TYR A O 1
ATOM 2768 N N . LEU A 1 367 ? -0.140 -11.522 -7.892 1.00 96.94 367 LEU A N 1
ATOM 2769 C CA . LEU A 1 367 ? 1.099 -12.159 -8.358 1.00 96.94 367 LEU A CA 1
ATOM 2770 C C . LEU A 1 367 ? 1.729 -13.104 -7.322 1.00 96.94 367 LEU A C 1
ATOM 2772 O O . LEU A 1 367 ? 2.450 -14.032 -7.693 1.00 96.94 367 LEU A O 1
ATOM 2776 N N . LEU A 1 368 ? 1.459 -12.885 -6.033 1.00 95.88 368 LEU A N 1
ATOM 2777 C CA . LEU A 1 368 ? 1.880 -13.786 -4.958 1.00 95.88 368 LEU A CA 1
ATOM 2778 C C . LEU A 1 368 ? 1.030 -15.061 -4.871 1.00 95.88 368 LEU A C 1
ATOM 2780 O O . LEU A 1 368 ? 1.485 -16.034 -4.273 1.00 95.88 368 LEU A O 1
ATOM 2784 N N . THR A 1 369 ? -0.183 -15.062 -5.428 1.00 92.31 369 THR A N 1
ATOM 2785 C CA . THR A 1 369 ? -1.168 -16.142 -5.238 1.00 92.31 369 THR A CA 1
ATOM 2786 C C . THR A 1 369 ? -1.465 -16.938 -6.501 1.00 92.31 369 THR A C 1
ATOM 2788 O O . THR A 1 369 ? -1.845 -18.099 -6.396 1.00 92.31 369 THR A O 1
ATOM 2791 N N . VAL A 1 370 ? -1.260 -16.360 -7.685 1.00 92.88 370 VAL A N 1
ATOM 2792 C CA . VAL A 1 370 ? -1.449 -17.074 -8.950 1.00 92.88 370 VAL A CA 1
ATOM 2793 C C . VAL A 1 370 ? -0.389 -18.171 -9.145 1.00 92.88 370 VAL A C 1
ATOM 2795 O O . VAL A 1 370 ? 0.798 -18.007 -8.828 1.00 92.88 370 VAL A O 1
ATOM 2798 N N . ASP A 1 371 ? -0.821 -19.306 -9.698 1.00 90.38 371 ASP A N 1
ATOM 2799 C CA . ASP A 1 371 ? 0.030 -20.480 -9.916 1.00 90.38 371 ASP A CA 1
ATOM 2800 C C . ASP A 1 371 ? 1.163 -20.201 -10.912 1.00 90.38 371 ASP A C 1
ATOM 2802 O O . ASP A 1 371 ? 2.323 -20.523 -10.652 1.00 90.38 371 ASP A O 1
ATOM 2806 N N . GLN A 1 372 ? 0.830 -19.575 -12.045 1.00 91.31 372 GLN A N 1
ATOM 2807 C CA . GLN A 1 372 ? 1.761 -19.256 -13.130 1.00 91.31 372 GLN A CA 1
ATOM 2808 C C . GLN A 1 372 ? 1.742 -17.750 -13.413 1.00 91.31 372 GLN A C 1
ATOM 2810 O O . GLN A 1 372 ? 1.111 -17.310 -14.374 1.00 91.31 372 GLN A O 1
ATOM 2815 N N . PRO A 1 373 ? 2.402 -16.934 -12.572 1.00 93.06 373 PRO A N 1
ATOM 2816 C CA . PRO A 1 373 ? 2.409 -15.494 -12.766 1.00 93.06 373 PRO A CA 1
ATOM 2817 C C . PRO A 1 373 ? 3.160 -15.118 -14.050 1.00 93.06 373 PRO A C 1
ATOM 2819 O O . PRO A 1 373 ? 4.216 -15.701 -14.342 1.00 93.06 373 PRO A O 1
ATOM 2822 N N . PRO A 1 374 ? 2.689 -14.100 -14.792 1.00 93.88 374 PRO A N 1
ATOM 2823 C CA . PRO A 1 374 ? 3.474 -13.514 -15.869 1.00 93.88 374 PRO A CA 1
ATOM 2824 C C . PRO A 1 374 ? 4.818 -13.007 -15.331 1.00 93.88 374 PRO A C 1
ATOM 2826 O O . PRO A 1 374 ? 4.922 -12.493 -14.218 1.00 93.88 374 PRO A O 1
ATOM 2829 N N . ARG A 1 375 ? 5.879 -13.154 -16.130 1.00 95.19 375 ARG A N 1
ATOM 2830 C CA . ARG A 1 375 ? 7.247 -12.799 -15.712 1.00 95.19 375 ARG A CA 1
ATOM 2831 C C . ARG A 1 375 ? 7.532 -11.303 -15.756 1.00 95.19 375 ARG A C 1
ATOM 2833 O O . ARG A 1 375 ? 8.390 -10.839 -15.013 1.00 95.19 375 ARG A O 1
ATOM 2840 N N . ILE A 1 376 ? 6.846 -10.567 -16.622 1.00 97.56 376 ILE A N 1
ATOM 2841 C CA . ILE A 1 376 ? 6.914 -9.110 -16.732 1.00 97.56 376 ILE A CA 1
ATOM 2842 C C . ILE A 1 376 ? 5.476 -8.614 -16.698 1.00 97.56 376 ILE A C 1
ATOM 2844 O O . ILE A 1 376 ? 4.621 -9.198 -17.356 1.00 97.56 376 ILE A O 1
ATOM 2848 N N . VAL A 1 377 ? 5.226 -7.567 -15.921 1.00 98.06 377 VAL A N 1
ATOM 2849 C CA . VAL A 1 377 ? 3.915 -6.939 -15.754 1.00 98.06 377 VAL A CA 1
ATOM 2850 C C . VAL A 1 377 ? 4.087 -5.433 -15.851 1.00 98.06 377 VAL A C 1
ATOM 2852 O O . VAL A 1 377 ? 4.900 -4.854 -15.128 1.00 98.06 377 VAL A O 1
ATOM 2855 N N . VAL A 1 378 ? 3.312 -4.784 -16.714 1.00 97.94 378 VAL A N 1
ATOM 2856 C CA . VAL A 1 378 ? 3.189 -3.325 -16.745 1.00 97.94 378 VAL A CA 1
ATOM 2857 C C . VAL A 1 378 ? 2.051 -2.922 -15.807 1.00 97.94 378 VAL A C 1
ATOM 2859 O O . VAL A 1 378 ? 0.881 -3.035 -16.143 1.00 97.94 378 VAL A O 1
ATOM 2862 N N . ALA A 1 379 ? 2.377 -2.461 -14.599 1.00 97.69 379 ALA A N 1
ATOM 2863 C CA . ALA A 1 379 ? 1.382 -2.094 -13.589 1.00 97.69 379 ALA A CA 1
ATOM 2864 C C . ALA A 1 379 ? 0.868 -0.667 -13.818 1.00 97.69 379 ALA A C 1
ATOM 2866 O O . ALA A 1 379 ? 1.340 0.299 -13.205 1.00 97.69 379 ALA A O 1
ATOM 2867 N N . VAL A 1 380 ? -0.091 -0.564 -14.738 1.00 97.31 380 VAL A N 1
ATOM 2868 C CA . VAL A 1 380 ? -0.821 0.650 -15.119 1.00 97.31 380 VAL A CA 1
ATOM 2869 C C . VAL A 1 380 ? -2.313 0.328 -15.246 1.00 97.31 380 VAL A C 1
ATOM 2871 O O . VAL A 1 380 ? -2.670 -0.806 -15.552 1.00 97.31 380 VAL A O 1
ATOM 2874 N N . ALA A 1 381 ? -3.185 1.310 -15.023 1.00 96.75 381 ALA A N 1
ATOM 2875 C CA . ALA A 1 381 ? -4.619 1.165 -15.265 1.00 96.75 381 ALA A CA 1
ATOM 2876 C C . ALA A 1 381 ? -4.915 0.853 -16.754 1.00 96.75 381 ALA A C 1
ATOM 2878 O O . ALA A 1 381 ? -4.169 1.290 -17.636 1.00 96.75 381 ALA A O 1
ATOM 2879 N N . PRO A 1 382 ? -6.006 0.143 -17.081 1.00 94.44 382 PRO A N 1
ATOM 2880 C CA . PRO A 1 382 ? -6.305 -0.259 -18.459 1.00 94.44 382 PRO A CA 1
ATOM 2881 C C . PRO A 1 382 ? -6.657 0.930 -19.368 1.00 94.44 382 PRO A C 1
ATOM 2883 O O . PRO A 1 382 ? -6.366 0.914 -20.566 1.00 94.44 382 PRO A O 1
ATOM 2886 N N . HIS A 1 383 ? -7.244 1.999 -18.820 1.00 93.56 383 HIS A N 1
ATOM 2887 C CA . HIS A 1 383 ? -7.637 3.185 -19.583 1.00 93.56 383 HIS A CA 1
ATOM 2888 C C . HIS A 1 383 ? -6.687 4.356 -19.325 1.00 93.56 383 HIS A C 1
ATOM 2890 O O . HIS A 1 383 ? -6.996 5.289 -18.585 1.00 93.56 383 HIS A O 1
ATOM 2896 N N . GLN A 1 384 ? -5.510 4.301 -19.957 1.00 93.00 384 GLN A N 1
ATOM 2897 C CA . GLN A 1 384 ? -4.517 5.371 -19.868 1.00 93.00 384 GLN A CA 1
ATOM 2898 C C . GLN A 1 384 ? -4.973 6.668 -20.535 1.00 93.00 384 GLN A C 1
ATOM 2900 O O . GLN A 1 384 ? -5.549 6.668 -21.624 1.00 93.00 384 GLN A O 1
ATOM 2905 N N . THR A 1 385 ? -4.636 7.784 -19.893 1.00 94.00 385 THR A N 1
ATOM 2906 C CA . THR A 1 385 ? -5.099 9.126 -20.261 1.00 94.00 385 THR A CA 1
ATOM 2907 C C . THR A 1 385 ? -3.940 10.110 -20.368 1.00 94.00 385 THR A C 1
ATOM 2909 O O . THR A 1 385 ? -2.822 9.863 -19.900 1.00 94.00 385 THR A O 1
ATOM 2912 N N . ARG A 1 386 ? -4.197 11.265 -20.984 1.00 92.88 386 ARG A N 1
ATOM 2913 C CA . ARG A 1 386 ? -3.228 12.364 -21.009 1.00 92.88 386 ARG A CA 1
ATOM 2914 C C . ARG A 1 386 ? -3.102 13.029 -19.643 1.00 92.88 386 ARG A C 1
ATOM 2916 O O . ARG A 1 386 ? -4.016 12.985 -18.818 1.00 92.88 386 ARG A O 1
ATOM 2923 N N . LEU A 1 387 ? -1.981 13.711 -19.426 1.00 90.50 387 LEU A N 1
ATOM 2924 C CA . LEU A 1 387 ? -1.735 14.470 -18.202 1.00 90.50 387 LEU A CA 1
ATOM 2925 C C . LEU A 1 387 ? -2.828 15.518 -17.929 1.00 90.50 387 LEU A C 1
ATOM 2927 O O . LEU A 1 387 ? -3.226 15.704 -16.780 1.00 90.50 387 LEU A O 1
ATOM 2931 N N . SER A 1 388 ? -3.336 16.195 -18.963 1.00 89.81 388 SER A N 1
ATOM 2932 C CA . SER A 1 388 ? -4.424 17.166 -18.804 1.00 89.81 388 SER A CA 1
ATOM 2933 C C . SER A 1 388 ? -5.716 16.540 -18.275 1.00 89.81 388 SER A C 1
ATOM 2935 O O . SER A 1 388 ? -6.396 17.158 -17.457 1.00 89.81 388 SER A O 1
ATOM 2937 N N . GLU A 1 389 ? -6.035 15.316 -18.691 1.00 92.44 389 GLU A N 1
ATOM 2938 C CA . GLU A 1 389 ? -7.205 14.571 -18.220 1.00 92.44 389 GLU A CA 1
ATOM 2939 C C . GLU A 1 389 ? -7.051 14.193 -16.744 1.00 92.44 389 GLU A C 1
ATOM 2941 O O . GLU A 1 389 ? -7.981 14.401 -15.968 1.00 92.44 389 GLU A O 1
ATOM 2946 N N . VAL A 1 390 ? -5.854 13.756 -16.335 1.00 92.06 390 VAL A N 1
ATOM 2947 C CA . VAL A 1 390 ? -5.522 13.465 -14.928 1.00 92.06 390 VAL A CA 1
ATOM 2948 C C . VAL A 1 390 ? -5.666 14.712 -14.053 1.00 92.06 390 VAL A C 1
ATOM 2950 O O . VAL A 1 390 ? -6.322 14.667 -13.015 1.00 92.06 390 VAL A O 1
ATOM 2953 N N . ILE A 1 391 ? -5.101 15.849 -14.475 1.00 90.25 391 ILE A N 1
ATOM 2954 C CA . ILE A 1 391 ? -5.206 17.115 -13.728 1.00 90.25 391 ILE A CA 1
ATOM 2955 C C . ILE A 1 391 ? -6.672 17.551 -13.608 1.00 90.25 391 ILE A C 1
ATOM 2957 O O . ILE A 1 391 ? -7.110 17.940 -12.529 1.00 90.25 391 ILE A O 1
ATOM 2961 N N . ASN A 1 392 ? -7.445 17.468 -14.693 1.00 89.88 392 ASN A N 1
ATOM 2962 C CA . ASN A 1 392 ? -8.854 17.860 -14.679 1.00 89.88 392 ASN A CA 1
ATOM 2963 C C . ASN A 1 392 ? -9.703 16.949 -13.778 1.00 89.88 392 ASN A C 1
ATOM 2965 O O . ASN A 1 392 ? -10.585 17.448 -13.080 1.00 89.88 392 ASN A O 1
ATOM 2969 N N . ALA A 1 393 ? -9.424 15.642 -13.766 1.00 91.75 393 ALA A N 1
ATOM 2970 C CA . ALA A 1 393 ? -10.128 14.673 -12.928 1.00 91.75 393 ALA A CA 1
ATOM 2971 C C . ALA A 1 393 ? -9.907 14.912 -11.424 1.00 91.75 393 ALA A C 1
ATOM 2973 O O . ALA A 1 393 ? -10.779 14.586 -10.630 1.00 91.75 393 ALA A O 1
ATOM 2974 N N . LEU A 1 394 ? -8.794 15.539 -11.026 1.00 88.38 394 LEU A N 1
ATOM 2975 C CA . LEU A 1 394 ? -8.507 15.871 -9.623 1.00 88.38 394 LEU A CA 1
ATOM 2976 C C . LEU A 1 394 ? -9.202 17.151 -9.126 1.00 88.38 394 LEU A C 1
ATOM 2978 O O . LEU A 1 394 ? -9.183 17.426 -7.928 1.00 88.38 394 LEU A O 1
ATOM 2982 N N . ALA A 1 395 ? -9.804 17.959 -10.005 1.00 84.12 395 ALA A N 1
ATOM 2983 C CA . ALA A 1 395 ? -10.622 19.108 -9.601 1.00 84.12 395 ALA A CA 1
ATOM 2984 C C . ALA A 1 395 ? -11.786 19.360 -10.580 1.00 84.12 395 ALA A C 1
ATOM 2986 O O . ALA A 1 395 ? -11.890 20.449 -11.160 1.00 84.12 395 ALA A O 1
ATOM 2987 N N . PRO A 1 396 ? -12.705 18.391 -10.760 1.00 82.50 396 PRO A N 1
ATOM 2988 C CA . PRO A 1 396 ? -13.729 18.447 -11.803 1.00 82.50 396 PRO A CA 1
ATOM 2989 C C . PRO A 1 396 ? -14.667 19.655 -11.641 1.00 82.50 396 PRO A C 1
ATOM 2991 O O . PRO A 1 396 ? -15.150 20.217 -12.625 1.00 82.50 396 PRO A O 1
ATOM 2994 N N . TRP A 1 397 ? -14.865 20.131 -10.407 1.00 79.75 397 TRP A N 1
ATOM 2995 C CA . TRP A 1 397 ? -15.704 21.293 -10.094 1.00 79.75 397 TRP A CA 1
ATOM 2996 C C . TRP A 1 397 ? -15.121 22.640 -10.550 1.00 79.75 397 TRP A C 1
ATOM 2998 O O . TRP A 1 397 ? -15.842 23.638 -10.582 1.00 79.75 397 TRP A O 1
ATOM 3008 N N . LEU A 1 398 ? -13.830 22.709 -10.896 1.00 77.31 398 LEU A N 1
ATOM 3009 C CA . LEU A 1 398 ? -13.185 23.940 -11.367 1.00 77.31 398 LEU A CA 1
ATOM 3010 C C . LEU A 1 398 ? -13.334 24.167 -12.881 1.00 77.31 398 LEU A C 1
ATOM 3012 O O . LEU A 1 398 ? -13.039 25.276 -13.358 1.00 77.31 398 LEU A O 1
ATOM 3016 N N . GLY A 1 399 ? -13.848 23.166 -13.606 1.00 73.50 399 GLY A N 1
ATOM 3017 C CA . GLY A 1 399 ? -13.967 23.142 -15.062 1.00 73.50 399 GLY A CA 1
ATOM 3018 C C . GLY A 1 399 ? -12.633 22.877 -15.772 1.00 73.50 399 GLY A C 1
ATOM 3019 O O . GLY A 1 399 ? -11.578 22.825 -15.155 1.00 73.50 399 GLY A O 1
ATOM 3020 N N . THR A 1 400 ? -12.667 22.750 -17.100 1.00 73.81 400 THR A N 1
ATOM 3021 C CA . THR A 1 400 ? -11.513 22.317 -17.920 1.00 73.81 400 THR A CA 1
ATOM 3022 C C . THR A 1 400 ? -10.571 23.446 -18.361 1.00 73.81 400 THR A C 1
ATOM 3024 O O . THR A 1 400 ? -9.592 23.210 -19.074 1.00 73.81 400 THR A O 1
ATOM 3027 N N . ARG A 1 401 ? -10.858 24.703 -17.992 1.00 73.75 401 ARG A N 1
ATOM 3028 C CA . ARG A 1 401 ? -10.036 25.859 -18.385 1.00 73.75 401 ARG A CA 1
ATOM 3029 C C . ARG A 1 401 ? -8.794 25.961 -17.503 1.00 73.75 401 ARG A C 1
ATOM 3031 O O . ARG A 1 401 ? -8.899 26.402 -16.362 1.00 73.75 401 ARG A O 1
ATOM 3038 N N . ASN A 1 402 ? -7.636 25.671 -18.093 1.00 75.69 402 ASN A N 1
ATOM 3039 C CA . ASN A 1 402 ? -6.331 25.760 -17.440 1.00 75.69 402 ASN A CA 1
ATOM 3040 C C . ASN A 1 402 ? -5.420 26.797 -18.111 1.00 75.69 402 ASN A C 1
ATOM 3042 O O . ASN A 1 402 ? -5.413 26.944 -19.334 1.00 75.69 402 ASN A O 1
ATOM 3046 N N . ILE A 1 403 ? -4.615 27.478 -17.301 1.00 78.56 403 ILE A N 1
ATOM 3047 C CA . ILE A 1 403 ? -3.549 28.394 -17.692 1.00 78.56 403 ILE A CA 1
ATOM 3048 C C . ILE A 1 403 ? -2.297 27.549 -17.983 1.00 78.56 403 ILE A C 1
ATOM 3050 O O . ILE A 1 403 ? -1.771 26.903 -17.069 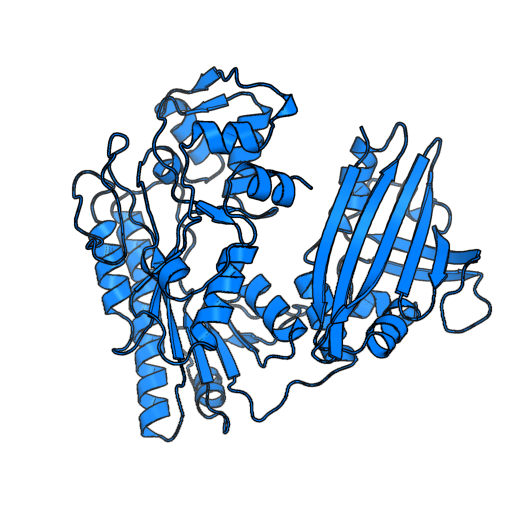1.00 78.56 403 ILE A O 1
ATOM 3054 N N . PRO A 1 404 ? -1.814 27.507 -19.237 1.00 76.88 404 PRO A N 1
ATOM 3055 C CA . PRO A 1 404 ? -0.600 26.776 -19.561 1.00 76.88 404 PRO A CA 1
ATOM 3056 C C . PRO A 1 404 ? 0.609 27.473 -18.928 1.00 76.88 404 PRO A C 1
ATOM 3058 O O . PRO A 1 404 ? 0.843 28.664 -19.137 1.00 76.88 404 PRO A O 1
ATOM 3061 N N . ILE A 1 405 ? 1.395 26.716 -18.172 1.00 75.06 405 ILE A N 1
ATOM 3062 C CA . ILE A 1 405 ? 2.673 27.146 -17.619 1.00 75.06 405 ILE A CA 1
ATOM 3063 C C . ILE A 1 405 ? 3.783 26.640 -18.550 1.00 75.06 405 ILE A C 1
ATOM 3065 O O . ILE A 1 405 ? 3.849 25.436 -18.832 1.00 75.06 405 ILE A O 1
ATOM 3069 N N . PRO A 1 406 ? 4.680 27.523 -19.031 1.00 73.69 406 PRO A N 1
ATOM 3070 C CA . PRO A 1 406 ? 5.849 27.108 -19.793 1.00 73.69 406 PRO A CA 1
ATOM 3071 C C . PRO A 1 406 ? 6.665 26.070 -19.023 1.00 73.69 406 PRO A C 1
ATOM 3073 O O . PRO A 1 406 ? 6.886 26.214 -17.820 1.00 73.69 406 PRO A O 1
ATOM 3076 N N . ALA A 1 407 ? 7.166 25.051 -19.721 1.00 66.56 407 ALA A N 1
ATOM 3077 C CA . ALA A 1 407 ? 7.924 23.965 -19.101 1.00 66.56 407 ALA A CA 1
ATOM 3078 C C . ALA A 1 407 ? 9.121 24.462 -18.264 1.00 66.56 407 ALA A C 1
ATOM 3080 O O . ALA A 1 407 ? 9.452 23.869 -17.241 1.00 66.56 407 ALA A O 1
ATOM 3081 N N . THR A 1 408 ? 9.722 25.593 -18.646 1.00 62.94 408 THR A N 1
ATOM 3082 C CA . THR A 1 408 ? 10.807 26.260 -17.912 1.00 62.94 408 THR A CA 1
ATOM 3083 C C . THR A 1 408 ? 10.356 26.815 -16.560 1.00 62.94 408 THR A C 1
ATOM 3085 O O . THR A 1 408 ? 11.040 26.608 -15.560 1.00 62.94 408 THR A O 1
ATOM 3088 N N . LEU A 1 409 ? 9.189 27.465 -16.506 1.00 65.44 409 LEU A N 1
ATOM 3089 C CA . LEU A 1 409 ? 8.618 28.018 -15.278 1.00 65.44 409 LEU A CA 1
ATOM 3090 C C . LEU A 1 409 ? 8.130 26.904 -14.343 1.00 65.44 409 LEU A C 1
ATOM 3092 O O . LEU A 1 409 ? 8.378 26.964 -13.140 1.00 65.44 409 LEU A O 1
ATOM 3096 N N . LEU A 1 410 ? 7.525 25.850 -14.899 1.00 67.31 410 LEU A N 1
ATOM 3097 C CA . LEU A 1 410 ? 7.170 24.650 -14.141 1.00 67.31 410 LEU A CA 1
ATOM 3098 C C . LEU A 1 410 ? 8.413 23.963 -13.569 1.00 67.31 410 LEU A C 1
ATOM 3100 O O . LEU A 1 410 ? 8.453 23.677 -12.379 1.00 67.31 410 LEU A O 1
ATOM 3104 N N . SER A 1 411 ? 9.449 23.749 -14.385 1.00 61.84 411 SER A N 1
ATOM 3105 C CA . SER A 1 411 ? 10.714 23.155 -13.933 1.00 61.84 411 SER A CA 1
ATOM 3106 C C . SER A 1 411 ? 11.363 23.976 -12.822 1.00 61.84 411 SER A C 1
ATOM 3108 O O . SER A 1 411 ? 11.904 23.412 -11.874 1.00 61.84 411 SER A O 1
ATOM 3110 N N . MET A 1 412 ? 11.285 25.307 -12.904 1.00 55.56 412 MET A N 1
ATOM 3111 C CA . MET A 1 412 ? 11.793 26.205 -11.870 1.00 55.56 412 MET A CA 1
ATOM 3112 C C . MET A 1 412 ? 10.979 26.089 -10.574 1.00 55.56 412 MET A C 1
ATOM 3114 O O . MET A 1 412 ? 11.564 25.895 -9.511 1.00 55.56 412 MET A O 1
ATOM 3118 N N . GLY A 1 413 ? 9.645 26.120 -10.662 1.00 57.91 413 GLY A N 1
ATOM 3119 C CA . GLY A 1 413 ? 8.744 25.942 -9.519 1.00 57.91 413 GLY A CA 1
ATOM 3120 C C . GLY A 1 413 ? 8.909 24.580 -8.840 1.00 57.91 413 GLY A C 1
ATOM 3121 O O . GLY A 1 413 ? 9.121 24.518 -7.631 1.00 57.91 413 GLY A O 1
ATOM 3122 N N . MET A 1 414 ? 8.912 23.499 -9.623 1.00 63.19 414 MET A N 1
ATOM 3123 C CA . MET A 1 414 ? 9.119 22.124 -9.154 1.00 63.19 414 MET A CA 1
ATOM 3124 C C . MET A 1 414 ? 10.511 21.950 -8.532 1.00 63.19 414 MET A C 1
ATOM 3126 O O . MET A 1 414 ? 10.631 21.372 -7.454 1.00 63.19 414 MET A O 1
ATOM 3130 N N . SER A 1 415 ? 11.555 22.557 -9.111 1.00 52.72 415 SER A N 1
ATOM 3131 C CA . SER A 1 415 ? 12.906 22.561 -8.532 1.00 52.72 415 SER A CA 1
ATOM 3132 C C . SER A 1 415 ? 12.988 23.304 -7.191 1.00 52.72 415 SER A C 1
ATOM 3134 O O . SER A 1 415 ? 13.799 22.909 -6.354 1.00 52.72 415 SER A O 1
ATOM 3136 N N . ILE A 1 416 ? 12.185 24.352 -6.967 1.00 45.19 416 ILE A N 1
ATOM 3137 C CA . ILE A 1 416 ? 12.134 25.090 -5.689 1.00 45.19 416 ILE A CA 1
ATOM 3138 C C . ILE A 1 416 ? 11.508 24.221 -4.591 1.00 45.19 416 ILE A C 1
ATOM 3140 O O . ILE A 1 416 ? 12.028 24.169 -3.477 1.00 45.19 416 ILE A O 1
ATOM 3144 N N . ILE A 1 417 ? 10.444 23.481 -4.914 1.00 48.72 417 ILE A N 1
ATOM 3145 C CA . ILE A 1 417 ? 9.773 22.561 -3.976 1.00 48.72 417 ILE A CA 1
ATOM 3146 C C . ILE A 1 417 ? 10.366 21.141 -3.981 1.00 48.72 417 ILE A C 1
ATOM 3148 O O . ILE A 1 417 ? 9.798 20.240 -3.370 1.00 48.72 417 ILE A O 1
ATOM 3152 N N . ARG A 1 418 ? 11.511 20.943 -4.653 1.00 49.22 418 ARG A N 1
ATOM 3153 C CA . ARG A 1 418 ? 12.221 19.658 -4.809 1.00 49.22 418 ARG A CA 1
ATOM 3154 C C . ARG A 1 418 ? 11.362 18.521 -5.389 1.00 49.22 418 ARG A C 1
ATOM 3156 O O . ARG A 1 418 ? 11.623 17.359 -5.094 1.00 49.22 418 ARG A O 1
ATOM 3163 N N . LYS A 1 419 ? 10.374 18.847 -6.224 1.00 56.03 419 LYS A N 1
ATOM 3164 C CA . LYS A 1 419 ? 9.547 17.881 -6.961 1.00 56.03 419 LYS A CA 1
ATOM 3165 C C . LYS A 1 419 ? 10.054 17.707 -8.391 1.00 56.03 419 LYS A C 1
ATOM 3167 O O . LYS A 1 419 ? 10.718 18.584 -8.939 1.00 56.03 419 LYS A O 1
ATOM 3172 N N . GLU A 1 420 ? 9.757 16.561 -8.985 1.00 59.88 420 GLU A N 1
ATOM 3173 C CA . GLU A 1 420 ? 10.286 16.156 -10.286 1.00 59.88 420 GLU A CA 1
ATOM 3174 C C . GLU A 1 420 ? 9.363 16.610 -11.440 1.00 59.88 420 GLU A C 1
ATOM 3176 O O . GLU A 1 420 ? 8.195 16.220 -11.472 1.00 59.88 420 GLU A O 1
ATOM 3181 N N . PRO A 1 421 ? 9.839 17.434 -12.395 1.00 55.12 421 PRO A N 1
ATOM 3182 C CA . PRO A 1 421 ? 9.063 17.808 -13.575 1.00 55.12 421 PRO A CA 1
ATOM 3183 C C . PRO A 1 421 ? 9.213 16.805 -14.729 1.00 55.12 421 PRO A C 1
ATOM 3185 O O . PRO A 1 421 ? 8.415 16.859 -15.656 1.00 55.12 421 PRO A O 1
ATOM 3188 N N . GLY A 1 422 ? 10.221 15.920 -14.704 1.00 57.56 422 GLY A N 1
ATOM 3189 C CA . GLY A 1 422 ? 10.579 15.053 -15.835 1.00 57.56 422 GLY A CA 1
ATOM 3190 C C . GLY A 1 422 ? 9.444 14.124 -16.253 1.00 57.56 422 GLY A C 1
ATOM 3191 O O . GLY A 1 422 ? 9.096 14.082 -17.429 1.00 57.56 422 GLY A O 1
ATOM 3192 N N . LEU A 1 423 ? 8.784 13.497 -15.282 1.00 64.62 423 LEU A N 1
ATOM 3193 C CA . LEU A 1 423 ? 7.574 12.712 -15.490 1.00 64.62 423 LEU A CA 1
ATOM 3194 C C . LEU A 1 423 ? 6.446 13.510 -16.169 1.00 64.62 423 LEU A C 1
ATOM 3196 O O . LEU A 1 423 ? 5.815 13.016 -17.098 1.00 64.62 423 LEU A O 1
ATOM 3200 N N . LEU A 1 424 ? 6.244 14.772 -15.775 1.00 68.44 424 LEU A N 1
ATOM 3201 C CA . LEU A 1 424 ? 5.239 15.668 -16.373 1.00 68.44 424 LEU A CA 1
ATOM 3202 C C . LEU A 1 424 ? 5.648 16.212 -17.753 1.00 68.44 424 LEU A C 1
ATOM 3204 O O . LEU A 1 424 ? 4.851 16.867 -18.425 1.00 68.44 424 LEU A O 1
ATOM 3208 N N . MET A 1 425 ? 6.902 15.998 -18.146 1.00 69.19 425 MET A N 1
ATOM 3209 C CA . MET A 1 425 ? 7.493 16.444 -19.407 1.00 69.19 425 MET A CA 1
ATOM 3210 C C . MET A 1 425 ? 7.802 15.277 -20.354 1.00 69.19 425 MET A C 1
ATOM 3212 O O . MET A 1 425 ? 8.392 15.505 -21.405 1.00 69.19 425 MET A O 1
ATOM 3216 N N . SER A 1 426 ? 7.400 14.058 -19.997 1.00 79.06 426 SER A N 1
ATOM 3217 C CA . SER A 1 426 ? 7.545 12.835 -20.791 1.00 79.06 426 SER A CA 1
ATOM 3218 C C . SER A 1 426 ? 6.183 12.332 -21.273 1.00 79.06 426 SER A C 1
ATOM 3220 O O . SER A 1 426 ? 5.143 12.819 -20.822 1.00 79.06 426 SER A O 1
ATOM 3222 N N . SER A 1 427 ? 6.173 11.378 -22.202 1.00 87.75 427 SER A N 1
ATOM 3223 C CA . SER A 1 427 ? 4.942 10.722 -22.651 1.00 87.75 427 SER A CA 1
ATOM 3224 C C . SER A 1 427 ? 5.193 9.242 -22.870 1.00 87.75 427 SER A C 1
ATOM 3226 O O . SER A 1 427 ? 5.913 8.884 -23.793 1.00 87.75 427 SER A O 1
ATOM 3228 N N . THR A 1 428 ? 4.554 8.383 -22.077 1.00 89.88 428 THR A N 1
ATOM 3229 C CA . THR A 1 428 ? 4.598 6.933 -22.304 1.00 89.88 428 THR A CA 1
ATOM 3230 C C . THR A 1 428 ? 3.189 6.371 -22.217 1.00 89.88 428 THR A C 1
ATOM 3232 O O . THR A 1 428 ? 2.587 6.326 -21.143 1.00 89.88 428 THR A O 1
ATOM 3235 N N . ARG A 1 429 ? 2.641 5.941 -23.357 1.00 92.75 429 ARG A N 1
ATOM 3236 C CA . ARG A 1 429 ? 1.333 5.285 -23.410 1.00 92.75 429 ARG A CA 1
ATOM 3237 C C . ARG A 1 429 ? 1.511 3.814 -23.053 1.00 92.75 429 ARG A C 1
ATOM 3239 O O . ARG A 1 429 ? 1.794 2.998 -23.919 1.00 92.75 429 ARG A O 1
ATOM 3246 N N . ALA A 1 430 ? 1.403 3.486 -21.775 1.00 93.62 430 ALA A N 1
ATOM 3247 C CA . ALA A 1 430 ? 1.583 2.117 -21.309 1.00 93.62 430 ALA A CA 1
ATOM 3248 C C . ALA A 1 430 ? 0.270 1.320 -21.351 1.00 93.62 430 ALA A C 1
ATOM 3250 O O . ALA A 1 430 ? -0.804 1.884 -21.158 1.00 93.62 430 ALA A O 1
ATOM 3251 N N . ARG A 1 431 ? 0.346 0.010 -21.562 1.00 94.88 431 ARG A N 1
ATOM 3252 C CA . ARG A 1 431 ? -0.787 -0.911 -21.416 1.00 94.88 431 ARG A CA 1
ATOM 3253 C C . ARG A 1 431 ? -0.268 -2.222 -20.849 1.00 94.88 431 ARG A C 1
ATOM 3255 O O . ARG A 1 431 ? 0.809 -2.660 -21.244 1.00 94.88 431 ARG A O 1
ATOM 3262 N N . SER A 1 432 ? -1.029 -2.829 -19.942 1.00 96.12 432 SER A N 1
ATOM 3263 C CA . SER A 1 432 ? -0.795 -4.227 -19.600 1.00 96.12 432 SER A CA 1
ATOM 3264 C C . SER A 1 432 ? -1.568 -5.120 -20.549 1.00 96.12 432 SER A C 1
ATOM 3266 O O . SER A 1 432 ? -2.774 -4.944 -20.708 1.00 96.12 432 SER A O 1
ATOM 3268 N N . GLU A 1 433 ? -0.887 -6.075 -21.166 1.00 93.56 433 GLU A N 1
ATOM 3269 C CA . GLU A 1 433 ? -1.547 -7.154 -21.905 1.00 93.56 433 GLU A CA 1
ATOM 3270 C C . GLU A 1 433 ? -1.806 -8.364 -21.007 1.00 93.56 433 GLU A C 1
ATOM 3272 O O . GLU A 1 433 ? -2.748 -9.112 -21.222 1.00 93.56 433 GLU A O 1
ATOM 3277 N N . VAL A 1 434 ? -0.996 -8.544 -19.962 1.00 95.31 434 VAL A N 1
ATOM 3278 C CA . VAL A 1 434 ? -1.019 -9.774 -19.165 1.00 95.31 434 VAL A CA 1
ATOM 3279 C C . VAL A 1 434 ? -1.995 -9.730 -17.993 1.00 95.31 434 VAL A C 1
ATOM 3281 O O . VAL A 1 434 ? -2.417 -10.788 -17.545 1.00 95.31 434 VAL A O 1
ATOM 3284 N N . LEU A 1 435 ? -2.346 -8.559 -17.456 1.00 93.19 435 LEU A N 1
ATOM 3285 C CA . LEU A 1 435 ? -3.215 -8.486 -16.275 1.00 93.19 435 LEU A CA 1
ATOM 3286 C C . LEU A 1 435 ? -4.646 -8.936 -16.592 1.00 93.19 435 LEU A C 1
ATOM 3288 O O . LEU A 1 435 ? -5.149 -9.843 -15.928 1.00 93.19 435 LEU A O 1
ATOM 3292 N N . ASP A 1 436 ? -5.249 -8.373 -17.639 1.00 84.44 436 ASP A N 1
ATOM 3293 C CA . ASP A 1 436 ? -6.601 -8.742 -18.075 1.00 84.44 436 ASP A CA 1
ATOM 3294 C C . ASP A 1 436 ? -6.642 -10.198 -18.572 1.00 84.44 436 ASP A C 1
ATOM 3296 O O . ASP A 1 436 ? -7.513 -10.966 -18.161 1.00 84.44 436 ASP A O 1
ATOM 3300 N N . ASP A 1 437 ? -5.651 -10.613 -19.373 1.00 86.44 437 ASP A N 1
ATOM 3301 C CA . ASP A 1 437 ? -5.544 -11.980 -19.909 1.00 86.44 437 ASP A CA 1
ATOM 3302 C C . ASP A 1 437 ? -5.398 -13.043 -18.810 1.00 86.44 437 ASP A C 1
ATOM 3304 O O . ASP A 1 437 ? -5.802 -14.193 -18.989 1.00 86.44 437 ASP A O 1
ATOM 3308 N N . ASN A 1 438 ? -4.839 -12.665 -17.658 1.00 87.06 438 ASN A N 1
ATOM 3309 C CA . ASN A 1 438 ? -4.721 -13.541 -16.496 1.00 87.06 438 ASN A CA 1
ATOM 3310 C C . ASN A 1 438 ? -5.859 -13.327 -15.476 1.00 87.06 438 ASN A C 1
ATOM 3312 O O . ASN A 1 438 ? -5.827 -13.914 -14.403 1.00 87.06 438 ASN A O 1
ATOM 3316 N N . GLY A 1 439 ? -6.891 -12.541 -15.796 1.00 87.44 439 GLY A N 1
ATOM 3317 C CA . GLY A 1 439 ? -8.098 -12.411 -14.976 1.00 87.44 439 GLY A CA 1
ATOM 3318 C C . GLY A 1 439 ? -7.977 -11.469 -13.776 1.00 87.44 439 GLY A C 1
ATOM 3319 O O . GLY A 1 439 ? -8.821 -11.525 -12.878 1.00 87.44 439 GLY A O 1
ATOM 3320 N N . TYR A 1 440 ? -6.964 -10.599 -13.742 1.00 94.19 440 TYR A N 1
ATOM 3321 C CA . TYR A 1 440 ? -6.909 -9.525 -12.754 1.00 94.19 440 TYR A CA 1
ATOM 3322 C C . TYR A 1 440 ? -8.040 -8.517 -13.007 1.00 94.19 440 TYR A C 1
ATOM 3324 O O . TYR A 1 440 ? -8.291 -8.121 -14.141 1.00 94.19 440 TYR A O 1
ATOM 3332 N N . GLN A 1 441 ? -8.727 -8.091 -11.946 1.00 94.38 441 GLN A N 1
ATOM 3333 C CA . GLN A 1 441 ? -9.818 -7.120 -12.035 1.00 94.38 441 GLN A CA 1
ATOM 3334 C C . GLN A 1 441 ? -9.411 -5.811 -11.366 1.00 94.38 441 GLN A C 1
ATOM 3336 O O . GLN A 1 441 ? -9.208 -5.767 -10.152 1.00 94.38 441 GLN A O 1
ATOM 3341 N N . PHE A 1 442 ? -9.331 -4.744 -12.160 1.00 95.81 442 PHE A N 1
ATOM 3342 C CA . PHE A 1 442 ? -9.059 -3.401 -11.658 1.00 95.81 442 PHE A CA 1
ATOM 3343 C C . PHE A 1 442 ? -10.261 -2.851 -10.887 1.00 95.81 442 PHE A C 1
ATOM 3345 O O . PHE A 1 442 ? -11.392 -2.851 -11.374 1.00 95.81 442 PHE A O 1
ATOM 3352 N N . LYS A 1 443 ? -9.994 -2.323 -9.696 1.00 95.56 443 LYS A N 1
ATOM 3353 C CA . LYS A 1 443 ? -10.930 -1.570 -8.863 1.00 95.56 443 LYS A CA 1
ATOM 3354 C C . LYS A 1 443 ? -11.146 -0.153 -9.393 1.00 95.56 443 LYS A C 1
ATOM 3356 O O . LYS A 1 443 ? -12.256 0.356 -9.273 1.00 95.56 443 LYS A O 1
ATOM 3361 N N . TYR A 1 444 ? -10.115 0.467 -9.972 1.00 96.56 444 TYR A N 1
ATOM 3362 C CA . TYR A 1 444 ? -10.184 1.818 -10.535 1.00 96.56 444 TYR A CA 1
ATOM 3363 C C . TYR A 1 444 ? -9.675 1.843 -11.986 1.00 96.56 444 TYR A C 1
ATOM 3365 O O . TYR A 1 444 ? -8.592 2.369 -12.267 1.00 96.56 444 TYR A O 1
ATOM 3373 N N . PRO A 1 445 ? -10.441 1.271 -12.935 1.00 96.25 445 PRO A N 1
ATOM 3374 C CA . PRO A 1 445 ? -10.032 1.200 -14.333 1.00 96.25 445 PRO A CA 1
ATOM 3375 C C . PRO A 1 445 ? -9.970 2.571 -15.020 1.00 96.25 445 PRO A C 1
ATOM 3377 O O . PRO A 1 445 ? -9.237 2.716 -16.001 1.00 96.25 445 PRO A O 1
ATOM 3380 N N . THR A 1 446 ? -10.716 3.573 -14.534 1.00 96.88 446 THR A N 1
ATOM 3381 C CA . THR A 1 446 ? -10.765 4.923 -15.121 1.00 96.88 446 THR A CA 1
ATOM 3382 C C . THR A 1 446 ? -10.192 6.001 -14.202 1.00 96.88 446 THR A C 1
ATOM 3384 O O . THR A 1 446 ? -10.250 5.912 -12.975 1.00 96.88 446 THR A O 1
ATOM 3387 N N . ILE A 1 447 ? -9.673 7.080 -14.803 1.00 95.88 447 ILE A N 1
ATOM 3388 C CA . ILE A 1 447 ? -9.083 8.186 -14.037 1.00 95.88 447 ILE A CA 1
ATOM 3389 C C . ILE A 1 447 ? -10.116 8.932 -13.184 1.00 95.88 447 ILE A C 1
ATOM 3391 O O . ILE A 1 447 ? -9.761 9.472 -12.143 1.00 95.88 447 ILE A O 1
ATOM 3395 N N . ALA A 1 448 ? -11.386 8.955 -13.599 1.00 94.06 448 ALA A N 1
ATOM 3396 C CA . ALA A 1 448 ? -12.458 9.583 -12.833 1.00 94.06 448 ALA A CA 1
ATOM 3397 C C . ALA A 1 448 ? -12.691 8.845 -11.506 1.00 94.06 448 ALA A C 1
ATOM 3399 O O . ALA A 1 448 ? -12.675 9.472 -10.453 1.00 94.06 448 ALA A O 1
ATOM 3400 N N . GLU A 1 449 ? -12.808 7.515 -11.548 1.00 94.12 449 GLU A N 1
ATOM 3401 C CA . GLU A 1 449 ? -12.992 6.692 -10.346 1.00 94.12 449 GLU A CA 1
ATOM 3402 C C . GLU A 1 449 ? -11.766 6.761 -9.426 1.00 94.12 449 GLU A C 1
ATOM 3404 O O . GLU A 1 449 ? -11.909 6.903 -8.211 1.00 94.12 449 GLU A O 1
ATOM 3409 N N . ALA A 1 450 ? -10.558 6.708 -10.001 1.00 94.38 450 ALA A N 1
ATOM 3410 C CA . ALA A 1 4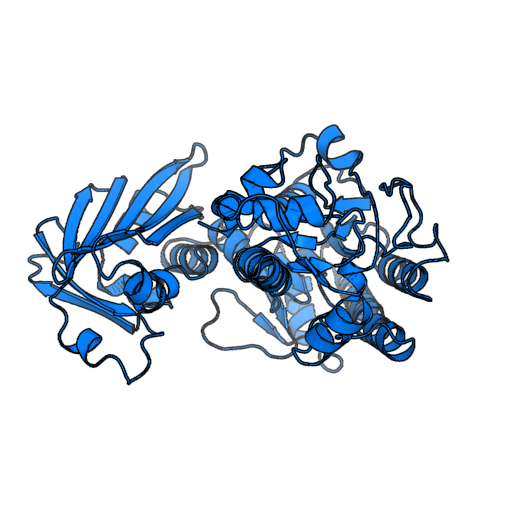50 ? -9.318 6.841 -9.243 1.00 94.38 450 ALA A CA 1
ATOM 3411 C C . ALA A 1 450 ? -9.194 8.224 -8.582 1.00 94.38 450 ALA A C 1
ATOM 3413 O O . ALA A 1 450 ? -8.799 8.318 -7.423 1.00 94.38 450 ALA A O 1
ATOM 3414 N N . ALA A 1 451 ? -9.528 9.303 -9.296 1.00 91.50 451 ALA A N 1
ATOM 3415 C CA . ALA A 1 451 ? -9.470 10.655 -8.752 1.00 91.50 451 ALA A CA 1
ATOM 3416 C C . ALA A 1 451 ? -10.518 10.871 -7.655 1.00 91.50 451 ALA A C 1
ATOM 3418 O O . ALA A 1 451 ? -10.176 11.408 -6.603 1.00 91.50 451 ALA A O 1
ATOM 3419 N N . ASP A 1 452 ? -11.750 10.396 -7.847 1.00 88.38 452 ASP A N 1
ATOM 3420 C CA . ASP A 1 452 ? -12.793 10.457 -6.822 1.00 88.38 452 ASP A CA 1
ATOM 3421 C C . ASP A 1 452 ? -12.347 9.732 -5.543 1.00 88.38 452 ASP A C 1
ATOM 3423 O O . ASP A 1 452 ? -12.457 10.287 -4.453 1.00 88.38 452 ASP A O 1
ATOM 3427 N N . ALA A 1 453 ? -11.756 8.538 -5.660 1.00 87.06 453 ALA A N 1
ATOM 3428 C CA . ALA A 1 453 ? -11.271 7.766 -4.513 1.00 87.06 453 ALA A CA 1
ATOM 3429 C C . ALA A 1 453 ? -10.108 8.425 -3.753 1.00 87.06 453 ALA A C 1
ATOM 3431 O O . ALA A 1 453 ? -9.917 8.164 -2.566 1.00 87.06 453 ALA A O 1
ATOM 3432 N N . VAL A 1 454 ? -9.318 9.253 -4.435 1.00 84.62 454 VAL A N 1
ATOM 3433 C CA . VAL A 1 454 ? -8.147 9.926 -3.864 1.00 84.62 454 VAL A CA 1
ATOM 3434 C C . VAL A 1 454 ? -8.497 11.300 -3.277 1.00 84.62 454 VAL A C 1
ATOM 3436 O O . VAL A 1 454 ? -7.814 11.774 -2.366 1.00 84.62 454 VAL A O 1
ATOM 3439 N N . MET A 1 455 ? -9.544 11.941 -3.803 1.00 73.56 455 MET A N 1
ATOM 3440 C CA . MET A 1 455 ? -10.037 13.249 -3.361 1.00 73.56 455 MET A CA 1
ATOM 3441 C C . MET A 1 455 ? -11.062 13.158 -2.223 1.00 73.56 455 MET A C 1
ATOM 3443 O O . MET A 1 455 ? -11.235 14.139 -1.492 1.00 73.56 455 MET A O 1
ATOM 3447 N N . LEU A 1 456 ? -11.733 12.010 -2.088 1.00 57.91 456 LEU A N 1
ATOM 3448 C CA . LEU A 1 456 ? -12.550 11.637 -0.932 1.00 57.91 456 LEU A CA 1
ATOM 3449 C C . LEU A 1 456 ? -11.664 11.130 0.217 1.00 57.91 456 LEU A C 1
ATOM 3451 O O . LEU A 1 456 ? -12.072 11.355 1.371 1.00 57.91 456 LEU A O 1
#

Secondary structure (DSSP, 8-state):
--EEEEEEEEESS-HHHHHHHHH-GGGHHHH-TTEEEEEEEE-SSSS--TT-EEEEEETT--TT-THHHHSPPEEEEEEETTTEEEEEEEETTEEEEEEEEEEE-TTS-EEEEEEEEEESTTHHHHIIIIIHHHTS-HHHHHHHHHHHH----TTSPEEEEETTTSHHHHHHHHHHHHTT--EEEEESS--TT-SS-EEE-SSS--HHHHHHHT-TT-EEEEE---PPPPSS--HHHHHHHHHTTHHHHHHHHHHHHHHHHTT--EEEEEEEEE-----TT---EE-TTS-TTS-SSSSTTHHHHHHHHHHHSPTT-EEEEE-EEE-TT-HHHHHHHHHHHTTEEES---EE-EEEHHHHHHHHHHHHH-SS--SEEEES-SS-EEHHHHHHHTSGGG-S--EEEPHHHHHHHHHHTT---TGGG---EE--SHHHHTT---S--SHHHHHHHHH-

Organism: NCBI:txid1027633

Radius of gyration: 23.25 Å; chains: 1; bounding box: 53×54×62 Å

Sequence (456 aa):
MGFSRTQSIYLALPTEAVWDLLSAPSAWLQFDDQLQKFTPVNMAGNRLQAGDTVKVVPKALVRGFVHAVTAPPATIVTARENQEIAWRQNQPGGHTQQRWTMHATSDGGTTLTRHIEVVGPLAAPLGAALADPLAGDIGAVGARMFKMAGSADPSQPLNIIAGGSGYLGSRLATRMIAAGKRVMVLTRSPQSGVAYPQTRWGEDDLAPLHEQLMDDAGFNIINLVGRRMGAKFSPTEVDALAVSRIAPTQRLRNAVNTAEHQGGTLHRWIQGSAVPLWDAKSTTEFTEQTAPTADLDGIKGMGQLVADWEAAAPHGAIIIRTGVVLGPETEITLGLTAMAMSKTRPNIDGYLPWIHEEDWFGIIEYLLTVDQPPRIVVAVAPHQTRLSEVINALAPWLGTRNIPIPATLLSMGMSIIRKEPGLLMSSTRARSEVLDDNGYQFKYPTIAEAADAVML

=== Feature glossary ===
Each block in this record encodes a different view of the same protein. In brief:

Predicted aligned error. PAE(i, j) answers: if I align the predicted and true structures on residue i, how far off (in Å) do I expect residue j to be? A block-diagonal PAE matrix with low values on the blocks and high values off-diagonal is the signature of a multi-domain protein with confidently predicted domains but uncertain inter-domain orientation.

Contact-map, Ramachandran, and PAE plots. Plot images: a contact map (which residues are close in 3D, as an N×N binary image), a Ramachandran scatter (backbone torsion angles, revealing secondary-structure composition at a glance), and — for AlphaFold structures — a PAE heatmap (pairwise prediction confidence).

Backbone torsions (φ/ψ). φ (phi) and ψ (psi) are the two rotatable backbone dihedrals per residue: φ is the C(i-1)–N–Cα–C torsion, ψ is the N–Cα–C–N(i+1) torsion, both in degrees on (−180°, 180°]. α-helical residues cluster near (−60°, −45°); β-strand residues near (−120°, +130°). A Ramachandran plot is simply a scatter of (φ, ψ) for every residue.

Foldseek 3Di. A 3Di character summarizes, for each residue, the relative orientation of the Cα frame of its nearest spatial neighbor. Because it encodes fold topology rather than chemistry, 3Di alignments detect remote structural similarity that sequence alignment misses.

Radius of gyration, Cα contacts, bounding box. Three whole-structure scalars: the radius of gyration (RMS distance of Cα from centroid, in Å), the count of Cα–Cα contacts (pairs closer than 8 Å and separated by more than four residues in sequence — i.e. tertiary, not local, contacts), and the bounding-box dimensions. Together they distinguish compact globular folds from extended fibres or disordered chains.

Sequence. Sequence gives the chain of amino acids in standard one-letter code (A=alanine, C=cysteine, …, Y=tyrosine), read N→C. It is the only feature that is directly encoded by the gene; all structural features are derived from the folded form of this sequence.

mmCIF coordinates. Atomic coordinates in PDBx/mmCIF format — the same representation the Protein Data Bank distributes. Each line of the _atom_site loop places one backbone atom in Cartesian space (units: ångströms, origin: arbitrary).

Secondary structure (3-state, P-SEA). Three-state secondary structure (P-SEA) collapses the eight DSSP classes into helix (a), strand (b), and coil (c). P-SEA assigns these from Cα geometry alone — distances and angles — without requiring backbone oxygens, so it works on any Cα trace.

InterPro / GO / CATH / organism. Functional annotations link the protein to curated databases. InterPro entries identify conserved domains and families by matching the sequence against member-database signatures (Pfam, PROSITE, CDD, …). Gene Ontology (GO) terms describe molecular function, biological process, and cellular component in a controlled vocabulary. CATH places the structure in a hierarchical fold classification (Class/Architecture/Topology/Homologous-superfamily). The organism is the source species.

B-factor. B-factor (Debye–Waller factor) reflects atomic displacement in the crystal lattice. It is an experimental observable (units Å²), not a prediction; low values mean the atom is pinned down, high values mean it moves or is heterogeneous across the crystal.

Rendered structure images. Structure images are PyMOL renders from six orthogonal camera directions. Cartoon representation draws helices as coils and strands as arrows; sticks shows the backbone as bonds; surface shows the solvent-excluded envelope. Rainbow coloring maps sequence position to hue (blue→red, N→C); chain coloring assigns a distinct color per polypeptide.

Solvent-accessible surface area. Solvent-accessible surface area (SASA) is the area in Å² traced out by the centre of a 1.4 Å probe sphere (a water molecule) rolled over the protein's van der Waals surface (Shrake–Rupley / Lee–Richards construction). Buried residues have near-zero SASA; fully exposed residues can exceed 200 Å². The total SASA scales roughly with the number of surface residues.

Secondary structure (8-state, DSSP). The SS8 string is DSSP's per-residue secondary-structure call. α-helix (H) means an i→i+4 H-bond ladder; β-strand (E) means the residue participates in a β-sheet; 3₁₀ (G) and π (I) are tighter and wider helices; T/S are turns/bends; '-' is loop.

pLDDT. For AlphaFold models, the B-factor field carries pLDDT — the model's own estimate of local accuracy on a 0–100 scale. Regions with pLDDT<50 should be treated as essentially unmodeled; they often correspond to intrinsically disordered segments.

Nearest PDB structures. Nearest PDB neighbors are the top structural matches found by Foldseek when searching this structure against the entire Protein Data Bank. Each hit reports a TM-score (0 to 1; >0.5 almost always implies the same fold) and an E-value. These are *structural* homologs — they may share no detectable sequence similarity.